Protein AF-0000000066703418 (afdb_homodimer)

Organism: Brugia malayi (NCBI:txid6279)

Structure (mmCIF, N/CA/C/O backbone):
data_AF-0000000066703418-model_v1
#
loop_
_entity.id
_entity.type
_entity.pdbx_description
1 polymer 'Calmodulin-lysine N-methyltransferase'
#
loop_
_atom_site.group_PDB
_atom_site.id
_atom_site.type_symbol
_atom_site.label_atom_id
_atom_site.label_alt_id
_atom_site.label_comp_id
_atom_site.label_asym_id
_atom_site.label_entity_id
_atom_site.label_seq_id
_atom_site.pdbx_PDB_ins_code
_atom_site.Cartn_x
_atom_site.Cartn_y
_atom_site.Cartn_z
_atom_site.occupancy
_atom_site.B_iso_or_equiv
_atom_site.auth_seq_id
_atom_site.auth_comp_id
_atom_site.auth_asym_id
_atom_site.auth_atom_id
_atom_site.pdbx_PDB_model_num
ATOM 1 N N . MET A 1 1 ? -6.262 -90.625 6.129 1 18.16 1 MET A N 1
ATOM 2 C CA . MET A 1 1 ? -5.816 -91.688 5.301 1 18.16 1 MET A CA 1
ATOM 3 C C . MET A 1 1 ? -5.848 -91.312 3.822 1 18.16 1 MET A C 1
ATOM 5 O O . MET A 1 1 ? -5.117 -91.938 3.014 1 18.16 1 MET A O 1
ATOM 9 N N . ASP A 1 2 ? -6.922 -90.625 3.426 1 17.55 2 ASP A N 1
ATOM 10 C CA . ASP A 1 2 ? -7.414 -91 2.1 1 17.55 2 ASP A CA 1
ATOM 11 C C . ASP A 1 2 ? -6.449 -90.5 1.01 1 17.55 2 ASP A C 1
ATOM 13 O O . ASP A 1 2 ? -5.785 -89.5 1.151 1 17.55 2 ASP A O 1
ATOM 17 N N . ASP A 1 3 ? -6.348 -91.188 -0.092 1 16.84 3 ASP A N 1
ATOM 18 C CA . ASP A 1 3 ? -5.574 -91.875 -1.127 1 16.84 3 ASP A CA 1
ATOM 19 C C . ASP A 1 3 ? -5.457 -91 -2.381 1 16.84 3 ASP A C 1
ATOM 21 O O . ASP A 1 3 ? -5.082 -91.5 -3.447 1 16.84 3 ASP A O 1
ATOM 25 N N . VAL A 1 4 ? -6.004 -89.688 -2.268 1 18.88 4 VAL A N 1
ATOM 26 C CA . VAL A 1 4 ? -6.477 -89.312 -3.594 1 18.88 4 VAL A CA 1
ATOM 27 C C . VAL A 1 4 ? -5.324 -89.375 -4.594 1 18.88 4 VAL A C 1
ATOM 29 O O . VAL A 1 4 ? -4.219 -88.875 -4.309 1 18.88 4 VAL A O 1
ATOM 32 N N . ASP A 1 5 ? -5.477 -90.062 -5.664 1 16.83 5 ASP A N 1
ATOM 33 C CA . ASP A 1 5 ? -4.887 -90.75 -6.785 1 16.83 5 ASP A CA 1
ATOM 34 C C . ASP A 1 5 ? -4.199 -89.812 -7.758 1 16.83 5 ASP A C 1
ATOM 36 O O . ASP A 1 5 ? -4.848 -88.938 -8.336 1 16.83 5 ASP A O 1
ATOM 40 N N . ARG A 1 6 ? -2.85 -89.5 -7.562 1 19.16 6 ARG A N 1
ATOM 41 C CA . ARG A 1 6 ? -1.775 -88.688 -8.125 1 19.16 6 ARG A CA 1
ATOM 42 C C . ARG A 1 6 ? -1.509 -89.062 -9.578 1 19.16 6 ARG A C 1
ATOM 44 O O . ARG A 1 6 ? -0.466 -89.625 -9.898 1 19.16 6 ARG A O 1
ATOM 51 N N . ASP A 1 7 ? -2.686 -89.375 -10.242 1 15.78 7 ASP A N 1
ATOM 52 C CA . ASP A 1 7 ? -2.463 -90.188 -11.43 1 15.78 7 ASP A CA 1
ATOM 53 C C . ASP A 1 7 ? -1.436 -89.562 -12.359 1 15.78 7 ASP A C 1
ATOM 55 O O . ASP A 1 7 ? -1.113 -88.375 -12.219 1 15.78 7 ASP A O 1
ATOM 59 N N . LYS A 1 8 ? -1.611 -89.625 -13.719 1 17.3 8 LYS A N 1
ATOM 60 C CA . LYS A 1 8 ? -1.036 -90.5 -14.75 1 17.3 8 LYS A CA 1
ATOM 61 C C . LYS A 1 8 ? -0.149 -89.688 -15.703 1 17.3 8 LYS A C 1
ATOM 63 O O . LYS A 1 8 ? 0.992 -90.062 -15.969 1 17.3 8 LYS A O 1
ATOM 68 N N . ASP A 1 9 ? -0.735 -88.75 -16.562 1 16.39 9 ASP A N 1
ATOM 69 C CA . ASP A 1 9 ? -0.615 -89.125 -17.969 1 16.39 9 ASP A CA 1
ATOM 70 C C . ASP A 1 9 ? 0.684 -88.625 -18.578 1 16.39 9 ASP A C 1
ATOM 72 O O . ASP A 1 9 ? 1.198 -87.562 -18.141 1 16.39 9 ASP A O 1
ATOM 76 N N . ASP A 1 10 ? 1.334 -89.312 -19.578 1 16.55 10 ASP A N 1
ATOM 77 C CA . ASP A 1 10 ? 2.523 -89.812 -20.281 1 16.55 10 ASP A CA 1
ATOM 78 C C . ASP A 1 10 ? 2.941 -88.812 -21.375 1 16.55 10 ASP A C 1
ATOM 80 O O . ASP A 1 10 ? 3.867 -89.062 -22.141 1 16.55 10 ASP A O 1
ATOM 84 N N . VAL A 1 11 ? 2.08 -87.625 -21.672 1 16.31 11 VAL A N 1
ATOM 85 C CA . VAL A 1 11 ? 1.981 -87.5 -23.109 1 16.31 11 VAL A CA 1
ATOM 86 C C . VAL A 1 11 ? 3.361 -87.188 -23.688 1 16.31 11 VAL A C 1
ATOM 88 O O . VAL A 1 11 ? 4.082 -86.312 -23.172 1 16.31 11 VAL A O 1
ATOM 91 N N . ASN A 1 12 ? 3.869 -87.875 -24.766 1 16.41 12 ASN A N 1
ATOM 92 C CA . ASN A 1 12 ? 4.996 -88.438 -25.531 1 16.41 12 ASN A CA 1
ATOM 93 C C . ASN A 1 12 ? 5.57 -87.375 -26.469 1 16.41 12 ASN A C 1
ATOM 95 O O . ASN A 1 12 ? 6.605 -87.562 -27.094 1 16.41 12 ASN A O 1
ATOM 99 N N . GLY A 1 13 ? 4.684 -86.25 -26.781 1 16.92 13 GLY A N 1
ATOM 100 C CA . GLY A 1 13 ? 4.797 -86.062 -28.219 1 16.92 13 GLY A CA 1
ATOM 101 C C . GLY A 1 13 ? 6.211 -85.688 -28.656 1 16.92 13 GLY A C 1
ATOM 102 O O . GLY A 1 13 ? 7.059 -85.375 -27.844 1 16.92 13 GLY A O 1
ATOM 103 N N . LYS A 1 14 ? 6.383 -85.688 -29.969 1 16.47 14 LYS A N 1
ATOM 104 C CA . LYS A 1 14 ? 7.258 -85.938 -31.109 1 16.47 14 LYS A CA 1
ATOM 105 C C . LYS A 1 14 ? 8.25 -84.812 -31.297 1 16.47 14 LYS A C 1
ATOM 107 O O . LYS A 1 14 ? 7.855 -83.625 -31.406 1 16.47 14 LYS A O 1
ATOM 112 N N . ARG A 1 15 ? 9.477 -85.062 -31 1 18.67 15 ARG A N 1
ATOM 113 C CA . ARG A 1 15 ? 10.773 -84.375 -30.922 1 18.67 15 ARG A CA 1
ATOM 114 C C . ARG A 1 15 ? 11.234 -83.938 -32.312 1 18.67 15 ARG A C 1
ATOM 116 O O . ARG A 1 15 ? 12.414 -83.625 -32.5 1 18.67 15 ARG A O 1
ATOM 123 N N . SER A 1 16 ? 10.055 -83.688 -33.219 1 15.7 16 SER A N 1
ATOM 124 C CA . SER A 1 16 ? 10.602 -83.875 -34.531 1 15.7 16 SER A CA 1
ATOM 125 C C . SER A 1 16 ? 11.93 -83.125 -34.719 1 15.7 16 SER A C 1
ATOM 127 O O . SER A 1 16 ? 12.297 -82.312 -33.875 1 15.7 16 SER A O 1
ATOM 129 N N . ILE A 1 17 ? 12.18 -82.688 -35.969 1 17.16 17 ILE A N 1
ATOM 130 C CA . ILE A 1 17 ? 13.039 -83.062 -37.125 1 17.16 17 ILE A CA 1
ATOM 131 C C . ILE A 1 17 ? 14.141 -82 -37.25 1 17.16 17 ILE A C 1
ATOM 133 O O . ILE A 1 17 ? 15.305 -82.312 -37.5 1 17.16 17 ILE A O 1
ATOM 137 N N . ILE A 1 18 ? 13.758 -80.625 -37.188 1 17.94 18 ILE A N 1
ATOM 138 C CA . ILE A 1 18 ? 14.156 -79.938 -38.438 1 17.94 18 ILE A CA 1
ATOM 139 C C . ILE A 1 18 ? 15.656 -79.688 -38.406 1 17.94 18 ILE A C 1
ATOM 141 O O . ILE A 1 18 ? 16.203 -79.25 -37.406 1 17.94 18 ILE A O 1
ATOM 145 N N . ASN A 1 19 ? 16.297 -80.125 -39.469 1 17.72 19 ASN A N 1
ATOM 146 C CA . ASN A 1 19 ? 17.625 -80.312 -40.062 1 17.72 19 ASN A CA 1
ATOM 147 C C . ASN A 1 19 ? 18.453 -79.062 -40.031 1 17.72 19 ASN A C 1
ATOM 149 O O . ASN A 1 19 ? 17.953 -77.938 -40.312 1 17.72 19 ASN A O 1
ATOM 153 N N . GLU A 1 20 ? 19.516 -79 -39.219 1 18.97 20 GLU A N 1
ATOM 154 C CA . GLU A 1 20 ? 20.547 -78.125 -38.75 1 18.97 20 GLU A CA 1
ATOM 155 C C . GLU A 1 20 ? 21.297 -77.438 -39.906 1 18.97 20 GLU A C 1
ATOM 157 O O . GLU A 1 20 ? 22.375 -76.875 -39.719 1 18.97 20 GLU A O 1
ATOM 162 N N . GLU A 1 21 ? 20.5 -77.562 -41.188 1 18.69 21 GLU A N 1
ATOM 163 C CA . GLU A 1 21 ? 21.484 -77.438 -42.25 1 18.69 21 GLU A CA 1
ATOM 164 C C . GLU A 1 21 ? 22.406 -76.25 -42.062 1 18.69 21 GLU A C 1
ATOM 166 O O . GLU A 1 21 ? 21.953 -75.188 -41.625 1 18.69 21 GLU A O 1
ATOM 171 N N . GLU A 1 22 ? 23.719 -76.562 -42.031 1 20.42 22 GLU A N 1
ATOM 172 C CA . GLU A 1 22 ? 25.031 -75.938 -41.781 1 20.42 22 GLU A CA 1
ATOM 173 C C . GLU A 1 22 ? 25.266 -74.75 -42.688 1 20.42 22 GLU A C 1
ATOM 175 O O . GLU A 1 22 ? 25.562 -74.938 -43.875 1 20.42 22 GLU A O 1
ATOM 180 N N . LEU A 1 23 ? 24.172 -73.875 -42.812 1 18.94 23 LEU A N 1
ATOM 181 C CA . LEU A 1 23 ? 24.25 -73 -43.938 1 18.94 23 LEU A CA 1
ATOM 182 C C . LEU A 1 23 ? 25.609 -72.25 -43.969 1 18.94 23 LEU A C 1
ATOM 184 O O . LEU A 1 23 ? 26.031 -71.75 -42.938 1 18.94 23 LEU A O 1
ATOM 188 N N . ILE A 1 24 ? 26.453 -72.688 -44.938 1 20.69 24 ILE A N 1
ATOM 189 C CA . ILE A 1 24 ? 27.844 -72.438 -45.344 1 20.69 24 ILE A CA 1
ATOM 190 C C . ILE A 1 24 ? 28.062 -70.938 -45.562 1 20.69 24 ILE A C 1
ATOM 192 O O . ILE A 1 24 ? 27.5 -70.375 -46.5 1 20.69 24 ILE A O 1
ATOM 196 N N . VAL A 1 25 ? 27.859 -70.188 -44.5 1 20.94 25 VAL A N 1
ATOM 197 C CA . VAL A 1 25 ? 27.781 -68.688 -44.688 1 20.94 25 VAL A CA 1
ATOM 198 C C . VAL A 1 25 ? 29.078 -68.188 -45.344 1 20.94 25 VAL A C 1
ATOM 200 O O . VAL A 1 25 ? 30.172 -68.375 -44.812 1 20.94 25 VAL A O 1
AT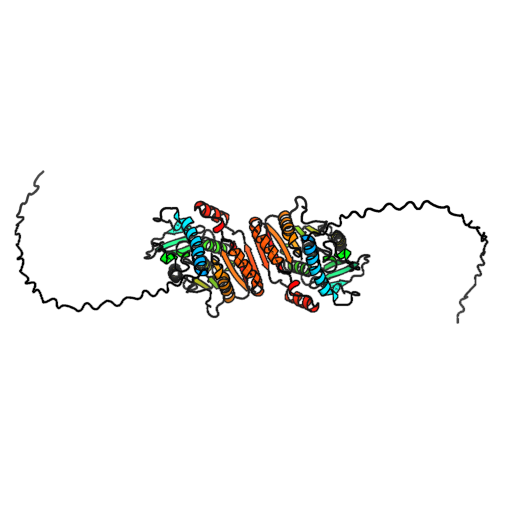OM 203 N N . VAL A 1 26 ? 29.078 -68.312 -46.719 1 21.45 26 VAL A N 1
ATOM 204 C CA . VAL A 1 26 ? 30.172 -68 -47.594 1 21.45 26 VAL A CA 1
ATOM 205 C C . VAL A 1 26 ? 30.719 -66.625 -47.25 1 21.45 26 VAL A C 1
ATOM 207 O O . VAL A 1 26 ? 29.953 -65.688 -47.062 1 21.45 26 VAL A O 1
ATOM 210 N N . PRO A 1 27 ? 32.031 -66.562 -46.906 1 22.48 27 PRO A N 1
ATOM 211 C CA . PRO A 1 27 ? 32.781 -65.438 -46.312 1 22.48 27 PRO A CA 1
ATOM 212 C C . PRO A 1 27 ? 32.906 -64.25 -47.281 1 22.48 27 PRO A C 1
ATOM 214 O O . PRO A 1 27 ? 33.594 -63.281 -46.969 1 22.48 27 PRO A O 1
ATOM 217 N N . SER A 1 28 ? 31.75 -63.938 -47.969 1 18.66 28 SER A N 1
ATOM 218 C 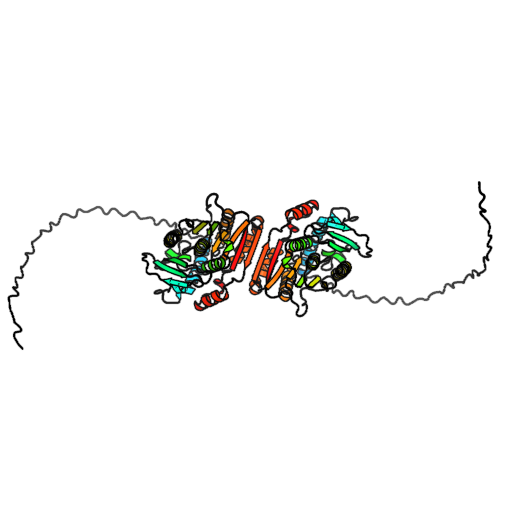CA . SER A 1 28 ? 32.062 -63.125 -49.125 1 18.66 28 SER A CA 1
ATOM 219 C C . SER A 1 28 ? 33 -61.969 -48.781 1 18.66 28 SER A C 1
ATOM 221 O O . SER A 1 28 ? 32.906 -61.406 -47.688 1 18.66 28 SER A O 1
ATOM 223 N N . LYS A 1 29 ? 34.156 -61.906 -49.594 1 22.58 29 LYS A N 1
ATOM 224 C CA . LYS A 1 29 ? 35.312 -61 -49.656 1 22.58 29 LYS A CA 1
ATOM 225 C C . LYS A 1 29 ? 34.844 -59.562 -49.781 1 22.58 29 LYS A C 1
ATOM 227 O O . LYS A 1 29 ? 34.406 -59.125 -50.844 1 22.58 29 LYS A O 1
ATOM 232 N N . ARG A 1 30 ? 34 -59.031 -48.875 1 20.11 30 ARG A N 1
ATOM 233 C CA . ARG A 1 30 ? 33.375 -57.75 -49.156 1 20.11 30 ARG A CA 1
ATOM 234 C C . ARG A 1 30 ? 34.406 -56.719 -49.531 1 20.11 30 ARG A C 1
ATOM 236 O O . ARG A 1 30 ? 35.438 -56.594 -48.875 1 20.11 30 ARG A O 1
ATOM 243 N N . SER A 1 31 ? 34.406 -56.375 -50.844 1 21.17 31 SER A N 1
ATOM 244 C CA . SER A 1 31 ? 35.219 -55.438 -51.625 1 21.17 31 SER A CA 1
ATOM 245 C C . SER A 1 31 ? 35.438 -54.156 -50.875 1 21.17 31 SER A C 1
ATOM 247 O O . SER A 1 31 ? 34.688 -53.812 -49.938 1 21.17 31 SER A O 1
ATOM 249 N N . LYS A 1 32 ? 36.375 -53.375 -51.438 1 23.3 32 LYS A N 1
ATOM 250 C CA . LYS A 1 32 ? 37.281 -52.25 -51.125 1 23.3 32 LYS A CA 1
ATOM 251 C C . LYS A 1 32 ? 36.469 -50.969 -50.844 1 23.3 32 LYS A C 1
ATOM 253 O O . LYS A 1 32 ? 37 -49.875 -50.969 1 23.3 32 LYS A O 1
ATOM 258 N N . GLU A 1 33 ? 35.188 -51.094 -50.281 1 22.69 33 GLU A N 1
ATOM 259 C CA . GLU A 1 33 ? 34.406 -49.906 -50.531 1 22.69 33 GLU A CA 1
ATOM 260 C C . GLU A 1 33 ? 35.156 -48.656 -50.125 1 22.69 33 GLU A C 1
ATOM 262 O O . GLU A 1 33 ? 35.906 -48.656 -49.156 1 22.69 33 GLU A O 1
ATOM 267 N N . GLU A 1 34 ? 35.219 -47.656 -51.094 1 26.38 34 GLU A N 1
ATOM 268 C CA . GLU A 1 34 ? 35.719 -46.312 -51.219 1 26.38 34 GLU A CA 1
ATOM 269 C C . GLU A 1 34 ? 35.344 -45.469 -50 1 26.38 34 GLU A C 1
ATOM 271 O O . GLU A 1 34 ? 34.188 -45.406 -49.594 1 26.38 34 GLU A O 1
ATOM 276 N N . VAL A 1 35 ? 36.281 -45.344 -49.062 1 26.38 35 VAL A N 1
ATOM 277 C CA . VAL A 1 35 ? 36.188 -44.656 -47.781 1 26.38 35 VAL A CA 1
ATOM 278 C C . VAL A 1 35 ? 35.688 -43.219 -48.031 1 26.38 35 VAL A C 1
ATOM 280 O O . VAL A 1 35 ? 36.375 -42.406 -48.625 1 26.38 35 VAL A O 1
ATOM 283 N N . GLU A 1 36 ? 34.406 -43.125 -48.688 1 25.58 36 GLU A N 1
ATOM 284 C CA . GLU A 1 36 ? 34.031 -41.719 -48.906 1 25.58 36 GLU A CA 1
ATOM 285 C C . GLU A 1 36 ? 34.219 -40.906 -47.625 1 25.58 36 GLU A C 1
ATOM 287 O O . GLU A 1 36 ? 33.812 -41.312 -46.562 1 25.58 36 GLU A O 1
ATOM 292 N N . ASN A 1 37 ? 35.25 -40.031 -47.656 1 28.12 37 ASN A N 1
ATOM 293 C CA . ASN A 1 37 ? 35.656 -39.094 -46.625 1 28.12 37 ASN A CA 1
ATOM 294 C C . ASN A 1 37 ? 34.469 -38.406 -45.969 1 28.12 37 ASN A C 1
ATOM 296 O O . ASN A 1 37 ? 33.625 -37.844 -46.656 1 28.12 37 ASN A O 1
ATOM 300 N N . PRO A 1 38 ? 33.938 -38.875 -44.875 1 28.22 38 PRO A N 1
ATOM 301 C CA . PRO A 1 38 ? 32.719 -38.156 -44.5 1 28.22 38 PRO A CA 1
ATOM 302 C C . PRO A 1 38 ? 32.875 -36.656 -44.531 1 28.22 38 PRO A C 1
ATOM 304 O O . PRO A 1 38 ? 33.969 -36.125 -44.375 1 28.22 38 PRO A O 1
ATOM 307 N N . PRO A 1 39 ? 32.094 -35.906 -45.344 1 27.75 39 PRO A N 1
ATOM 308 C CA . PRO A 1 39 ? 32.281 -34.469 -45.406 1 27.75 39 PRO A CA 1
ATOM 309 C C . PRO A 1 39 ? 32.469 -33.812 -44.031 1 27.75 39 PRO A C 1
ATOM 311 O O . PRO A 1 39 ? 31.984 -34.344 -43.031 1 27.75 39 PRO A O 1
ATOM 314 N N . LYS A 1 40 ? 33.562 -32.969 -43.844 1 31 40 LYS A N 1
ATOM 315 C CA . LYS A 1 40 ? 33.875 -32.125 -42.719 1 31 40 LYS A CA 1
ATOM 316 C C . LYS A 1 40 ? 32.625 -31.375 -42.25 1 31 40 LYS A C 1
ATOM 318 O O . LYS A 1 40 ? 32.031 -30.594 -43 1 31 40 LYS A O 1
ATOM 323 N N . MET A 1 41 ? 31.75 -32.031 -41.469 1 24.5 41 MET A N 1
ATOM 324 C CA . MET A 1 41 ? 30.656 -31.234 -40.906 1 24.5 41 MET A CA 1
ATOM 325 C C . MET A 1 41 ? 31.156 -29.891 -40.406 1 24.5 41 MET A C 1
ATOM 327 O O . MET A 1 41 ? 32 -29.844 -39.5 1 24.5 41 MET A O 1
ATOM 331 N N . GLU A 1 42 ? 31.25 -28.844 -41.219 1 28.16 42 GLU A N 1
ATOM 332 C CA . GLU A 1 42 ? 31.484 -27.484 -40.781 1 28.16 42 GLU A CA 1
ATOM 333 C C . GLU A 1 42 ? 30.719 -27.172 -39.5 1 28.16 42 GLU A C 1
ATOM 335 O O . GLU A 1 42 ? 29.484 -27.203 -39.469 1 28.16 42 GLU A O 1
ATOM 340 N N . VAL A 1 43 ? 31.25 -27.547 -38.344 1 30.91 43 VAL A N 1
ATOM 341 C CA . VAL A 1 43 ? 30.734 -27.062 -37.062 1 30.91 43 VAL A CA 1
ATOM 342 C C . VAL A 1 43 ? 30.453 -25.562 -37.156 1 30.91 43 VAL A C 1
ATOM 344 O O . VAL A 1 43 ? 31.359 -24.766 -37.438 1 30.91 43 VAL A O 1
ATOM 347 N N . SER A 1 44 ? 29.344 -25.156 -37.75 1 27.66 44 SER A N 1
ATOM 348 C CA . SER A 1 44 ? 28.984 -23.734 -37.719 1 27.66 44 SER A CA 1
ATOM 349 C C . SER A 1 44 ? 29.297 -23.094 -36.375 1 27.66 44 SER A C 1
ATOM 351 O O . SER A 1 44 ? 28.938 -23.641 -35.344 1 27.66 44 SER A O 1
ATOM 353 N N . LYS A 1 45 ? 30.359 -22.266 -36.188 1 31.45 45 LYS A N 1
ATOM 354 C CA . LYS A 1 45 ? 30.969 -21.344 -35.219 1 31.45 45 LYS A CA 1
ATOM 355 C C . LYS A 1 45 ? 29.906 -20.484 -34.531 1 31.45 45 LYS A C 1
ATOM 357 O O . LYS A 1 45 ? 30.234 -19.469 -33.938 1 31.45 45 LYS A O 1
ATOM 362 N N . HIS A 1 46 ? 28.641 -20.703 -34.906 1 30.77 46 HIS A N 1
ATOM 363 C CA . HIS A 1 46 ? 27.75 -19.75 -34.25 1 30.77 46 HIS A CA 1
ATOM 364 C C . HIS A 1 46 ? 27.734 -19.953 -32.75 1 30.77 46 HIS A C 1
ATOM 366 O O . HIS A 1 46 ? 26.719 -20.312 -32.156 1 30.77 46 HIS A O 1
ATOM 372 N N . GLU A 1 47 ? 28.688 -20.625 -32.156 1 29.94 47 GLU A N 1
ATOM 373 C CA . GLU A 1 47 ? 28.672 -20.406 -30.719 1 29.94 47 GLU A CA 1
ATOM 374 C C . GLU A 1 47 ? 28.734 -18.922 -30.375 1 29.94 47 GLU A C 1
ATOM 376 O O . GLU A 1 47 ? 29.812 -18.328 -30.375 1 29.94 47 GLU A O 1
ATOM 381 N N . LYS A 1 48 ? 27.766 -18.188 -30.75 1 33.72 48 LYS A N 1
ATOM 382 C CA . LYS A 1 48 ? 27.797 -16.812 -30.281 1 33.72 48 LYS A CA 1
ATOM 383 C C . LYS A 1 48 ? 28.156 -16.734 -28.812 1 33.72 48 LYS A C 1
ATOM 385 O O . LYS A 1 48 ? 27.547 -17.422 -27.984 1 33.72 48 LYS A O 1
ATOM 390 N N . SER A 1 49 ? 29.297 -16.328 -28.531 1 33.34 49 SER A N 1
ATOM 391 C CA . SER A 1 49 ? 29.688 -15.859 -27.203 1 33.34 49 SER A CA 1
ATOM 392 C C . SER A 1 49 ? 28.5 -15.211 -26.469 1 33.34 49 SER A C 1
ATOM 394 O O . SER A 1 49 ? 27.906 -14.273 -26.984 1 33.34 49 SER A O 1
ATOM 396 N N . LEU A 1 50 ? 27.859 -16.016 -25.625 1 39.59 50 LEU A N 1
ATOM 397 C CA . LEU A 1 50 ? 26.828 -15.336 -24.844 1 39.59 50 LEU A CA 1
ATOM 398 C C . LEU A 1 50 ? 27.297 -13.945 -24.422 1 39.59 50 LEU A C 1
ATOM 400 O O . LEU A 1 50 ? 28.406 -13.773 -23.938 1 39.59 50 LEU A O 1
ATOM 404 N N . SER A 1 51 ? 26.719 -12.945 -24.953 1 41.53 51 SER A N 1
ATOM 405 C CA . SER A 1 51 ? 27.062 -11.594 -24.531 1 41.53 51 SER A CA 1
ATOM 406 C C . SER A 1 51 ? 27.078 -11.461 -23.016 1 41.53 51 SER A C 1
ATOM 408 O O . SER A 1 51 ? 26.453 -12.266 -22.312 1 41.53 51 SER A O 1
ATOM 410 N N . GLY A 1 52 ? 27.953 -10.664 -22.422 1 43.81 52 GLY A N 1
ATOM 411 C CA . GLY A 1 52 ? 28.141 -10.352 -21.016 1 43.81 52 GLY A CA 1
ATOM 412 C C . GLY A 1 52 ? 26.828 -10.242 -20.25 1 43.81 52 GLY A C 1
ATOM 413 O O . GLY A 1 52 ? 26.75 -10.648 -19.094 1 43.81 52 GLY A O 1
ATOM 414 N N . THR A 1 53 ? 25.828 -9.805 -20.844 1 50.69 53 THR A N 1
ATOM 415 C CA . THR A 1 53 ? 24.484 -9.672 -20.266 1 50.69 53 THR A CA 1
ATOM 416 C C . THR A 1 53 ? 23.828 -11.039 -20.125 1 50.69 53 THR A C 1
ATOM 418 O O . THR A 1 53 ? 23.156 -11.32 -19.141 1 50.69 53 THR A O 1
ATOM 421 N N . GLU A 1 54 ? 24.094 -11.938 -20.984 1 48.56 54 GLU A N 1
ATOM 422 C CA . GLU A 1 54 ? 23.562 -13.297 -20.938 1 48.56 54 GLU A CA 1
ATOM 423 C C . GLU A 1 54 ? 24.25 -14.125 -19.859 1 48.56 54 GLU A C 1
ATOM 425 O O . GLU A 1 54 ? 23.594 -14.93 -19.188 1 48.56 54 GLU A O 1
ATOM 430 N N . VAL A 1 55 ? 25.516 -13.953 -19.688 1 48.69 55 VAL A N 1
ATOM 431 C CA . VAL A 1 55 ? 26.281 -14.641 -18.656 1 48.69 55 VAL A CA 1
ATOM 432 C C . VAL A 1 55 ? 25.828 -14.164 -17.281 1 48.69 55 VAL A C 1
ATOM 434 O O . VAL A 1 55 ? 25.672 -14.969 -16.359 1 48.69 55 VAL A O 1
ATOM 437 N N . SER A 1 56 ? 25.594 -12.812 -17.141 1 52.25 56 SER A N 1
ATOM 438 C CA . SER A 1 56 ? 25.141 -12.266 -15.875 1 52.25 56 SER A CA 1
ATOM 439 C C . SER A 1 56 ? 23.75 -12.781 -15.508 1 52.25 56 SER A C 1
ATOM 441 O O . SER A 1 56 ? 23.5 -13.156 -14.367 1 52.25 56 SER A O 1
ATOM 443 N N . LYS A 1 57 ? 23.016 -13.094 -16.516 1 47.94 57 LYS A N 1
ATOM 444 C CA . LYS A 1 57 ? 21.688 -13.688 -16.328 1 47.94 57 LYS A CA 1
ATOM 445 C C . LYS A 1 57 ? 21.797 -15.148 -15.898 1 47.94 57 LYS A C 1
ATOM 447 O O . LYS A 1 57 ? 21.078 -15.602 -15.008 1 47.94 57 LYS A O 1
ATOM 452 N N . ALA A 1 58 ? 22.656 -15.789 -16.594 1 45.22 58 ALA A N 1
ATOM 453 C CA . ALA A 1 58 ? 22.906 -17.203 -16.281 1 45.22 58 ALA A CA 1
ATOM 454 C C . ALA A 1 58 ? 23.438 -17.359 -14.867 1 45.22 58 ALA A C 1
ATOM 456 O O . ALA A 1 58 ? 23.047 -18.281 -14.141 1 45.22 58 ALA A O 1
ATOM 457 N N . ARG A 1 59 ? 24.234 -16.453 -14.477 1 48.12 59 ARG A N 1
ATOM 458 C CA . ARG A 1 59 ? 24.797 -16.516 -13.141 1 48.12 59 ARG A CA 1
ATOM 459 C C . ARG A 1 59 ? 23.75 -16.203 -12.078 1 48.12 59 ARG A C 1
ATOM 461 O O . ARG A 1 59 ? 23.688 -16.859 -11.039 1 48.12 59 ARG A O 1
ATOM 468 N N . GLN A 1 60 ? 23 -15.219 -12.273 1 48.69 60 GLN A N 1
ATOM 469 C CA . GLN A 1 60 ? 21.938 -14.914 -11.328 1 48.69 60 GLN A CA 1
ATOM 470 C C . GLN A 1 60 ? 20.938 -16.062 -11.234 1 48.69 60 GLN A C 1
ATOM 472 O O . GLN A 1 60 ? 20.484 -16.422 -10.141 1 48.69 60 GLN A O 1
ATOM 477 N N . ARG A 1 61 ? 20.672 -16.594 -12.406 1 46.38 61 ARG A N 1
ATOM 478 C CA . ARG A 1 61 ? 19.859 -17.797 -12.422 1 46.38 61 ARG A CA 1
ATOM 479 C C . ARG A 1 61 ? 20.516 -18.922 -11.625 1 46.38 61 ARG A C 1
ATOM 481 O O . ARG A 1 61 ? 19.844 -19.625 -10.867 1 46.38 61 ARG A O 1
ATOM 488 N N . TRP A 1 62 ? 21.828 -19.016 -11.906 1 45.84 62 TRP A N 1
ATOM 489 C CA . TRP A 1 62 ? 22.562 -20.047 -11.203 1 45.84 62 TRP A CA 1
ATOM 490 C C . TRP A 1 62 ? 22.562 -19.797 -9.703 1 45.84 62 TRP A C 1
ATOM 492 O O . TRP A 1 62 ? 22.391 -20.734 -8.914 1 45.84 62 TRP A O 1
ATOM 502 N N . ASN A 1 63 ? 22.797 -18.672 -9.312 1 49.47 63 ASN A N 1
ATOM 503 C CA . ASN A 1 63 ? 22.844 -18.391 -7.879 1 49.47 63 ASN A CA 1
ATOM 504 C C . ASN A 1 63 ? 21.484 -18.672 -7.211 1 49.47 63 ASN A C 1
ATOM 506 O O . ASN A 1 63 ? 21.438 -19.219 -6.109 1 49.47 63 ASN A O 1
ATOM 510 N N . LEU A 1 64 ? 20.516 -18.234 -7.793 1 49.38 64 LEU A N 1
ATOM 511 C CA . LEU A 1 64 ? 19.172 -18.469 -7.254 1 49.38 64 LEU A CA 1
ATOM 512 C C . LEU A 1 64 ? 18.844 -19.969 -7.273 1 49.38 64 LEU A C 1
ATOM 514 O O . LEU A 1 64 ? 18.297 -20.5 -6.309 1 49.38 64 LEU A O 1
ATOM 518 N N . LEU A 1 65 ? 19.281 -20.625 -8.43 1 46.84 65 LEU A N 1
ATOM 519 C CA . LEU A 1 65 ? 19.156 -22.062 -8.523 1 46.84 65 LEU A CA 1
ATOM 520 C C . LEU A 1 65 ? 20.016 -22.766 -7.473 1 46.84 65 LEU A C 1
ATOM 522 O O . LEU A 1 65 ? 19.562 -23.703 -6.816 1 46.84 65 LEU A O 1
ATOM 526 N N . SER A 1 66 ? 21.203 -22.328 -7.496 1 48.38 66 SER A N 1
ATOM 527 C CA . SER A 1 66 ? 22.109 -22.906 -6.516 1 48.38 66 SER A CA 1
ATOM 528 C C . SER A 1 66 ? 21.562 -22.781 -5.102 1 48.38 66 SER A C 1
ATOM 530 O O . SER A 1 66 ? 21.672 -23.703 -4.293 1 48.38 66 SER A O 1
ATOM 532 N N . TYR A 1 67 ? 21.047 -21.703 -4.914 1 48.62 67 TYR A N 1
ATOM 533 C CA . TYR A 1 67 ? 20.484 -21.484 -3.582 1 48.62 67 TYR A CA 1
ATOM 534 C C . TYR A 1 67 ? 19.359 -22.469 -3.312 1 48.62 67 TYR A C 1
ATOM 536 O O . TYR A 1 67 ? 19.297 -23.078 -2.242 1 48.62 67 TYR A O 1
ATOM 544 N N . HIS A 1 68 ? 18.5 -22.5 -4.188 1 49.91 68 HIS A N 1
ATOM 545 C CA . HIS A 1 68 ? 17.391 -23.438 -4.02 1 49.91 68 HIS A CA 1
ATOM 546 C C . HIS A 1 68 ? 17.875 -24.875 -3.916 1 49.91 68 HIS A C 1
ATOM 548 O O . HIS A 1 68 ? 17.359 -25.656 -3.111 1 49.91 68 HIS A O 1
ATOM 554 N N . ILE A 1 69 ? 18.844 -25.156 -4.73 1 46.25 69 ILE A N 1
ATOM 555 C CA . ILE A 1 69 ? 19.5 -26.469 -4.645 1 46.25 69 ILE A CA 1
ATOM 556 C C . ILE A 1 69 ? 20.203 -26.609 -3.297 1 46.25 69 ILE A C 1
ATOM 558 O O . ILE A 1 69 ? 20.125 -27.656 -2.65 1 46.25 69 ILE A O 1
ATOM 562 N N . ARG A 1 70 ? 20.797 -25.625 -2.914 1 45.94 70 ARG A N 1
ATOM 563 C CA . ARG A 1 70 ? 21.578 -25.734 -1.688 1 45.94 70 ARG A CA 1
ATOM 564 C C . ARG A 1 70 ? 20.672 -25.875 -0.469 1 45.94 70 ARG A C 1
ATOM 566 O O . ARG A 1 70 ? 21.031 -26.562 0.489 1 45.94 70 ARG A O 1
ATOM 573 N N . CYS A 1 71 ? 19.672 -25.047 -0.428 1 47.75 71 CYS A N 1
ATOM 574 C CA . CYS A 1 71 ? 18.812 -25.188 0.744 1 47.75 71 CYS A CA 1
ATOM 575 C C . CYS A 1 71 ? 18.25 -26.609 0.842 1 47.75 71 CYS A C 1
ATOM 577 O O . CYS A 1 71 ? 18.016 -27.109 1.94 1 47.75 71 CYS A O 1
ATOM 579 N N . ASN A 1 72 ? 17.891 -27.172 -0.26 1 45 72 ASN A N 1
ATOM 580 C CA . ASN A 1 72 ? 17.344 -28.531 -0.212 1 45 72 ASN A CA 1
ATOM 581 C C . ASN A 1 72 ? 18.453 -29.562 -0.038 1 45 72 ASN A C 1
ATOM 583 O O . ASN A 1 72 ? 18.219 -30.656 0.481 1 45 72 ASN A O 1
ATOM 587 N N . TYR A 1 73 ? 19.672 -29.359 -0.755 1 41.16 73 TYR A N 1
ATOM 588 C CA . TYR A 1 73 ? 20.5 -30.516 -1.081 1 41.16 73 TYR A CA 1
ATOM 589 C C . TYR A 1 73 ? 21.438 -30.875 0.077 1 41.16 73 TYR A C 1
ATOM 591 O O . TYR A 1 73 ? 22.375 -31.656 -0.086 1 41.16 73 TYR A O 1
ATOM 599 N N . LYS A 1 74 ? 21.484 -30.141 1.042 1 41.25 74 LYS A N 1
ATOM 600 C CA . LYS A 1 74 ? 22.516 -30.812 1.806 1 41.25 74 LYS A CA 1
ATOM 601 C C . LYS A 1 74 ? 22.172 -32.281 2.027 1 41.25 74 LYS A C 1
ATOM 603 O O . LYS A 1 74 ? 22.969 -33.031 2.604 1 41.25 74 LYS A O 1
ATOM 608 N N . LYS A 1 75 ? 20.781 -32.656 2.195 1 41.41 75 LYS A N 1
ATOM 609 C CA . LYS A 1 75 ? 20.75 -34.062 2.5 1 41.41 75 LYS A CA 1
ATOM 610 C C . LYS A 1 75 ? 20.953 -34.906 1.238 1 41.41 75 LYS A C 1
ATOM 612 O O . LYS A 1 75 ? 20.672 -34.438 0.13 1 41.41 75 LYS A O 1
ATOM 617 N N . GLN A 1 76 ? 21.422 -36.219 1.342 1 38.38 76 GLN A N 1
ATOM 618 C CA . GLN A 1 76 ? 21.688 -37.25 0.329 1 38.38 76 GLN A CA 1
ATOM 619 C C . GLN A 1 76 ? 20.562 -37.281 -0.709 1 38.38 76 GLN A C 1
ATOM 621 O O . GLN A 1 76 ? 19.375 -37.312 -0.356 1 38.38 76 GLN A O 1
ATOM 626 N N . ALA A 1 77 ? 20.703 -36.938 -2.1 1 40.44 77 ALA A N 1
ATOM 627 C CA . ALA A 1 77 ? 19.953 -36.938 -3.359 1 40.44 77 ALA A CA 1
ATOM 628 C C . ALA A 1 77 ? 18.844 -37.969 -3.332 1 40.44 77 ALA A C 1
ATOM 630 O O . ALA A 1 77 ? 17.891 -37.906 -4.121 1 40.44 77 ALA A O 1
ATOM 631 N N . SER A 1 78 ? 18.922 -39.094 -2.666 1 41.12 78 SER A N 1
ATOM 632 C CA . SER A 1 78 ? 18.078 -40.25 -2.979 1 41.12 78 SER A CA 1
ATOM 633 C C . SER A 1 78 ? 16.609 -39.969 -2.686 1 41.12 78 SER A C 1
ATOM 635 O O . SER A 1 78 ? 15.734 -40.375 -3.451 1 41.12 78 SER A O 1
ATOM 637 N N . ASP A 1 79 ? 16.062 -39.75 -1.327 1 42.81 79 ASP A N 1
ATOM 638 C CA . ASP A 1 79 ? 14.656 -39.719 -0.949 1 42.81 79 ASP A CA 1
ATOM 639 C C . ASP A 1 79 ? 14.18 -38.281 -0.698 1 42.81 79 ASP A C 1
ATOM 641 O O . ASP A 1 79 ? 14.125 -37.844 0.449 1 42.81 79 ASP A O 1
ATOM 645 N N . ILE A 1 80 ? 14.5 -37.375 -1.467 1 48.69 80 ILE A N 1
ATOM 646 C CA . ILE A 1 80 ? 13.906 -36.062 -1.191 1 48.69 80 ILE A CA 1
ATOM 647 C C . ILE A 1 80 ? 12.414 -36.219 -0.911 1 48.69 80 ILE A C 1
ATOM 649 O O . ILE A 1 80 ? 11.656 -36.656 -1.782 1 48.69 80 ILE A O 1
ATOM 653 N N . ASP A 1 81 ? 11.922 -36.344 0.359 1 57.53 81 ASP A N 1
ATOM 654 C CA . ASP A 1 81 ? 10.531 -36.375 0.817 1 57.53 81 ASP A CA 1
ATOM 655 C C . ASP A 1 81 ? 9.797 -35.094 0.415 1 57.53 81 ASP A C 1
ATOM 657 O O . ASP A 1 81 ? 9.914 -34.062 1.084 1 57.53 81 ASP A O 1
ATOM 661 N N . VAL A 1 82 ? 9.312 -35.031 -0.912 1 59.25 82 VAL A N 1
ATOM 662 C CA . VAL A 1 82 ? 8.516 -33.969 -1.472 1 59.25 82 VAL A CA 1
ATOM 663 C C . VAL A 1 82 ? 7.523 -33.438 -0.427 1 59.25 82 VAL A C 1
ATOM 665 O O . VAL A 1 82 ? 7.266 -32.25 -0.342 1 59.25 82 VAL A O 1
ATOM 668 N N . GLU A 1 83 ? 7.066 -34.375 0.416 1 59.03 83 GLU A N 1
ATOM 669 C CA . GLU A 1 83 ? 6.086 -34 1.432 1 59.03 83 GLU A CA 1
ATOM 670 C C . GLU A 1 83 ? 6.648 -32.938 2.379 1 59.03 83 GLU A C 1
ATOM 672 O O . GLU A 1 83 ? 5.938 -32 2.793 1 59.03 83 GLU A O 1
ATOM 677 N N . SER A 1 84 ? 7.855 -33.031 2.494 1 59.38 84 SER A N 1
ATOM 678 C CA . SER A 1 84 ? 8.492 -32.125 3.443 1 59.38 84 SER A CA 1
ATOM 679 C C . SER A 1 84 ? 8.773 -30.766 2.811 1 59.38 84 SER A C 1
ATOM 681 O O . SER A 1 84 ? 9.086 -29.797 3.51 1 59.38 84 SER A O 1
ATOM 683 N N . THR A 1 85 ? 8.5 -30.734 1.457 1 68 85 THR A N 1
ATOM 684 C CA . THR A 1 85 ? 8.82 -29.484 0.783 1 68 85 THR A CA 1
ATOM 685 C C . THR A 1 85 ? 7.668 -28.484 0.919 1 68 85 THR A C 1
ATOM 687 O O . THR A 1 85 ? 7.863 -27.281 0.767 1 68 85 THR A O 1
ATOM 690 N N . PHE A 1 86 ? 6.562 -28.984 1.311 1 79.06 86 PHE A N 1
ATOM 691 C CA . PHE A 1 86 ? 5.43 -28.094 1.538 1 79.06 86 PHE A CA 1
ATOM 692 C C . PHE A 1 86 ? 5.539 -27.422 2.896 1 79.06 86 PHE A C 1
ATOM 694 O O . PHE A 1 86 ? 5.852 -28.062 3.898 1 79.06 86 PHE A O 1
ATOM 701 N N . MET A 1 87 ? 5.371 -26.156 2.906 1 81.75 87 MET A N 1
ATOM 702 C CA . MET A 1 87 ? 5.586 -25.375 4.129 1 81.75 87 MET A CA 1
ATOM 703 C C . MET A 1 87 ? 4.258 -24.953 4.742 1 81.75 87 MET A C 1
ATOM 705 O O . MET A 1 87 ? 4.152 -24.797 5.961 1 81.75 87 MET A O 1
ATOM 709 N N . VAL A 1 88 ? 3.299 -24.797 3.904 1 88.69 88 VAL A N 1
ATOM 710 C CA . VAL A 1 88 ? 2.033 -24.25 4.383 1 88.69 88 VAL A CA 1
ATOM 711 C C . VAL A 1 88 ? 0.942 -25.312 4.301 1 88.69 88 VAL A C 1
ATOM 713 O O . VAL A 1 88 ? 0.272 -25.609 5.293 1 88.69 88 VAL A O 1
ATOM 716 N N . PHE A 1 89 ? 0.912 -26.016 3.186 1 90.19 89 PHE A N 1
ATOM 717 C CA . PHE A 1 89 ? -0.069 -27.078 2.986 1 90.19 89 PHE A CA 1
ATOM 718 C C . PHE A 1 89 ? 0.464 -28.406 3.5 1 90.19 89 PHE A C 1
ATOM 720 O O . PHE A 1 89 ? 1.666 -28.672 3.428 1 90.19 89 PHE A O 1
ATOM 727 N N . GLU A 1 90 ? -0.446 -29.172 3.984 1 89.31 90 GLU A N 1
ATOM 728 C CA . GLU A 1 90 ? -0.086 -30.562 4.246 1 89.31 90 GLU A CA 1
ATOM 729 C C . GLU A 1 90 ? -0.146 -31.391 2.967 1 89.31 90 GLU A C 1
ATOM 731 O O . GLU A 1 90 ? -1.059 -31.234 2.154 1 89.31 90 GLU A O 1
ATOM 736 N N . ALA A 1 91 ? 0.839 -32.25 2.807 1 88.75 91 ALA A N 1
ATOM 737 C CA . ALA A 1 91 ? 0.909 -33.062 1.596 1 88.75 91 ALA A CA 1
ATOM 738 C C . ALA A 1 91 ? 1.049 -34.562 1.938 1 88.75 91 ALA A C 1
ATOM 740 O O . ALA A 1 91 ? 1.807 -34.906 2.84 1 88.75 91 ALA A O 1
ATOM 741 N N . PHE A 1 92 ? 0.222 -35.312 1.218 1 88 92 PHE A N 1
ATOM 742 C CA . PHE A 1 92 ? 0.256 -36.781 1.365 1 88 92 PHE A CA 1
ATOM 743 C C . PHE A 1 92 ? 0.434 -37.438 0.012 1 88 92 PHE A C 1
ATOM 745 O O . PHE A 1 92 ? -0.283 -37.125 -0.942 1 88 92 PHE A O 1
ATOM 752 N N . SER A 1 93 ? 1.363 -38.312 -0.021 1 87 93 SER A N 1
ATOM 753 C CA . SER A 1 93 ? 1.521 -39.062 -1.26 1 87 93 SER A CA 1
ATOM 754 C C . SER A 1 93 ? 0.314 -39.969 -1.521 1 87 93 SER A C 1
ATOM 756 O O . SER A 1 93 ? -0.212 -40.594 -0.599 1 87 93 SER A O 1
ATOM 758 N N . ILE A 1 94 ? -0.128 -39.969 -2.793 1 89.81 94 ILE A N 1
ATOM 759 C CA . ILE A 1 94 ? -1.25 -40.844 -3.143 1 89.81 94 ILE A CA 1
ATOM 760 C C . ILE A 1 94 ? -0.81 -41.844 -4.195 1 89.81 94 ILE A C 1
ATOM 762 O O . ILE A 1 94 ? 0.009 -41.531 -5.062 1 89.81 94 ILE A O 1
ATOM 766 N N . PRO A 1 95 ? -1.337 -43.156 -4.102 1 89.5 95 PRO A N 1
ATOM 767 C CA . PRO A 1 95 ? -0.932 -44.219 -5.027 1 89.5 95 PRO A CA 1
ATOM 768 C C . PRO A 1 95 ? -1.593 -44.062 -6.398 1 89.5 95 PRO A C 1
ATOM 770 O O . PRO A 1 95 ? -2.484 -44.844 -6.734 1 89.5 95 PRO A O 1
ATOM 773 N N . LYS A 1 96 ? -1.376 -43.125 -7.047 1 89.94 96 LYS A N 1
ATOM 774 C CA . LYS A 1 96 ? -1.815 -42.906 -8.422 1 89.94 96 LYS A CA 1
ATOM 775 C C . LYS A 1 96 ? -0.645 -43 -9.398 1 89.94 96 LYS A C 1
ATOM 777 O O . LYS A 1 96 ? 0.432 -42.469 -9.141 1 89.94 96 LYS A O 1
ATOM 782 N N . HIS A 1 97 ? -0.835 -43.75 -10.398 1 87.56 97 HIS A N 1
ATOM 783 C CA . HIS A 1 97 ? 0.245 -44.062 -11.336 1 87.56 97 HIS A CA 1
ATOM 784 C C . HIS A 1 97 ? 0.676 -42.812 -12.094 1 87.56 97 HIS A C 1
ATOM 786 O O . HIS A 1 97 ? -0.164 -42 -12.492 1 87.56 97 HIS A O 1
ATOM 792 N N . SER A 1 98 ? 1.938 -42.562 -12.133 1 87.12 98 SER A N 1
ATOM 793 C CA . SER A 1 98 ? 2.545 -41.531 -12.961 1 87.12 98 SER A CA 1
ATOM 794 C C . SER A 1 98 ? 3.912 -41.969 -13.477 1 87.12 98 SER A C 1
ATOM 796 O O . SER A 1 98 ? 4.723 -42.5 -12.727 1 87.12 98 SER A O 1
ATOM 798 N N . SER A 1 99 ? 4.172 -41.812 -14.789 1 83.06 99 SER A N 1
ATOM 799 C CA . SER A 1 99 ? 5.449 -42.188 -15.391 1 83.06 99 SER A CA 1
ATOM 800 C C . SER A 1 99 ? 6.488 -41.062 -15.203 1 83.06 99 SER A C 1
ATOM 802 O O . SER A 1 99 ? 7.688 -41.312 -15.367 1 83.06 99 SER A O 1
ATOM 804 N N . SER A 1 100 ? 6.047 -40 -14.844 1 83.38 100 SER A N 1
ATOM 805 C CA . SER A 1 100 ? 6.961 -38.844 -14.883 1 83.38 100 SER A CA 1
ATOM 806 C C . SER A 1 100 ? 7.105 -38.219 -13.5 1 83.38 100 SER A C 1
ATOM 808 O O . SER A 1 100 ? 7.938 -37.344 -13.305 1 83.38 100 SER A O 1
ATOM 810 N N . GLY A 1 101 ? 6.285 -38.688 -12.539 1 87.38 101 GLY A N 1
ATOM 811 C CA . GLY A 1 101 ? 6.332 -38.062 -11.227 1 87.38 101 GLY A CA 1
ATOM 812 C C . GLY A 1 101 ? 5.465 -38.781 -10.195 1 87.38 101 GLY A C 1
ATOM 813 O O . GLY A 1 101 ? 5.359 -40 -10.211 1 87.38 101 GLY A O 1
ATOM 814 N N . ARG A 1 102 ? 5.059 -37.938 -9.188 1 86.69 102 ARG A N 1
ATOM 815 C CA . ARG A 1 102 ? 4.234 -38.469 -8.109 1 86.69 102 ARG A CA 1
ATOM 816 C C . ARG A 1 102 ? 3.045 -37.562 -7.824 1 86.69 102 ARG A C 1
ATOM 818 O O . ARG A 1 102 ? 3.133 -36.344 -7.996 1 86.69 102 ARG A O 1
ATOM 825 N N . TRP A 1 103 ? 1.999 -38.25 -7.426 1 91.75 103 TRP A N 1
ATOM 826 C CA . TRP A 1 103 ? 0.792 -37.5 -7.062 1 91.75 103 TRP A CA 1
ATOM 827 C C . TRP A 1 103 ? 0.704 -37.312 -5.555 1 91.75 103 TRP A C 1
ATOM 829 O O . TRP A 1 103 ? 1.054 -38.219 -4.785 1 91.75 103 TRP A O 1
ATOM 839 N N . TYR A 1 104 ? 0.221 -36.125 -5.211 1 90.5 104 TYR A N 1
ATOM 840 C CA . TYR A 1 104 ? 0.062 -35.781 -3.801 1 90.5 104 TYR A CA 1
ATOM 841 C C . TYR A 1 104 ? -1.322 -35.188 -3.535 1 90.5 104 TYR A C 1
ATOM 843 O O . TYR A 1 104 ? -1.87 -34.469 -4.371 1 90.5 104 TYR A O 1
ATOM 851 N N . H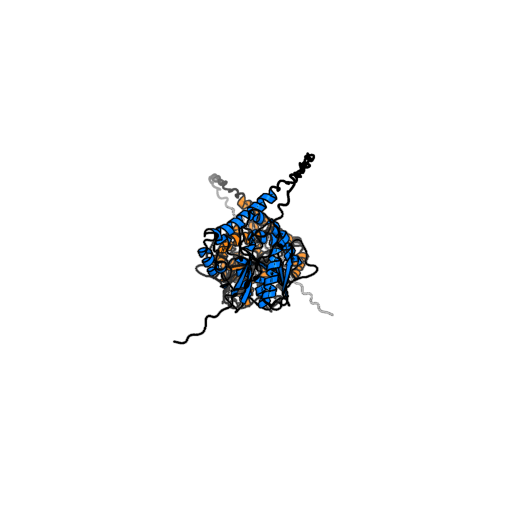IS A 1 105 ? -1.827 -35.562 -2.369 1 93.88 105 HIS A N 1
ATOM 852 C CA . HIS A 1 105 ? -3.031 -34.938 -1.847 1 93.88 105 HIS A CA 1
ATOM 853 C C . HIS A 1 105 ? -2.686 -33.812 -0.879 1 93.88 105 HIS A C 1
ATOM 855 O O . HIS A 1 105 ? -1.985 -34.031 0.112 1 93.88 105 HIS A O 1
ATOM 861 N N . LEU A 1 106 ? -3.135 -32.625 -1.259 1 93.81 106 LEU A N 1
ATOM 862 C CA . LEU A 1 106 ? -2.854 -31.438 -0.432 1 93.81 106 LEU A CA 1
ATOM 863 C C . LEU A 1 106 ? -4.07 -31.062 0.404 1 93.81 106 LEU A C 1
ATOM 865 O O . LEU A 1 106 ? -5.203 -31.109 -0.081 1 93.81 106 LEU A O 1
ATOM 869 N N . LYS A 1 107 ? -3.781 -30.672 1.648 1 94.81 107 LYS A N 1
ATOM 870 C CA . LYS A 1 107 ? -4.797 -30.125 2.543 1 94.81 107 LYS A CA 1
ATOM 871 C C . LYS A 1 107 ? -4.406 -28.734 3.043 1 94.81 107 LYS A C 1
ATOM 873 O O . LYS A 1 107 ? -3.291 -28.547 3.535 1 94.81 107 LYS A O 1
ATOM 878 N N . SER A 1 108 ? -5.312 -27.797 2.816 1 94.94 108 SER A N 1
ATOM 879 C CA . SER A 1 108 ? -5.051 -26.438 3.264 1 94.94 108 SER A CA 1
ATOM 880 C C . SER A 1 108 ? -5.102 -26.344 4.785 1 94.94 108 SER A C 1
ATOM 882 O O . SER A 1 108 ? -5.785 -27.125 5.441 1 94.94 108 SER A O 1
ATOM 884 N N . PRO A 1 109 ? -4.309 -25.359 5.352 1 91.44 109 PRO A N 1
ATOM 885 C CA . PRO A 1 109 ? -4.312 -25.203 6.809 1 91.44 109 PRO A CA 1
ATOM 886 C C . PRO A 1 109 ? -5.574 -24.5 7.324 1 91.44 109 PRO A C 1
ATOM 888 O O . PRO A 1 109 ? -5.902 -24.609 8.508 1 91.44 109 PRO A O 1
ATOM 891 N N . VAL A 1 110 ? -6.246 -23.734 6.379 1 93.25 110 VAL A N 1
ATOM 892 C CA . VAL A 1 110 ? -7.48 -23.047 6.73 1 93.25 110 VAL A CA 1
ATOM 893 C C . VAL A 1 110 ? -8.508 -23.219 5.613 1 93.25 110 VAL A C 1
ATOM 895 O O . VAL A 1 110 ? -8.141 -23.422 4.453 1 93.25 110 VAL A O 1
ATOM 898 N N . GLY A 1 111 ? -9.852 -23.188 5.848 1 91.25 111 GLY A N 1
ATOM 899 C CA . GLY A 1 111 ? -10.922 -23.172 4.863 1 91.25 111 GLY A CA 1
ATOM 900 C C . GLY A 1 111 ? -11.242 -24.531 4.297 1 91.25 111 GLY A C 1
ATOM 901 O O . GLY A 1 111 ? -12.047 -24.656 3.369 1 91.25 111 GLY A O 1
ATOM 902 N N . ASP A 1 112 ? -10.695 -25.641 4.566 1 91.19 112 ASP A N 1
ATOM 903 C CA . ASP A 1 112 ? -10.977 -27.016 4.172 1 91.19 112 ASP A CA 1
ATOM 904 C C . ASP A 1 112 ? -10.797 -27.203 2.668 1 91.19 112 ASP A C 1
ATOM 906 O O . ASP A 1 112 ? -11.695 -27.719 1.992 1 91.19 112 ASP A O 1
ATOM 910 N N . VAL A 1 113 ? -9.836 -26.766 2.043 1 96.12 113 VAL A N 1
ATOM 911 C CA . VAL A 1 113 ? -9.5 -26.938 0.633 1 96.12 113 VAL A CA 1
ATOM 912 C C . VAL A 1 113 ? -8.547 -28.109 0.462 1 96.12 113 VAL A C 1
ATOM 914 O O . VAL A 1 113 ? -7.543 -28.219 1.173 1 96.12 113 VAL A O 1
ATOM 917 N N . GLU A 1 114 ? -8.969 -28.969 -0.459 1 96.56 114 GLU A N 1
ATOM 918 C CA . GLU A 1 114 ? -8.148 -30.125 -0.804 1 96.56 114 GLU A CA 1
ATOM 919 C C . GLU A 1 114 ? -7.91 -30.203 -2.309 1 96.56 114 GLU A C 1
ATOM 921 O O . GLU A 1 114 ? -8.82 -29.953 -3.102 1 96.56 114 GLU A O 1
ATOM 926 N N . LEU A 1 115 ? -6.703 -30.562 -2.66 1 97.06 115 LEU A N 1
ATOM 927 C CA . LEU A 1 115 ? -6.32 -30.656 -4.066 1 97.06 115 LEU A CA 1
ATOM 928 C C . LEU A 1 115 ? -5.352 -31.812 -4.285 1 97.06 115 LEU A C 1
ATOM 930 O O . LEU A 1 115 ? -4.461 -32.031 -3.465 1 97.06 115 LEU A O 1
ATOM 934 N N . ASP A 1 116 ? -5.547 -32.469 -5.383 1 96.31 116 ASP A N 1
ATOM 935 C CA . ASP A 1 116 ? -4.539 -33.438 -5.836 1 96.31 116 ASP A CA 1
ATOM 936 C C . ASP A 1 116 ? -3.588 -32.781 -6.844 1 96.31 116 ASP A C 1
ATOM 938 O O . ASP A 1 116 ? -4.027 -32.219 -7.852 1 96.31 116 ASP A O 1
ATOM 942 N N . VAL A 1 117 ? -2.336 -32.875 -6.516 1 94.62 117 VAL A N 1
ATOM 943 C CA . VAL A 1 117 ? -1.362 -32.25 -7.398 1 94.62 117 VAL A CA 1
ATOM 944 C C . VAL A 1 117 ? -0.297 -33.25 -7.805 1 94.62 117 VAL A C 1
ATOM 946 O O . VAL A 1 117 ? -0.107 -34.281 -7.133 1 94.62 117 VAL A O 1
ATOM 949 N N . HIS A 1 118 ? 0.262 -33 -8.969 1 92.56 118 HIS A N 1
ATOM 950 C CA . HIS A 1 118 ? 1.319 -33.844 -9.523 1 92.56 118 HIS A CA 1
ATOM 951 C C . HIS A 1 118 ? 2.662 -33.125 -9.508 1 92.56 118 HIS A C 1
ATOM 953 O O . HIS A 1 118 ? 2.738 -31.922 -9.844 1 92.56 118 HIS A O 1
ATOM 959 N N . ILE A 1 119 ? 3.664 -33.812 -9.008 1 86.62 119 ILE A N 1
ATOM 960 C CA . ILE A 1 119 ? 5.012 -33.25 -8.977 1 86.62 119 ILE A CA 1
ATOM 961 C C . ILE A 1 119 ? 5.965 -34.156 -9.75 1 86.62 119 ILE A C 1
ATOM 963 O O . ILE A 1 119 ? 6.035 -35.344 -9.484 1 86.62 119 ILE A O 1
ATOM 967 N N . TYR A 1 120 ? 6.672 -33.531 -10.648 1 79.12 120 TYR A N 1
ATOM 968 C CA . TYR A 1 120 ? 7.629 -34.312 -11.438 1 79.12 120 TYR A CA 1
ATOM 969 C C . TYR A 1 120 ? 8.758 -34.844 -10.555 1 79.12 120 TYR A C 1
ATOM 971 O O . TYR A 1 120 ? 9.195 -34.156 -9.633 1 79.12 120 TYR A O 1
ATOM 979 N N . SER A 1 121 ? 9.094 -36.094 -10.688 1 66.44 121 SER A N 1
ATOM 980 C CA . SER A 1 121 ? 10.234 -36.656 -9.977 1 66.44 121 SER A CA 1
ATOM 981 C C . SER A 1 121 ? 11.531 -35.969 -10.359 1 66.44 121 SER A C 1
ATOM 983 O O . SER A 1 121 ? 11.703 -35.531 -11.5 1 66.44 121 SER A O 1
ATOM 985 N N . VAL A 1 122 ? 12.172 -35.281 -9.469 1 51.91 122 VAL A N 1
ATOM 986 C CA . VAL A 1 122 ? 13.469 -34.656 -9.727 1 51.91 122 VAL A CA 1
ATOM 987 C C . VAL A 1 122 ? 14.32 -35.594 -10.602 1 51.91 122 VAL A C 1
ATOM 989 O O . VAL A 1 122 ? 14.703 -36.656 -10.188 1 51.91 122 VAL A O 1
ATOM 992 N N . VAL A 1 123 ? 14.008 -35.906 -11.773 1 43.31 123 VAL A N 1
ATOM 993 C CA . VAL A 1 123 ? 15.07 -36.562 -12.508 1 43.31 123 VAL A CA 1
ATOM 994 C C . VAL A 1 123 ? 16.391 -35.812 -12.305 1 43.31 123 VAL A C 1
ATOM 996 O O . VAL A 1 123 ? 16.391 -34.625 -11.969 1 43.31 123 VAL A O 1
ATOM 999 N N . THR A 1 124 ? 17.609 -36.5 -12.852 1 39 124 THR A N 1
ATOM 1000 C CA . THR A 1 124 ? 19 -36.094 -13 1 39 124 THR A CA 1
ATOM 1001 C C . THR A 1 124 ? 19.094 -34.688 -13.57 1 39 124 THR A C 1
ATOM 1003 O O . THR A 1 124 ? 18.766 -34.469 -14.742 1 39 124 THR A O 1
ATOM 1006 N N . VAL A 1 125 ? 18.719 -33.75 -12.945 1 40.03 125 VAL A N 1
ATOM 1007 C CA . VAL A 1 125 ? 18.984 -32.375 -13.406 1 40.03 125 VAL A CA 1
ATOM 1008 C C . VAL A 1 125 ? 20.359 -32.312 -14.055 1 40.03 125 VAL A C 1
ATOM 1010 O O . VAL A 1 125 ? 21.375 -32.531 -13.391 1 40.03 125 VAL A O 1
ATOM 1013 N N . THR A 1 126 ? 20.5 -32.812 -15.297 1 38.69 126 THR A N 1
ATOM 1014 C CA . THR A 1 126 ? 21.734 -32.5 -16.016 1 38.69 126 THR A CA 1
ATOM 1015 C C . THR A 1 126 ? 21.953 -31 -16.109 1 38.69 126 THR A C 1
ATOM 1017 O O . THR A 1 126 ? 20.984 -30.234 -16.125 1 38.69 126 THR A O 1
ATOM 1020 N N . PRO A 1 127 ? 23.156 -30.656 -15.898 1 40.59 127 PRO A N 1
ATOM 1021 C CA . PRO A 1 127 ? 23.562 -29.25 -16.094 1 40.59 127 PRO A CA 1
ATOM 1022 C C . PRO A 1 127 ? 22.828 -28.578 -17.25 1 40.59 127 PRO A C 1
ATOM 1024 O O . PRO A 1 127 ? 22.547 -27.391 -17.188 1 40.59 127 PRO A O 1
ATOM 1027 N N . ASN A 1 128 ? 22.672 -29.375 -18.25 1 39.5 128 ASN A N 1
ATOM 1028 C CA . ASN A 1 128 ? 22.062 -28.797 -19.453 1 39.5 128 ASN A CA 1
ATOM 1029 C C . ASN A 1 128 ? 20.594 -28.438 -19.219 1 39.5 128 ASN A C 1
ATOM 1031 O O . ASN A 1 128 ? 20.094 -27.469 -19.797 1 39.5 128 ASN A O 1
ATOM 1035 N N . THR A 1 129 ? 19.953 -29.281 -18.609 1 40.41 129 THR A N 1
ATOM 1036 C CA . THR A 1 129 ? 18.547 -28.984 -18.328 1 40.41 129 THR A CA 1
ATOM 1037 C C . THR A 1 129 ? 18.438 -27.766 -17.406 1 40.41 129 THR A C 1
ATOM 1039 O O . THR A 1 129 ? 17.422 -27.062 -17.438 1 40.41 129 THR A O 1
ATOM 1042 N N . LEU A 1 130 ? 19.359 -27.672 -16.594 1 39.22 130 LEU A N 1
ATOM 1043 C CA . LEU A 1 130 ? 19.484 -26.484 -15.766 1 39.22 130 LEU A CA 1
ATOM 1044 C C . LEU A 1 130 ? 19.797 -25.266 -16.609 1 39.22 130 LEU A C 1
ATOM 1046 O O . LEU A 1 130 ? 19.453 -24.141 -16.25 1 39.22 130 LEU A O 1
ATOM 1050 N N . ALA A 1 131 ? 20.703 -25.547 -17.547 1 37.62 131 ALA A N 1
ATOM 1051 C CA . ALA A 1 131 ? 21.156 -24.453 -18.391 1 37.62 131 ALA A CA 1
ATOM 1052 C C . ALA A 1 131 ? 19.984 -23.844 -19.172 1 37.62 131 ALA A C 1
ATOM 1054 O O . ALA A 1 131 ? 20.109 -22.75 -19.734 1 37.62 131 ALA A O 1
ATOM 1055 N N . GLY A 1 132 ? 19.016 -24.656 -19.531 1 33.94 132 GLY A N 1
ATOM 1056 C CA . GLY A 1 132 ? 17.922 -24.016 -20.25 1 33.94 132 GLY A CA 1
ATOM 1057 C C . GLY A 1 132 ? 17.078 -23.109 -19.375 1 33.94 132 GLY A C 1
ATOM 1058 O O . GLY A 1 132 ? 17.203 -23.156 -18.141 1 33.94 132 GLY A O 1
ATOM 1059 N N . PHE A 1 133 ? 16.219 -22.219 -19.922 1 35.47 133 PHE A N 1
ATOM 1060 C CA . PHE A 1 133 ? 15.492 -21.172 -19.203 1 35.47 133 PHE A CA 1
ATOM 1061 C C . PHE A 1 133 ? 15.117 -21.641 -17.812 1 35.47 133 PHE A C 1
ATOM 1063 O O . PHE A 1 133 ? 15.438 -20.969 -16.828 1 35.47 133 PHE A O 1
ATOM 1070 N N . ASN A 1 134 ? 13.656 -21.75 -17.438 1 39.28 134 ASN A N 1
ATOM 1071 C CA . ASN A 1 134 ? 12.688 -21.578 -16.359 1 39.28 134 ASN A CA 1
ATOM 1072 C C . ASN A 1 134 ? 12.484 -22.875 -15.586 1 39.28 134 ASN A C 1
ATOM 1074 O O . ASN A 1 134 ? 11.344 -23.25 -15.297 1 39.28 134 ASN A O 1
ATOM 1078 N N . ASN A 1 135 ? 13.375 -23.734 -15.641 1 37.53 135 ASN A N 1
ATOM 1079 C CA . ASN A 1 135 ? 12.961 -25 -15.055 1 37.53 135 ASN A CA 1
ATOM 1080 C C . ASN A 1 135 ? 13.188 -25.031 -13.539 1 37.53 135 ASN A C 1
ATOM 1082 O O . ASN A 1 135 ? 13.117 -26.078 -12.914 1 37.53 135 ASN A O 1
ATOM 1086 N N . SER A 1 136 ? 13.828 -24.047 -13.047 1 39.56 136 SER A N 1
ATOM 1087 C CA . SER A 1 136 ? 14.141 -24.031 -11.617 1 39.56 136 SER A CA 1
ATOM 1088 C C . SER A 1 136 ? 12.891 -24.281 -10.773 1 39.56 136 SER A C 1
ATOM 1090 O O . SER A 1 136 ? 12.984 -24.812 -9.664 1 39.56 136 SER A O 1
ATOM 1092 N N . GLY A 1 137 ? 11.719 -23.875 -11.227 1 41.09 137 GLY A N 1
ATOM 1093 C CA . GLY A 1 137 ? 10.477 -24.016 -10.492 1 41.09 137 GLY A CA 1
ATOM 1094 C C . GLY A 1 137 ? 9.961 -25.438 -10.461 1 41.09 137 GLY A C 1
ATOM 1095 O O . GLY A 1 137 ? 8.898 -25.719 -9.891 1 41.09 137 GLY A O 1
ATOM 1096 N N . ASN A 1 138 ? 10.766 -26.359 -11.164 1 42.53 138 ASN A N 1
ATOM 1097 C CA . ASN A 1 138 ? 10.094 -27.609 -11.453 1 42.53 138 ASN A CA 1
ATOM 1098 C C . ASN A 1 138 ? 10.266 -28.609 -10.32 1 42.53 138 ASN A C 1
ATOM 1100 O O . ASN A 1 138 ? 9.773 -29.75 -10.398 1 42.53 138 ASN A O 1
ATOM 1104 N N . ILE A 1 139 ? 11.125 -28.25 -9.273 1 46.88 139 ILE A N 1
ATOM 1105 C CA . ILE A 1 139 ? 11.352 -29.344 -8.336 1 46.88 139 ILE A CA 1
ATOM 1106 C C . ILE A 1 139 ? 10.547 -29.109 -7.062 1 46.88 139 ILE A C 1
ATOM 1108 O O . ILE A 1 139 ? 10.148 -30.062 -6.387 1 46.88 139 ILE A O 1
ATOM 1112 N N . ARG A 1 140 ? 10.328 -27.844 -6.82 1 55.59 140 ARG A N 1
ATOM 1113 C CA . ARG A 1 140 ? 9.703 -27.578 -5.527 1 55.59 140 ARG A CA 1
ATOM 1114 C C . ARG A 1 140 ? 8.672 -26.469 -5.625 1 55.59 140 ARG A C 1
ATOM 1116 O O . ARG A 1 140 ? 8.711 -25.656 -6.562 1 55.59 140 ARG A O 1
ATOM 1123 N N . ILE A 1 141 ? 7.676 -26.859 -4.777 1 64.19 141 ILE A N 1
ATOM 1124 C CA . ILE A 1 141 ? 6.75 -25.75 -4.66 1 64.19 141 ILE A CA 1
ATOM 1125 C C . ILE A 1 141 ? 7.449 -24.562 -3.998 1 64.19 141 ILE A C 1
ATOM 1127 O O . ILE A 1 141 ? 8.078 -24.719 -2.947 1 64.19 141 ILE A O 1
ATOM 1131 N N . TRP A 1 142 ? 7.445 -23.516 -4.633 1 76.19 142 TRP A N 1
ATOM 1132 C CA . TRP A 1 142 ? 8.039 -22.297 -4.109 1 76.19 142 TRP A CA 1
ATOM 1133 C C . TRP A 1 142 ? 7.223 -21.75 -2.936 1 76.19 142 TRP A C 1
ATOM 1135 O O . TRP A 1 142 ? 5.992 -21.75 -2.973 1 76.19 142 TRP A O 1
ATOM 1145 N N . PRO A 1 143 ? 7.891 -21.391 -1.838 1 84.75 143 PRO A N 1
ATOM 1146 C CA . PRO A 1 143 ? 7.191 -20.828 -0.671 1 84.75 143 PRO A CA 1
ATOM 1147 C C . PRO A 1 143 ? 6.219 -19.719 -1.038 1 84.75 143 PRO A C 1
ATOM 1149 O O . PRO A 1 143 ? 5.117 -19.641 -0.483 1 84.75 143 PRO A O 1
ATOM 1152 N N . SER A 1 144 ? 6.594 -18.938 -2.018 1 92.31 144 SER A N 1
ATOM 1153 C CA . SER A 1 144 ? 5.742 -17.828 -2.41 1 92.31 144 SER A CA 1
ATOM 1154 C C . SER A 1 144 ? 4.398 -18.312 -2.945 1 92.31 144 SER A C 1
ATOM 1156 O O . SER A 1 144 ? 3.369 -17.672 -2.729 1 92.31 144 SER A O 1
ATOM 1158 N N . GLU A 1 145 ? 4.441 -19.422 -3.67 1 93.19 145 GLU A N 1
ATOM 1159 C CA . GLU A 1 145 ? 3.213 -20 -4.203 1 93.19 145 GLU A CA 1
ATOM 1160 C C . GLU A 1 145 ? 2.279 -20.438 -3.08 1 93.19 145 GLU A C 1
ATOM 1162 O O . GLU A 1 145 ? 1.084 -20.141 -3.104 1 93.19 145 GLU A O 1
ATOM 1167 N N . GLU A 1 146 ? 2.834 -21.125 -2.1 1 93 146 GLU A N 1
ATOM 1168 C CA . GLU A 1 146 ? 2.031 -21.578 -0.969 1 93 146 GLU A CA 1
ATOM 1169 C C . GLU A 1 146 ? 1.533 -20.391 -0.137 1 93 146 GLU A C 1
ATOM 1171 O O . GLU A 1 146 ? 0.384 -20.391 0.311 1 93 146 GLU A O 1
ATOM 1176 N N . CYS A 1 147 ? 2.408 -19.453 0.049 1 95.19 147 CYS A N 1
ATOM 1177 C CA . CYS A 1 147 ? 2.049 -18.297 0.857 1 95.19 147 CYS A CA 1
ATOM 1178 C C . CYS A 1 147 ? 0.955 -17.469 0.182 1 95.19 147 CYS A C 1
ATOM 1180 O O . CYS A 1 147 ? 0.052 -16.969 0.85 1 95.19 147 CYS A O 1
ATOM 1182 N N . LEU A 1 148 ? 1.045 -17.344 -1.146 1 97.44 148 LEU A N 1
ATOM 1183 C CA . LEU A 1 148 ? -0.005 -16.609 -1.858 1 97.44 148 LEU A CA 1
ATOM 1184 C C . LEU A 1 148 ? -1.329 -17.375 -1.782 1 97.44 148 LEU A C 1
ATOM 1186 O O . LEU A 1 148 ? -2.381 -16.766 -1.559 1 97.44 148 LEU A O 1
ATOM 1190 N N . ALA A 1 149 ? -1.268 -18.656 -1.929 1 97.06 149 ALA A N 1
ATOM 1191 C CA . ALA A 1 149 ? -2.473 -19.469 -1.782 1 97.06 149 ALA A CA 1
ATOM 1192 C C . ALA A 1 149 ? -3.078 -19.312 -0.391 1 97.06 149 ALA A C 1
ATOM 1194 O O . ALA A 1 149 ? -4.293 -19.156 -0.25 1 97.06 149 ALA A O 1
ATOM 1195 N N . TYR A 1 150 ? -2.193 -19.359 0.62 1 96.56 150 TYR A N 1
ATOM 1196 C CA . TYR A 1 150 ? -2.646 -19.172 1.994 1 96.56 150 TYR A CA 1
ATOM 1197 C C . TYR A 1 150 ? -3.34 -17.828 2.166 1 96.56 150 TYR A C 1
ATOM 1199 O O . TYR A 1 150 ? -4.387 -17.734 2.811 1 96.56 150 TYR A O 1
ATOM 1207 N N . TYR A 1 151 ? -2.758 -16.828 1.608 1 97.88 151 TYR A N 1
ATOM 1208 C CA . TYR A 1 151 ? -3.346 -15.5 1.662 1 97.88 151 TYR A CA 1
ATOM 1209 C C . TYR A 1 151 ? -4.746 -15.5 1.058 1 97.88 151 TYR A C 1
ATOM 1211 O O . TYR A 1 151 ? -5.668 -14.906 1.619 1 97.88 151 TYR A O 1
ATOM 1219 N N . LEU A 1 152 ? -4.938 -16.109 -0.065 1 98.31 152 LEU A N 1
ATOM 1220 C CA . LEU A 1 152 ? -6.234 -16.172 -0.733 1 98.31 152 LEU A CA 1
ATOM 1221 C C . LEU A 1 152 ? -7.238 -16.969 0.104 1 98.31 152 LEU A C 1
ATOM 1223 O O . LEU A 1 152 ? -8.422 -16.625 0.132 1 98.31 152 LEU A O 1
ATOM 1227 N N . LEU A 1 153 ? -6.734 -18 0.785 1 97.88 153 LEU A N 1
ATOM 1228 C CA . LEU A 1 153 ? -7.605 -18.766 1.669 1 97.88 153 LEU A CA 1
ATOM 1229 C C . LEU A 1 153 ? -8.18 -17.875 2.771 1 97.88 153 LEU A C 1
ATOM 1231 O O . LEU A 1 153 ? -9.344 -18.016 3.141 1 97.88 153 LEU A O 1
ATOM 1235 N N . LYS A 1 154 ? -7.348 -16.984 3.266 1 97.56 154 LYS A N 1
ATOM 1236 C CA . LYS A 1 154 ? -7.75 -16.094 4.352 1 97.56 154 LYS A CA 1
ATOM 1237 C C . LYS A 1 154 ? -8.594 -14.938 3.828 1 97.56 154 LYS A C 1
ATOM 1239 O O . LYS A 1 154 ? -9.344 -14.32 4.586 1 97.56 154 LYS A O 1
ATOM 1244 N N . HIS A 1 155 ? -8.5 -14.672 2.525 1 98 155 HIS A N 1
ATOM 1245 C CA . HIS A 1 155 ? -9.188 -13.539 1.904 1 98 155 HIS A CA 1
ATOM 1246 C C . HIS A 1 155 ? -9.898 -13.969 0.624 1 98 155 HIS A C 1
ATOM 1248 O O . HIS A 1 155 ? -9.664 -13.391 -0.441 1 98 155 HIS A O 1
ATOM 1254 N N . GLU A 1 156 ? -10.805 -14.836 0.763 1 97.62 156 GLU A N 1
ATOM 1255 C CA . GLU A 1 156 ? -11.422 -15.484 -0.392 1 97.62 156 GLU A CA 1
ATOM 1256 C C . GLU A 1 156 ? -12.195 -14.477 -1.241 1 97.62 156 GLU A C 1
ATOM 1258 O O . GLU A 1 156 ? -12.375 -14.68 -2.443 1 97.62 156 GLU A O 1
ATOM 1263 N N . GLN A 1 157 ? -12.648 -13.367 -0.639 1 98 157 GLN A N 1
ATOM 1264 C CA . GLN A 1 157 ? -13.422 -12.359 -1.362 1 98 157 GLN A CA 1
ATOM 1265 C C . GLN A 1 157 ? -12.602 -11.727 -2.477 1 98 157 GLN A C 1
ATOM 1267 O O . GLN A 1 157 ? -13.148 -11.102 -3.385 1 98 157 GLN A O 1
ATOM 1272 N N . LEU A 1 158 ? -11.352 -11.883 -2.383 1 98.38 158 LEU A N 1
ATOM 1273 C CA . LEU A 1 158 ? -10.461 -11.289 -3.377 1 98.38 158 LEU A CA 1
ATOM 1274 C C . LEU A 1 158 ? -10.586 -12.016 -4.715 1 98.38 158 LEU A C 1
ATOM 1276 O O . LEU A 1 158 ? -10.266 -11.445 -5.762 1 98.38 158 LEU A O 1
ATOM 1280 N N . VAL A 1 159 ? -11.055 -13.297 -4.688 1 98.5 159 VAL A N 1
ATOM 1281 C CA . VAL A 1 159 ? -11.055 -14.055 -5.934 1 98.5 159 VAL A CA 1
ATOM 1282 C C . VAL A 1 159 ? -12.453 -14.625 -6.195 1 98.5 159 VAL A C 1
ATOM 1284 O O . VAL A 1 159 ? -12.766 -15.008 -7.324 1 98.5 159 VAL A O 1
ATOM 1287 N N . ARG A 1 160 ? -13.328 -14.719 -5.199 1 98.62 160 ARG A N 1
ATOM 1288 C CA . ARG A 1 160 ? -14.664 -15.273 -5.375 1 98.62 160 ARG A CA 1
ATOM 1289 C C . ARG A 1 160 ? -15.461 -14.469 -6.402 1 98.62 160 ARG A C 1
ATOM 1291 O O . ARG A 1 160 ? -15.492 -13.242 -6.344 1 98.62 160 ARG A O 1
ATOM 1298 N N . ASN A 1 161 ? -16.016 -15.172 -7.309 1 98.75 161 ASN A N 1
ATOM 1299 C CA . ASN A 1 161 ? -16.828 -14.602 -8.375 1 98.75 161 ASN A CA 1
ATOM 1300 C C . ASN A 1 161 ? -16.016 -13.664 -9.266 1 98.75 161 ASN A C 1
ATOM 1302 O O . ASN A 1 161 ? -16.547 -12.68 -9.789 1 98.75 161 ASN A O 1
ATOM 1306 N N . LYS A 1 162 ? -14.797 -13.875 -9.367 1 98.75 162 LYS A N 1
ATOM 1307 C CA . LYS A 1 162 ? -13.906 -13.055 -10.195 1 98.75 162 LYS A CA 1
ATOM 1308 C C . LYS A 1 162 ? -13.203 -13.906 -11.25 1 98.75 162 LYS A C 1
ATOM 1310 O O . LYS A 1 162 ? -13.133 -15.133 -11.117 1 98.75 162 LYS A O 1
ATOM 1315 N N . THR A 1 163 ? -12.781 -13.242 -12.297 1 98.75 163 THR A N 1
ATOM 1316 C CA . THR A 1 163 ? -11.867 -13.859 -13.25 1 98.75 163 THR A CA 1
ATOM 1317 C C . THR A 1 163 ? -10.414 -13.672 -12.812 1 98.75 163 THR A C 1
ATOM 1319 O O . THR A 1 163 ? -10.031 -12.578 -12.383 1 98.75 163 THR A O 1
ATOM 1322 N N . VAL A 1 164 ? -9.625 -14.805 -12.875 1 98.88 164 VAL A N 1
ATOM 1323 C CA . VAL A 1 164 ? -8.273 -14.781 -12.312 1 98.88 164 VAL A CA 1
ATOM 1324 C C . VAL A 1 164 ? -7.277 -15.305 -13.344 1 98.88 164 VAL A C 1
ATOM 1326 O O . VAL A 1 164 ? -7.523 -16.312 -14 1 98.88 164 VAL A O 1
ATOM 1329 N N . LEU A 1 165 ? -6.215 -14.586 -13.539 1 98.75 165 LEU A N 1
ATOM 1330 C CA . LEU A 1 165 ? -5.078 -15.016 -14.344 1 98.75 165 LEU A CA 1
ATOM 1331 C C . LEU A 1 165 ? -3.838 -15.203 -13.477 1 98.75 165 LEU A C 1
ATOM 1333 O O . LEU A 1 165 ? -3.484 -14.32 -12.695 1 98.75 165 LEU A O 1
ATOM 1337 N N . GLU A 1 166 ? -3.236 -16.344 -13.547 1 98.75 166 GLU A N 1
ATOM 1338 C CA . GLU A 1 166 ? -1.938 -16.516 -12.898 1 98.75 166 GLU A CA 1
ATOM 1339 C C . GLU A 1 166 ? -0.807 -16.516 -13.922 1 98.75 166 GLU A C 1
ATOM 1341 O O . GLU A 1 166 ? -0.849 -17.266 -14.898 1 98.75 166 GLU A O 1
ATOM 1346 N N . LEU A 1 167 ? 0.151 -15.617 -13.703 1 98 167 LEU A N 1
ATOM 1347 C CA . LEU A 1 167 ? 1.351 -15.531 -14.531 1 98 167 LEU A CA 1
ATOM 1348 C C . LEU A 1 167 ? 2.518 -16.25 -13.867 1 98 167 LEU A C 1
ATOM 1350 O O . LEU A 1 167 ? 2.777 -16.062 -12.68 1 98 167 LEU A O 1
ATOM 1354 N N . GLY A 1 168 ? 3.229 -17.094 -14.664 1 94.75 168 GLY A N 1
ATOM 1355 C CA . GLY A 1 168 ? 4.332 -17.859 -14.094 1 94.75 168 GLY A CA 1
ATOM 1356 C C . GLY A 1 168 ? 3.896 -18.797 -12.984 1 94.75 168 GLY A C 1
ATOM 1357 O O . GLY A 1 168 ? 4.473 -18.781 -11.891 1 94.75 168 GLY A O 1
ATOM 1358 N N . CYS A 1 169 ? 3.002 -19.656 -13.32 1 93.5 169 CYS A N 1
ATOM 1359 C CA . CYS A 1 169 ? 2.357 -20.406 -12.25 1 93.5 169 CYS A CA 1
ATOM 1360 C C . CYS A 1 169 ? 3.232 -21.578 -11.812 1 93.5 169 CYS A C 1
ATOM 1362 O O . CYS A 1 169 ? 2.973 -22.188 -10.773 1 93.5 169 CYS A O 1
ATOM 1364 N N . GLY A 1 170 ? 4.273 -21.891 -12.57 1 88.69 170 GLY A N 1
ATOM 1365 C CA . GLY A 1 170 ? 5.148 -23 -12.203 1 88.69 170 GLY A CA 1
ATOM 1366 C C . GLY A 1 170 ? 4.523 -24.359 -12.422 1 88.69 170 GLY A C 1
ATOM 1367 O O . GLY A 1 170 ? 3.65 -24.516 -13.281 1 88.69 170 GLY A O 1
ATOM 1368 N N . MET A 1 171 ? 4.945 -25.312 -11.695 1 84.69 171 MET A N 1
ATOM 1369 C CA . MET A 1 171 ? 4.578 -26.703 -11.945 1 84.69 171 MET A CA 1
ATOM 1370 C C . MET A 1 171 ? 3.209 -27.016 -11.352 1 84.69 171 MET A C 1
ATOM 1372 O O . MET A 1 171 ? 2.541 -27.953 -11.781 1 84.69 171 MET A O 1
ATOM 1376 N N . ILE A 1 172 ? 2.789 -26.25 -10.414 1 90.62 172 ILE A N 1
ATOM 1377 C CA . ILE A 1 172 ? 1.589 -26.672 -9.703 1 90.62 172 ILE A CA 1
ATOM 1378 C C . ILE A 1 172 ? 0.488 -25.625 -9.883 1 90.62 172 ILE A C 1
ATOM 1380 O O . ILE A 1 172 ? -0.68 -25.984 -10.07 1 90.62 172 ILE A O 1
ATOM 1384 N N . GLY A 1 173 ? 0.865 -24.312 -9.891 1 95.38 173 GLY A N 1
ATOM 1385 C CA . GLY A 1 173 ? -0.164 -23.297 -9.969 1 95.38 173 GLY A CA 1
ATOM 1386 C C . GLY A 1 173 ? -1.115 -23.312 -8.781 1 95.38 173 GLY A C 1
ATOM 1387 O O . GLY A 1 173 ? -2.332 -23.203 -8.961 1 95.38 173 GLY A O 1
ATOM 1388 N N . LEU A 1 174 ? -0.551 -23.438 -7.664 1 96.25 174 LEU A N 1
ATOM 1389 C CA . LEU A 1 174 ? -1.337 -23.688 -6.461 1 96.25 174 LEU A CA 1
ATOM 1390 C C . LEU A 1 174 ? -2.252 -22.5 -6.16 1 96.25 174 LEU A C 1
ATOM 1392 O O . LEU A 1 174 ? -3.402 -22.688 -5.754 1 96.25 174 LEU A O 1
ATOM 1396 N N . SER A 1 175 ? -1.791 -21.281 -6.336 1 97.75 175 SER A N 1
ATOM 1397 C CA . SER A 1 175 ? -2.607 -20.109 -6.039 1 97.75 175 SER A CA 1
ATOM 1398 C C . SER A 1 175 ? -3.805 -20.016 -6.977 1 97.75 175 SER A C 1
ATOM 1400 O O . SER A 1 175 ? -4.922 -19.719 -6.543 1 97.75 175 SER A O 1
ATOM 1402 N N . GLY A 1 176 ? -3.572 -20.281 -8.211 1 98.5 176 GLY A N 1
ATOM 1403 C CA . GLY A 1 176 ? -4.68 -20.297 -9.156 1 98.5 176 GLY A CA 1
ATOM 1404 C C . GLY A 1 176 ? -5.676 -21.406 -8.883 1 98.5 176 GLY A C 1
ATOM 1405 O O . GLY A 1 176 ? -6.887 -21.188 -8.922 1 98.5 176 GLY A O 1
ATOM 1406 N N . LEU A 1 177 ? -5.172 -22.594 -8.594 1 98.38 177 LEU A N 1
ATOM 1407 C CA . LEU A 1 177 ? -6.051 -23.719 -8.273 1 98.38 177 LEU A CA 1
ATOM 1408 C C . LEU A 1 177 ? -6.871 -23.422 -7.023 1 98.38 177 LEU A C 1
ATOM 1410 O O . LEU A 1 177 ? -8.07 -23.719 -6.98 1 98.38 177 LEU A O 1
ATOM 1414 N N . THR A 1 178 ? -6.219 -22.859 -6.051 1 98.25 178 THR A N 1
ATOM 1415 C CA . THR A 1 178 ? -6.914 -22.453 -4.828 1 98.25 178 THR A CA 1
ATOM 1416 C C . THR A 1 178 ? -8.016 -21.453 -5.141 1 98.25 178 THR A C 1
ATOM 1418 O O . THR A 1 178 ? -9.133 -21.562 -4.621 1 98.25 178 THR A O 1
ATOM 1421 N N . SER A 1 179 ? -7.734 -20.531 -6.027 1 98.69 179 SER A N 1
ATOM 1422 C CA . SER A 1 179 ? -8.734 -19.547 -6.438 1 98.69 179 SER A CA 1
ATOM 1423 C C . SER A 1 179 ? -9.953 -20.219 -7.055 1 98.69 179 SER A C 1
ATOM 1425 O O . SER A 1 179 ? -11.094 -19.828 -6.789 1 98.69 179 SER A O 1
ATOM 1427 N N . ALA A 1 180 ? -9.688 -21.219 -7.848 1 98.62 180 ALA A N 1
ATOM 1428 C CA . ALA A 1 180 ? -10.766 -21.953 -8.508 1 98.62 180 ALA A CA 1
ATOM 1429 C C . ALA A 1 180 ? -11.703 -22.594 -7.488 1 98.62 180 ALA A C 1
ATOM 1431 O O . ALA A 1 180 ? -12.922 -22.484 -7.602 1 98.62 180 ALA A O 1
ATOM 1432 N N . VAL A 1 181 ? -11.148 -23.203 -6.492 1 98 181 VAL A N 1
ATOM 1433 C CA . VAL A 1 181 ? -11.93 -23.922 -5.488 1 98 181 VAL A CA 1
ATOM 1434 C C . VAL A 1 181 ? -12.648 -22.922 -4.582 1 98 181 VAL A C 1
ATOM 1436 O O . VAL A 1 181 ? -13.727 -23.203 -4.066 1 98 181 VAL A O 1
ATOM 1439 N N . LEU A 1 182 ? -12.109 -21.703 -4.449 1 98 182 LEU A N 1
ATOM 1440 C CA . LEU A 1 182 ? -12.688 -20.688 -3.58 1 98 182 LEU A CA 1
ATOM 1441 C C . LEU A 1 182 ? -13.836 -19.969 -4.277 1 98 182 LEU A C 1
ATOM 1443 O O . LEU A 1 182 ? -14.469 -19.078 -3.689 1 98 182 LEU A O 1
ATOM 1447 N N . GLY A 1 183 ? -14.023 -20.25 -5.551 1 98 183 GLY A N 1
ATOM 1448 C CA . GLY A 1 183 ? -15.227 -19.734 -6.18 1 98 183 GLY A CA 1
ATOM 1449 C C . GLY A 1 183 ? -14.945 -18.734 -7.277 1 98 183 GLY A C 1
ATOM 1450 O O . GLY A 1 183 ? -15.836 -17.984 -7.691 1 98 183 GLY A O 1
ATOM 1451 N N . ALA A 1 184 ? -13.719 -18.656 -7.742 1 98.75 184 ALA A N 1
ATOM 1452 C CA . ALA A 1 184 ? -13.469 -17.844 -8.93 1 98.75 184 ALA A CA 1
ATOM 1453 C C . ALA A 1 184 ? -14.344 -18.297 -10.102 1 98.75 184 ALA A C 1
ATOM 1455 O O . ALA A 1 184 ? -14.578 -19.5 -10.273 1 98.75 184 ALA A O 1
ATOM 1456 N N . THR A 1 185 ? -14.805 -17.328 -10.93 1 98.62 185 THR A N 1
ATOM 1457 C CA . THR A 1 185 ? -15.656 -17.656 -12.062 1 98.62 185 THR A CA 1
ATOM 1458 C C . THR A 1 185 ? -14.844 -18.297 -13.188 1 98.62 185 THR A C 1
ATOM 1460 O O . THR A 1 185 ? -15.328 -19.188 -13.891 1 98.62 185 THR A O 1
ATOM 1463 N N . GLU A 1 186 ? -13.695 -17.844 -13.32 1 98.62 186 GLU A N 1
ATOM 1464 C CA . GLU A 1 186 ? -12.75 -18.328 -14.32 1 98.62 186 GLU A CA 1
ATOM 1465 C C . GLU A 1 186 ? -11.312 -18.188 -13.836 1 98.62 186 GLU A C 1
ATOM 1467 O O . GLU A 1 186 ? -10.953 -17.172 -13.234 1 98.62 186 GLU A O 1
ATOM 1472 N N . VAL A 1 187 ? -10.555 -19.25 -14.055 1 98.81 187 VAL A N 1
ATOM 1473 C CA . VAL A 1 187 ? -9.133 -19.188 -13.719 1 98.81 187 VAL A CA 1
ATOM 1474 C C . VAL A 1 187 ? -8.305 -19.625 -14.93 1 98.81 187 VAL A C 1
ATOM 1476 O O . VAL A 1 187 ? -8.57 -20.656 -15.531 1 98.81 187 VAL A O 1
ATOM 1479 N N . VAL A 1 188 ? -7.379 -18.781 -15.281 1 98.56 188 VAL A N 1
ATOM 1480 C CA . VAL A 1 188 ? -6.426 -19.094 -16.344 1 98.56 188 VAL A CA 1
ATOM 1481 C C . VAL A 1 188 ? -5.02 -19.203 -15.758 1 98.56 188 VAL A C 1
ATOM 1483 O O . VAL A 1 188 ? -4.512 -18.266 -15.156 1 98.56 188 VAL A O 1
ATOM 1486 N N . LEU A 1 189 ? -4.469 -20.391 -15.914 1 98.44 189 LEU A N 1
ATOM 1487 C CA . LEU A 1 189 ? -3.117 -20.641 -15.43 1 98.44 189 LEU A CA 1
ATOM 1488 C C . LEU A 1 189 ? -2.117 -20.625 -16.578 1 98.44 189 LEU A C 1
ATOM 1490 O O . LEU A 1 189 ? -2.312 -21.312 -17.594 1 98.44 189 LEU A O 1
ATOM 1494 N N . THR A 1 190 ? -0.995 -19.812 -16.375 1 97.62 190 THR A N 1
ATOM 1495 C CA . THR A 1 190 ? -0.038 -19.703 -17.484 1 97.62 190 THR A CA 1
ATOM 1496 C C . THR A 1 190 ? 1.393 -19.828 -16.953 1 97.62 190 THR A C 1
ATOM 1498 O O . THR A 1 190 ? 1.681 -19.438 -15.828 1 97.62 190 THR A O 1
ATOM 1501 N N . ASP A 1 191 ? 2.18 -20.375 -17.766 1 94.38 191 ASP A N 1
ATOM 1502 C CA . ASP A 1 191 ? 3.625 -20.453 -17.578 1 94.38 191 ASP A CA 1
ATOM 1503 C C . ASP A 1 191 ? 4.359 -20.484 -18.906 1 94.38 191 ASP A C 1
ATOM 1505 O O . ASP A 1 191 ? 3.793 -20.906 -19.922 1 94.38 191 ASP A O 1
ATOM 1509 N N . GLY A 1 192 ? 5.566 -19.953 -18.891 1 92 192 GLY A N 1
ATOM 1510 C CA . GLY A 1 192 ? 6.348 -19.984 -20.109 1 92 192 GLY A CA 1
ATOM 1511 C C . GLY A 1 192 ? 6.895 -21.359 -20.438 1 92 192 GLY A C 1
ATOM 1512 O O . GLY A 1 192 ? 7.348 -21.609 -21.562 1 92 192 GLY A O 1
ATOM 1513 N N . ASN A 1 193 ? 6.883 -22.266 -19.5 1 87.56 193 ASN A N 1
ATOM 1514 C CA . ASN A 1 193 ? 7.426 -23.609 -19.641 1 87.56 193 ASN A CA 1
ATOM 1515 C C . ASN A 1 193 ? 6.348 -24.609 -20.047 1 87.56 193 ASN A C 1
ATOM 1517 O O . ASN A 1 193 ? 5.371 -24.812 -19.328 1 87.56 193 ASN A O 1
ATOM 1521 N N . GLU A 1 194 ? 6.586 -25.312 -21.125 1 92.38 194 GLU A N 1
ATOM 1522 C CA . GLU A 1 194 ? 5.609 -26.25 -21.688 1 92.38 194 GLU A CA 1
ATOM 1523 C C . GLU A 1 194 ? 5.387 -27.438 -20.734 1 92.38 194 GLU A C 1
ATOM 1525 O O . GLU A 1 194 ? 4.262 -27.922 -20.594 1 92.38 194 GLU A O 1
ATOM 1530 N N . LYS A 1 195 ? 6.402 -27.875 -20.141 1 87.44 195 LYS A N 1
ATOM 1531 C CA . LYS A 1 195 ? 6.289 -29.016 -19.234 1 87.44 195 LYS A CA 1
ATOM 1532 C C . LYS A 1 195 ? 5.438 -28.656 -18.016 1 87.44 195 LYS A C 1
ATOM 1534 O O . LYS A 1 195 ? 4.672 -29.484 -17.516 1 87.44 195 LYS A O 1
ATOM 1539 N N . SER A 1 196 ? 5.625 -27.484 -17.547 1 89.56 196 SER A N 1
ATOM 1540 C CA . SER A 1 196 ? 4.801 -27.016 -16.438 1 89.56 196 SER A CA 1
ATOM 1541 C C . SER A 1 196 ? 3.324 -27 -16.812 1 89.56 196 SER A C 1
ATOM 1543 O O . SER A 1 196 ? 2.484 -27.516 -16.062 1 89.56 196 SER A O 1
ATOM 1545 N N . VAL A 1 197 ? 3.023 -26.516 -17.953 1 95.75 197 VAL A N 1
ATOM 1546 C CA . VAL A 1 197 ? 1.641 -26.391 -18.406 1 95.75 197 VAL A CA 1
ATOM 1547 C C . VAL A 1 197 ? 1.028 -27.781 -18.594 1 95.75 197 VAL A C 1
ATOM 1549 O O . VAL A 1 197 ? -0.131 -28 -18.25 1 95.75 197 VAL A O 1
ATOM 1552 N N . GLU A 1 198 ? 1.816 -28.688 -19.141 1 95.31 198 GLU A N 1
ATOM 1553 C CA . GLU A 1 198 ? 1.346 -30.062 -19.312 1 95.31 198 GLU A CA 1
ATOM 1554 C C . GLU A 1 198 ? 0.998 -30.688 -17.953 1 95.31 198 GLU A C 1
ATOM 1556 O O . GLU A 1 198 ? -0.027 -31.359 -17.828 1 95.31 198 GLU A O 1
ATOM 1561 N N . ASN A 1 199 ? 1.863 -30.438 -17.047 1 93.12 199 ASN A N 1
ATOM 1562 C CA . ASN A 1 199 ? 1.625 -30.969 -15.703 1 93.12 199 ASN A CA 1
ATOM 1563 C C . ASN A 1 199 ? 0.356 -30.375 -15.086 1 93.12 199 ASN A C 1
ATOM 1565 O O . ASN A 1 199 ? -0.449 -31.109 -14.508 1 93.12 199 ASN A O 1
ATOM 1569 N N . ILE A 1 200 ? 0.138 -29.109 -15.25 1 96.38 200 ILE A N 1
ATOM 1570 C CA . ILE A 1 200 ? -1.012 -28.391 -14.711 1 96.38 200 ILE A CA 1
ATOM 1571 C C . ILE A 1 200 ? -2.297 -28.938 -15.336 1 96.38 200 ILE A C 1
ATOM 1573 O O . ILE A 1 200 ? -3.312 -29.078 -14.648 1 96.38 200 ILE A O 1
ATOM 1577 N N . GLN A 1 201 ? -2.182 -29.203 -16.594 1 97.88 201 GLN A N 1
ATOM 1578 C CA . GLN A 1 201 ? -3.348 -29.766 -17.281 1 97.88 201 GLN A CA 1
ATOM 1579 C C . GLN A 1 201 ? -3.799 -31.062 -16.625 1 97.88 201 GLN A C 1
ATOM 1581 O O . GLN A 1 201 ? -4.996 -31.266 -16.406 1 97.88 201 GLN A O 1
ATOM 1586 N N . GLN A 1 202 ? -2.85 -31.922 -16.297 1 96.56 202 GLN A N 1
ATOM 1587 C CA . GLN A 1 202 ? -3.176 -33.156 -15.609 1 96.56 202 GLN A CA 1
ATOM 1588 C C . GLN A 1 202 ? -3.809 -32.906 -14.242 1 96.56 202 GLN A C 1
ATOM 1590 O O . GLN A 1 202 ? -4.758 -33.562 -13.844 1 96.56 202 GLN A O 1
ATOM 1595 N N . ILE A 1 203 ? -3.33 -31.875 -13.602 1 97 203 ILE A N 1
ATOM 1596 C CA . ILE A 1 203 ? -3.822 -31.516 -12.273 1 97 203 ILE A CA 1
ATOM 1597 C C . ILE A 1 203 ? -5.262 -31.016 -12.375 1 97 203 ILE A C 1
ATOM 1599 O O . ILE A 1 203 ? -6.121 -31.422 -11.594 1 97 203 ILE A O 1
ATOM 1603 N N . ILE A 1 204 ? -5.527 -30.188 -13.344 1 98.5 204 ILE A N 1
ATOM 1604 C CA . ILE A 1 204 ? -6.859 -29.641 -13.562 1 98.5 204 ILE A CA 1
ATOM 1605 C C . ILE A 1 204 ? -7.852 -30.766 -13.805 1 98.5 204 ILE A C 1
ATOM 1607 O O . ILE A 1 204 ? -8.922 -30.812 -13.195 1 98.5 204 ILE A O 1
ATOM 1611 N N . GLU A 1 205 ? -7.441 -31.703 -14.625 1 97.81 205 GLU A N 1
ATOM 1612 C CA . GLU A 1 205 ? -8.297 -32.812 -14.984 1 97.81 205 GLU A CA 1
ATOM 1613 C C . GLU A 1 205 ? -8.547 -33.719 -13.773 1 97.81 205 GLU A C 1
ATOM 1615 O O . GLU A 1 205 ? -9.688 -34.125 -13.523 1 97.81 205 GLU A O 1
ATOM 1620 N N . THR A 1 206 ? -7.52 -34 -13.086 1 97.25 206 THR A N 1
ATOM 1621 C CA . THR A 1 206 ? -7.625 -34.875 -11.938 1 97.25 206 THR A CA 1
ATOM 1622 C C . THR A 1 206 ? -8.547 -34.281 -10.867 1 97.25 206 THR A C 1
ATOM 1624 O O . THR A 1 206 ? -9.266 -35.031 -10.188 1 97.25 206 THR A O 1
ATOM 1627 N N . ASN A 1 207 ? -8.578 -32.969 -10.719 1 98.06 207 ASN A N 1
ATOM 1628 C CA . ASN A 1 207 ? -9.406 -32.312 -9.727 1 98.06 207 ASN A CA 1
ATOM 1629 C C . ASN A 1 207 ? -10.766 -31.922 -10.297 1 98.06 207 ASN A C 1
ATOM 1631 O O . ASN A 1 207 ? -11.555 -31.25 -9.633 1 98.06 207 ASN A O 1
ATOM 1635 N N . LYS A 1 208 ? -11.039 -32.25 -11.562 1 97.94 208 LYS A N 1
ATOM 1636 C CA . LYS A 1 208 ? -12.305 -32 -12.242 1 97.94 208 LYS A CA 1
ATOM 1637 C C . LYS A 1 208 ? -12.625 -30.5 -12.258 1 97.94 208 LYS A C 1
ATOM 1639 O O . LYS A 1 208 ? -13.742 -30.094 -11.93 1 97.94 208 LYS A O 1
ATOM 1644 N N . LEU A 1 209 ? -11.641 -29.734 -12.578 1 98.31 209 LEU A N 1
ATOM 1645 C CA . LEU A 1 209 ? -11.797 -28.297 -12.586 1 98.31 209 LEU A CA 1
ATOM 1646 C C . LEU A 1 209 ? -11.844 -27.75 -14.016 1 98.31 209 LEU A C 1
ATOM 1648 O O . LEU A 1 209 ? -11.812 -26.547 -14.227 1 98.31 209 LEU A O 1
ATOM 1652 N N . ASN A 1 210 ? -12.008 -28.547 -15 1 97.44 210 ASN A N 1
ATOM 1653 C CA . ASN A 1 210 ? -11.922 -28.188 -16.406 1 97.44 210 ASN A CA 1
ATOM 1654 C C . ASN A 1 210 ? -13.031 -27.219 -16.812 1 97.44 210 ASN A C 1
ATOM 1656 O O . ASN A 1 210 ? -12.938 -26.562 -17.844 1 97.44 210 ASN A O 1
ATOM 1660 N N . SER A 1 211 ? -14.031 -27.141 -16.062 1 97.5 211 SER A N 1
ATOM 1661 C CA . SER A 1 211 ? -15.188 -26.328 -16.438 1 97.5 211 SER A CA 1
ATOM 1662 C C . SER A 1 211 ? -14.852 -24.844 -16.391 1 97.5 211 SER A C 1
ATOM 1664 O O . SER A 1 211 ? -15.445 -24.047 -17.125 1 97.5 211 SER A O 1
ATOM 1666 N N . HIS A 1 212 ? -13.961 -24.5 -15.492 1 98.12 212 HIS A N 1
ATOM 1667 C CA . HIS A 1 212 ? -13.742 -23.062 -15.352 1 98.12 212 HIS A CA 1
ATOM 1668 C C . HIS A 1 212 ? -12.266 -22.75 -15.156 1 98.12 212 HIS A C 1
ATOM 1670 O O . HIS A 1 212 ? -11.898 -21.594 -14.906 1 98.12 212 HIS A O 1
ATOM 1676 N N . VAL A 1 213 ? -11.406 -23.75 -15.242 1 98.75 213 VAL A N 1
ATOM 1677 C CA . VAL A 1 213 ? -9.961 -23.547 -15.172 1 98.75 213 VAL A CA 1
ATOM 1678 C C . VAL A 1 213 ? -9.312 -24 -16.469 1 98.75 213 VAL A C 1
ATOM 1680 O O . VAL A 1 213 ? -9.57 -25.094 -16.953 1 98.75 213 VAL A O 1
ATOM 1683 N N . THR A 1 214 ? -8.539 -23.156 -17.047 1 98.38 214 THR A N 1
ATOM 1684 C CA . THR A 1 214 ? -7.758 -23.484 -18.25 1 98.38 214 THR A CA 1
ATOM 1685 C C . THR A 1 214 ? -6.285 -23.125 -18.031 1 98.38 214 THR A C 1
ATOM 1687 O O . THR A 1 214 ? -5.938 -22.422 -17.094 1 98.38 214 THR A O 1
ATOM 1690 N N . CYS A 1 215 ? -5.438 -23.766 -18.844 1 98 215 CYS A N 1
ATOM 1691 C CA . CYS A 1 215 ? -4.016 -23.453 -18.766 1 98 215 CYS A CA 1
ATOM 1692 C C . CYS A 1 215 ? -3.389 -23.438 -20.156 1 98 215 CYS A C 1
ATOM 1694 O O . CYS A 1 215 ? -3.854 -24.141 -21.047 1 98 215 CYS A O 1
ATOM 1696 N N . PHE A 1 216 ? -2.406 -22.594 -20.391 1 96.31 216 PHE A N 1
ATOM 1697 C CA . PHE A 1 216 ? -1.656 -22.594 -21.641 1 96.31 216 PHE A CA 1
ATOM 1698 C C . PHE A 1 216 ? -0.315 -21.891 -21.469 1 96.31 216 PHE A C 1
ATOM 1700 O O . PHE A 1 216 ? -0.092 -21.203 -20.469 1 96.31 216 PHE A O 1
ATOM 1707 N N . VAL A 1 217 ? 0.557 -22.141 -22.391 1 96.19 217 VAL A N 1
ATOM 1708 C CA . VAL A 1 217 ? 1.883 -21.531 -22.391 1 96.19 217 VAL A CA 1
ATOM 1709 C C . VAL A 1 217 ? 1.773 -20.047 -22.734 1 96.19 217 VAL A C 1
ATOM 1711 O O . VAL A 1 217 ? 1.158 -19.688 -23.75 1 96.19 217 VAL A O 1
ATOM 1714 N N . LEU A 1 218 ? 2.303 -19.219 -21.922 1 95.75 218 LEU A N 1
ATOM 1715 C CA . LEU A 1 218 ? 2.311 -17.781 -22.172 1 95.75 218 LEU A CA 1
ATOM 1716 C C . LEU A 1 218 ? 3.672 -17.172 -21.844 1 95.75 218 LEU A C 1
ATOM 1718 O O . LEU A 1 218 ? 4.152 -17.297 -20.719 1 95.75 218 LEU A O 1
ATOM 1722 N N . HIS A 1 219 ? 4.277 -16.641 -22.797 1 94.25 219 HIS A N 1
ATOM 1723 C CA . HIS A 1 219 ? 5.41 -15.742 -22.578 1 94.25 219 HIS A CA 1
ATOM 1724 C C . HIS A 1 219 ? 4.941 -14.32 -22.281 1 94.25 219 HIS A C 1
ATOM 1726 O O . HIS A 1 219 ? 4.039 -13.805 -22.953 1 94.25 219 HIS A O 1
ATOM 1732 N N . TRP A 1 220 ? 5.516 -13.68 -21.344 1 95.19 220 TRP A N 1
ATOM 1733 C CA . TRP A 1 220 ? 4.984 -12.43 -20.812 1 95.19 220 TRP A CA 1
ATOM 1734 C C . TRP A 1 220 ? 4.992 -11.336 -21.875 1 95.19 220 TRP A C 1
ATOM 1736 O O . TRP A 1 220 ? 4.289 -10.328 -21.75 1 95.19 220 TRP A O 1
ATOM 1746 N N . ASN A 1 221 ? 5.801 -11.414 -22.844 1 92.5 221 ASN A N 1
ATOM 1747 C CA . ASN A 1 221 ? 5.828 -10.414 -23.922 1 92.5 221 ASN A CA 1
ATOM 1748 C C . ASN A 1 221 ? 4.699 -10.633 -24.922 1 92.5 221 ASN A C 1
ATOM 1750 O O . ASN A 1 221 ? 4.473 -9.805 -25.797 1 92.5 221 ASN A O 1
ATOM 1754 N N . ALA A 1 222 ? 4.039 -11.75 -24.766 1 86.69 222 ALA A N 1
ATOM 1755 C CA . ALA A 1 222 ? 2.898 -12.047 -25.625 1 86.69 222 ALA A CA 1
ATOM 1756 C C . ALA A 1 222 ? 1.592 -11.602 -24.984 1 86.69 222 ALA A C 1
ATOM 1758 O O . ALA A 1 222 ? 1.541 -11.359 -23.766 1 86.69 222 ALA A O 1
ATOM 1759 N N . ALA A 1 223 ? 0.551 -11.344 -25.906 1 80.88 223 ALA A N 1
ATOM 1760 C CA . ALA A 1 223 ? -0.748 -10.914 -25.391 1 80.88 223 ALA A CA 1
ATOM 1761 C C . ALA A 1 223 ? -1.803 -12 -25.609 1 80.88 223 ALA A C 1
ATOM 1763 O O . ALA A 1 223 ? -1.802 -12.68 -26.625 1 80.88 223 ALA A O 1
ATOM 1764 N N . ILE A 1 224 ? -2.436 -12.281 -24.453 1 83.94 224 ILE A N 1
ATOM 1765 C CA . ILE A 1 224 ? -3.686 -13.016 -24.625 1 83.94 224 ILE A CA 1
ATOM 1766 C C . ILE A 1 224 ? -4.719 -12.125 -25.312 1 83.94 224 ILE A C 1
ATOM 1768 O O . ILE A 1 224 ? -5.043 -11.047 -24.812 1 83.94 224 ILE A O 1
ATOM 1772 N N . SER A 1 225 ? -5.117 -12.43 -26.344 1 79.62 225 SER A N 1
ATOM 1773 C CA . SER A 1 225 ? -5.953 -11.539 -27.141 1 79.62 225 SER A CA 1
ATOM 1774 C C . SER A 1 225 ? -7.219 -11.148 -26.391 1 79.62 225 SER A C 1
ATOM 1776 O O . SER A 1 225 ? -8.008 -12.016 -25.984 1 79.62 225 SER A O 1
ATOM 1778 N N . LYS A 1 226 ? -7.355 -9.812 -26.172 1 77.94 226 LYS A N 1
ATOM 1779 C CA . LYS A 1 226 ? -8.5 -9.023 -25.719 1 77.94 226 LYS A CA 1
ATOM 1780 C C . LYS A 1 226 ? -9.094 -9.602 -24.438 1 77.94 226 LYS A C 1
ATOM 1782 O O . LYS A 1 226 ? -10.312 -9.617 -24.266 1 77.94 226 LYS A O 1
ATOM 1787 N N . LYS A 1 227 ? -8.391 -10.172 -23.641 1 91.75 227 LYS A N 1
ATOM 1788 C CA . LYS A 1 227 ? -8.93 -10.688 -22.375 1 91.75 227 LYS A CA 1
ATOM 1789 C C . LYS A 1 227 ? -8.266 -10.016 -21.172 1 91.75 227 LYS A C 1
ATOM 1791 O O . LYS A 1 227 ? -7.043 -9.883 -21.125 1 91.75 227 LYS A O 1
ATOM 1796 N N . GLN A 1 228 ? -9.141 -9.484 -20.328 1 97.25 228 GLN A N 1
ATOM 1797 C CA . GLN A 1 228 ? -8.672 -8.906 -19.078 1 97.25 228 GLN A CA 1
ATOM 1798 C C . GLN A 1 228 ? -9.328 -9.594 -17.875 1 97.25 228 GLN A C 1
ATOM 1800 O O . GLN A 1 228 ? -10.383 -10.211 -18.016 1 97.25 228 GLN A O 1
ATOM 1805 N N . PHE A 1 229 ? -8.648 -9.484 -16.812 1 98.62 229 PHE A N 1
ATOM 1806 C CA . PHE A 1 229 ? -9.055 -10.227 -15.633 1 98.62 229 PHE A CA 1
ATOM 1807 C C . PHE A 1 229 ? -9.25 -9.289 -14.445 1 98.62 229 PHE A C 1
ATOM 1809 O O . PHE A 1 229 ? -8.68 -8.195 -14.406 1 98.62 229 PHE A O 1
ATOM 1816 N N . ASP A 1 230 ? -10.086 -9.727 -13.484 1 98.81 230 ASP A N 1
ATOM 1817 C CA . ASP A 1 230 ? -10.289 -8.977 -12.242 1 98.81 230 ASP A CA 1
ATOM 1818 C C . ASP A 1 230 ? -9.039 -9.016 -11.367 1 98.81 230 ASP A C 1
ATOM 1820 O O . ASP A 1 230 ? -8.727 -8.039 -10.68 1 98.81 230 ASP A O 1
ATOM 1824 N N . ALA A 1 231 ? -8.383 -10.148 -11.391 1 98.88 231 ALA A N 1
ATOM 1825 C CA . ALA A 1 231 ? -7.219 -10.352 -10.531 1 98.88 231 ALA A CA 1
ATOM 1826 C C . ALA A 1 231 ? -6.109 -11.086 -11.281 1 98.88 231 ALA A C 1
ATOM 1828 O O . ALA A 1 231 ? -6.383 -11.984 -12.086 1 98.88 231 ALA A O 1
ATOM 1829 N N . ILE A 1 232 ? -4.871 -10.711 -11 1 98.88 232 ILE A N 1
ATOM 1830 C CA . ILE A 1 232 ? -3.701 -11.414 -11.508 1 98.88 232 ILE A CA 1
ATOM 1831 C C . ILE A 1 232 ? -2.826 -11.875 -10.344 1 98.88 232 ILE A C 1
ATOM 1833 O O . ILE A 1 232 ? -2.611 -11.125 -9.391 1 98.88 232 ILE A O 1
ATOM 1837 N N . LEU A 1 233 ? -2.422 -13.102 -10.414 1 98.88 233 LEU A N 1
ATOM 1838 C CA . LEU A 1 233 ? -1.559 -13.688 -9.398 1 98.88 233 LEU A CA 1
ATOM 1839 C C . LEU A 1 233 ? -0.155 -13.922 -9.945 1 98.88 233 LEU A C 1
ATOM 1841 O O . LEU A 1 233 ? 0.004 -14.414 -11.062 1 98.88 233 LEU A O 1
ATOM 1845 N N . CYS A 1 234 ? 0.826 -13.516 -9.18 1 98.38 234 CYS A N 1
ATOM 1846 C CA . CYS A 1 234 ? 2.234 -13.758 -9.484 1 98.38 234 CYS A CA 1
ATOM 1847 C C . CYS A 1 234 ? 2.979 -14.242 -8.242 1 98.38 234 CYS A C 1
ATOM 1849 O O . CYS A 1 234 ? 3.162 -13.484 -7.289 1 98.38 234 CYS A O 1
ATOM 1851 N N . ALA A 1 235 ? 3.41 -15.469 -8.273 1 95.94 235 ALA A N 1
ATOM 1852 C CA . ALA A 1 235 ? 4.164 -16.016 -7.152 1 95.94 235 ALA A CA 1
ATOM 1853 C C . ALA A 1 235 ? 5.598 -16.344 -7.562 1 95.94 235 ALA A C 1
ATOM 1855 O O . ALA A 1 235 ? 5.82 -17.234 -8.398 1 95.94 235 ALA A O 1
ATOM 1856 N N . ASP A 1 236 ? 6.535 -15.555 -6.969 1 92.56 236 ASP A N 1
ATOM 1857 C CA . ASP A 1 236 ? 7.973 -15.719 -7.164 1 92.56 236 ASP A CA 1
ATOM 1858 C C . ASP A 1 236 ? 8.375 -15.422 -8.602 1 92.56 236 ASP A C 1
ATOM 1860 O O . ASP A 1 236 ? 9.172 -16.141 -9.195 1 92.56 236 ASP A O 1
ATOM 1864 N N . CYS A 1 237 ? 7.871 -14.367 -9.117 1 94.81 237 CYS A N 1
ATOM 1865 C CA . CYS A 1 237 ? 8.086 -14.008 -10.516 1 94.81 237 CYS A CA 1
ATOM 1866 C C . CYS A 1 237 ? 9.141 -12.914 -10.641 1 94.81 237 CYS A C 1
ATOM 1868 O O . CYS A 1 237 ? 9.414 -12.438 -11.742 1 94.81 237 CYS A O 1
ATOM 1870 N N . LEU A 1 238 ? 9.758 -12.516 -9.484 1 94.31 238 LEU A N 1
ATOM 1871 C CA . LEU A 1 238 ? 10.57 -11.312 -9.539 1 94.31 238 LEU A CA 1
ATOM 1872 C C . LEU A 1 238 ? 12.055 -11.656 -9.492 1 94.31 238 LEU A C 1
ATOM 1874 O O . LEU A 1 238 ? 12.891 -10.797 -9.188 1 94.31 238 LEU A O 1
ATOM 1878 N N . PHE A 1 239 ? 12.375 -12.773 -9.836 1 85.81 239 PHE A N 1
ATOM 1879 C CA . PHE A 1 239 ? 13.75 -13.25 -9.727 1 85.81 239 PHE A CA 1
ATOM 1880 C C . PHE A 1 239 ? 14.648 -12.547 -10.734 1 85.81 239 PHE A C 1
ATOM 1882 O O . PHE A 1 239 ? 15.766 -12.141 -10.398 1 85.81 239 PHE A O 1
ATOM 1889 N N . PHE A 1 240 ? 14.172 -12.359 -11.938 1 86.88 240 PHE A N 1
ATOM 1890 C CA . PHE A 1 240 ? 14.977 -11.766 -13 1 86.88 240 PHE A CA 1
ATOM 1891 C C . PHE A 1 240 ? 14.562 -10.32 -13.25 1 86.88 240 PHE A C 1
ATOM 1893 O O . PHE A 1 240 ? 13.547 -10.062 -13.898 1 86.88 240 PHE A O 1
ATOM 1900 N N . THR A 1 241 ? 15.477 -9.43 -12.828 1 92.31 241 THR A N 1
ATOM 1901 C CA . THR A 1 241 ? 15.133 -8.016 -12.914 1 92.31 241 THR A CA 1
ATOM 1902 C C . THR A 1 241 ? 14.969 -7.586 -14.367 1 92.31 241 THR A C 1
ATOM 1904 O O . THR A 1 241 ? 14.195 -6.676 -14.672 1 92.31 241 THR A O 1
ATOM 1907 N N . GLU A 1 242 ? 15.648 -8.281 -15.289 1 92.25 242 GLU A N 1
ATOM 1908 C CA . GLU A 1 242 ? 15.562 -7.945 -16.703 1 92.25 242 GLU A CA 1
ATOM 1909 C C . GLU A 1 242 ? 14.156 -8.188 -17.25 1 92.25 242 GLU A C 1
ATOM 1911 O O . GLU A 1 242 ? 13.789 -7.645 -18.297 1 92.25 242 GLU A O 1
ATOM 1916 N N . GLU A 1 243 ? 13.422 -9.031 -16.516 1 94 243 GLU A N 1
ATOM 1917 C CA . GLU A 1 243 ? 12.078 -9.375 -16.984 1 94 243 GLU A CA 1
ATOM 1918 C C . GLU A 1 243 ? 11.023 -8.508 -16.312 1 94 243 GLU A C 1
ATOM 1920 O O . GLU A 1 243 ? 9.836 -8.594 -16.641 1 94 243 GLU A O 1
ATOM 1925 N N . HIS A 1 244 ? 11.406 -7.625 -15.453 1 97.69 244 HIS A N 1
ATOM 1926 C CA . HIS A 1 244 ? 10.461 -6.859 -14.648 1 97.69 244 HIS A CA 1
ATOM 1927 C C . HIS A 1 244 ? 9.562 -5.996 -15.523 1 97.69 244 HIS A C 1
ATOM 1929 O O . HIS A 1 244 ? 8.336 -5.98 -15.344 1 97.69 244 HIS A O 1
ATOM 1935 N N . SER A 1 245 ? 10.172 -5.324 -16.422 1 98 245 SER A N 1
ATOM 1936 C CA . SER A 1 245 ? 9.383 -4.457 -17.297 1 98 245 SER A CA 1
ATOM 1937 C C . SER A 1 245 ? 8.383 -5.266 -18.125 1 98 245 SER A C 1
ATOM 1939 O O . SER A 1 245 ? 7.23 -4.863 -18.281 1 98 245 SER A O 1
ATOM 1941 N N . THR A 1 246 ? 8.875 -6.398 -18.641 1 97.44 246 THR A N 1
ATOM 1942 C CA . THR A 1 246 ? 8.008 -7.266 -19.438 1 97.44 246 THR A CA 1
ATOM 1943 C C . THR A 1 246 ? 6.859 -7.805 -18.594 1 97.44 246 THR A C 1
ATOM 1945 O O . THR A 1 246 ? 5.707 -7.812 -19.047 1 97.44 246 THR A O 1
ATOM 1948 N N . LEU A 1 247 ? 7.156 -8.211 -17.422 1 97.94 247 LEU A N 1
ATOM 1949 C CA . LEU A 1 247 ? 6.133 -8.711 -16.516 1 97.94 247 LEU A CA 1
ATOM 1950 C C . LEU A 1 247 ? 5.121 -7.617 -16.188 1 97.94 247 LEU A C 1
ATOM 1952 O O . LEU A 1 247 ? 3.91 -7.844 -16.25 1 97.94 247 LEU A O 1
ATOM 1956 N N . LEU A 1 248 ? 5.613 -6.438 -15.805 1 98.62 248 LEU A N 1
ATOM 1957 C CA . LEU A 1 248 ? 4.738 -5.332 -15.43 1 98.62 248 LEU A CA 1
ATOM 1958 C C . LEU A 1 248 ? 3.82 -4.953 -16.594 1 98.62 248 LEU A C 1
ATOM 1960 O O . LEU A 1 248 ? 2.633 -4.688 -16.391 1 98.62 248 LEU A O 1
ATOM 1964 N N . ASN A 1 249 ? 4.34 -4.953 -17.781 1 97.56 249 ASN A N 1
ATOM 1965 C CA . ASN A 1 249 ? 3.533 -4.691 -18.969 1 97.56 249 ASN A CA 1
ATOM 1966 C C . ASN A 1 249 ? 2.457 -5.754 -19.156 1 97.56 249 ASN A C 1
ATOM 1968 O O . ASN A 1 249 ? 1.315 -5.438 -19.5 1 97.56 249 ASN A O 1
ATOM 1972 N N . CYS A 1 250 ? 2.854 -6.965 -18.953 1 97.5 250 CYS A N 1
ATOM 1973 C CA . CYS A 1 250 ? 1.908 -8.07 -19.078 1 97.5 250 CYS A CA 1
ATOM 1974 C C . CYS A 1 250 ? 0.773 -7.922 -18.062 1 97.5 250 CYS A C 1
ATOM 1976 O O . CYS A 1 250 ? -0.397 -8.094 -18.422 1 97.5 250 CYS A O 1
ATOM 1978 N N . ILE A 1 251 ? 1.109 -7.574 -16.859 1 98.38 251 ILE A N 1
ATOM 1979 C CA . ILE A 1 251 ? 0.111 -7.352 -15.82 1 98.38 251 ILE A CA 1
ATOM 1980 C C . ILE A 1 251 ? -0.837 -6.234 -16.25 1 98.38 251 ILE A C 1
ATOM 1982 O O . ILE A 1 251 ? -2.059 -6.398 -16.203 1 98.38 251 ILE A O 1
ATOM 1986 N N . SER A 1 252 ? -0.282 -5.164 -16.688 1 97.75 252 SER A N 1
ATOM 1987 C CA . SER A 1 252 ? -1.084 -4.008 -17.094 1 97.75 252 SER A CA 1
ATOM 1988 C C . SER A 1 252 ? -2.033 -4.359 -18.234 1 97.75 252 SER A C 1
ATOM 1990 O O . SER A 1 252 ? -3.207 -3.984 -18.203 1 97.75 252 SER A O 1
ATOM 1992 N N . ARG A 1 253 ? -1.533 -5.086 -19.156 1 96.75 253 ARG A N 1
ATOM 1993 C CA . ARG A 1 253 ? -2.299 -5.43 -20.359 1 96.75 253 ARG A CA 1
ATOM 1994 C C . ARG A 1 253 ? -3.475 -6.336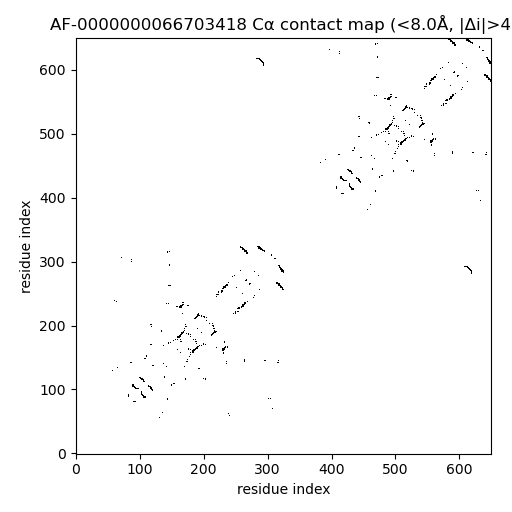 -20.016 1 96.75 253 ARG A C 1
ATOM 1996 O O . ARG A 1 253 ? -4.539 -6.246 -20.625 1 96.75 253 ARG A O 1
ATOM 2003 N N . HIS A 1 254 ? -3.316 -7.129 -19.031 1 98 254 HIS A N 1
ATOM 2004 C CA . HIS A 1 254 ? -4.305 -8.18 -18.812 1 98 254 HIS A CA 1
ATOM 2005 C C . HIS A 1 254 ? -5.156 -7.887 -17.578 1 98 254 HIS A C 1
ATOM 2007 O O . HIS A 1 254 ? -6.043 -8.664 -17.234 1 98 254 HIS A O 1
ATOM 2013 N N . LEU A 1 255 ? -4.891 -6.82 -16.938 1 98.19 255 LEU A N 1
ATOM 2014 C CA . LEU A 1 255 ? -5.688 -6.418 -15.781 1 98.19 255 LEU A CA 1
ATOM 2015 C C . LEU A 1 255 ? -6.793 -5.449 -16.203 1 98.19 255 LEU A C 1
ATOM 2017 O O . LEU A 1 255 ? -6.547 -4.512 -16.969 1 98.19 255 LEU A O 1
ATOM 2021 N N . LYS A 1 256 ? -8.039 -5.691 -15.758 1 98.25 256 LYS A N 1
ATOM 2022 C CA . LYS A 1 256 ? -9.117 -4.73 -15.945 1 98.25 256 LYS A CA 1
ATOM 2023 C C . LYS A 1 256 ? -8.844 -3.432 -15.195 1 98.25 256 LYS A C 1
ATOM 2025 O O . LYS A 1 256 ? -8.133 -3.434 -14.18 1 98.25 256 LYS A O 1
ATOM 2030 N N . PRO A 1 257 ? -9.398 -2.32 -15.742 1 97.38 257 PRO A N 1
ATOM 2031 C CA . PRO A 1 257 ? -9.352 -1.132 -14.891 1 97.38 257 PRO A CA 1
ATOM 2032 C C . PRO A 1 257 ? -9.93 -1.386 -13.5 1 97.38 257 PRO A C 1
ATOM 2034 O O . PRO A 1 257 ? -11 -1.991 -13.367 1 97.38 257 PRO A O 1
ATOM 2037 N N . GLY A 1 258 ? -9.133 -0.998 -12.5 1 97.62 258 GLY A N 1
ATOM 2038 C CA . GLY A 1 258 ? -9.578 -1.235 -11.133 1 97.62 258 GLY A CA 1
ATOM 2039 C C . GLY A 1 258 ? -9.234 -2.623 -10.633 1 97.62 258 GLY A C 1
ATOM 2040 O O . GLY A 1 258 ? -9.43 -2.926 -9.453 1 97.62 258 GLY A O 1
ATOM 2041 N N . GLY A 1 259 ? -8.742 -3.467 -11.547 1 98.69 259 GLY A N 1
ATOM 2042 C CA . GLY A 1 259 ? -8.32 -4.797 -11.141 1 98.69 259 GLY A CA 1
ATOM 2043 C C . GLY A 1 259 ? -7.07 -4.781 -10.273 1 98.69 259 GLY A C 1
ATOM 2044 O O . GLY A 1 259 ? -6.406 -3.75 -10.148 1 98.69 259 GLY A O 1
ATOM 2045 N N . ILE A 1 260 ? -6.777 -5.922 -9.656 1 98.88 260 ILE A N 1
ATOM 2046 C CA . ILE A 1 260 ? -5.676 -5.957 -8.703 1 98.88 260 ILE A CA 1
ATOM 2047 C C . ILE A 1 260 ? -4.746 -7.125 -9.023 1 98.88 260 ILE A C 1
ATOM 2049 O O . ILE A 1 260 ? -5.207 -8.227 -9.336 1 98.88 260 ILE A O 1
ATOM 2053 N N . ALA A 1 261 ? -3.473 -6.852 -9.031 1 98.94 261 ALA A N 1
ATOM 2054 C CA . ALA A 1 261 ? -2.461 -7.898 -9.125 1 98.94 261 ALA A CA 1
ATOM 2055 C C . ALA A 1 261 ? -1.849 -8.195 -7.758 1 98.94 261 ALA A C 1
ATOM 2057 O O . ALA A 1 261 ? -1.545 -7.27 -6.996 1 98.94 261 ALA A O 1
ATOM 2058 N N . TYR A 1 262 ? -1.754 -9.43 -7.414 1 98.88 262 TYR A N 1
ATOM 2059 C CA . TYR A 1 262 ? -1.106 -9.906 -6.195 1 98.88 262 TYR A CA 1
ATOM 2060 C C . TYR A 1 262 ? 0.233 -10.555 -6.508 1 98.88 262 TYR A C 1
ATOM 2062 O O . TYR A 1 262 ? 0.28 -11.648 -7.086 1 98.88 262 TYR A O 1
ATOM 2070 N N . VAL A 1 263 ? 1.321 -9.898 -6.102 1 98.69 263 VAL A N 1
ATOM 2071 C CA . VAL A 1 263 ? 2.674 -10.367 -6.395 1 98.69 263 VAL A CA 1
ATOM 2072 C C . VAL A 1 263 ? 3.375 -10.766 -5.098 1 98.69 263 VAL A C 1
ATOM 2074 O O . VAL A 1 263 ? 3.66 -9.922 -4.25 1 98.69 263 VAL A O 1
ATOM 2077 N N . MET A 1 264 ? 3.598 -12.039 -4.953 1 97.38 264 MET A N 1
ATOM 2078 C CA . MET A 1 264 ? 4.273 -12.586 -3.779 1 97.38 264 MET A CA 1
ATOM 2079 C C . MET A 1 264 ? 5.688 -13.039 -4.129 1 97.38 264 MET A C 1
ATOM 2081 O O . MET A 1 264 ? 5.871 -13.898 -4.992 1 97.38 264 MET A O 1
ATOM 2085 N N . ALA A 1 265 ? 6.707 -12.445 -3.502 1 95.31 265 ALA A N 1
ATOM 2086 C CA . ALA A 1 265 ? 8.086 -12.812 -3.799 1 95.31 265 ALA A CA 1
ATOM 2087 C C . ALA A 1 265 ? 9.023 -12.375 -2.676 1 95.31 265 ALA A C 1
ATOM 2089 O O . ALA A 1 265 ? 8.781 -11.367 -2.01 1 95.31 265 ALA A O 1
ATOM 2090 N N . PRO A 1 266 ? 10.055 -13.18 -2.43 1 92.12 266 PRO A N 1
ATOM 2091 C CA . PRO A 1 266 ? 11.117 -12.688 -1.547 1 92.12 266 PRO A CA 1
ATOM 2092 C C . PRO A 1 266 ? 11.945 -11.57 -2.184 1 92.12 266 PRO A C 1
ATOM 2094 O O . PRO A 1 266 ? 11.992 -11.461 -3.412 1 92.12 266 PRO A O 1
ATOM 2097 N N . ASP A 1 267 ? 12.477 -10.711 -1.372 1 92.44 267 ASP A N 1
ATOM 2098 C CA . ASP A 1 267 ? 13.344 -9.648 -1.863 1 92.44 267 ASP A CA 1
ATOM 2099 C C . ASP A 1 267 ? 14.789 -10.133 -1.984 1 92.44 267 ASP A C 1
ATOM 2101 O O . ASP A 1 267 ? 15.656 -9.703 -1.223 1 92.44 267 ASP A O 1
ATOM 2105 N N . ARG A 1 268 ? 15.039 -10.891 -2.977 1 86.19 268 ARG A N 1
ATOM 2106 C CA . ARG A 1 268 ? 16.375 -11.422 -3.211 1 86.19 268 ARG A CA 1
ATOM 2107 C C . ARG A 1 268 ? 17.297 -10.352 -3.811 1 86.19 268 ARG A C 1
ATOM 2109 O O . ARG A 1 268 ? 17.156 -9.992 -4.98 1 86.19 268 ARG A O 1
ATOM 2116 N N . GLY A 1 269 ? 18.234 -9.906 -3.029 1 85.94 269 GLY A N 1
ATOM 2117 C CA . GLY A 1 269 ? 19.172 -8.922 -3.537 1 85.94 269 GLY A CA 1
ATOM 2118 C C . GLY A 1 269 ? 18.5 -7.641 -3.992 1 85.94 269 GLY A C 1
ATOM 2119 O O . GLY A 1 269 ? 18.953 -6.992 -4.934 1 85.94 269 GLY A O 1
ATOM 2120 N N . GLY A 1 270 ? 17.312 -7.371 -3.6 1 91.88 270 GLY A N 1
ATOM 2121 C CA . GLY A 1 270 ? 16.656 -6.113 -3.908 1 91.88 270 GLY A CA 1
ATOM 2122 C C . GLY A 1 270 ? 15.703 -6.207 -5.09 1 91.88 270 GLY A C 1
ATOM 2123 O O . GLY A 1 270 ? 15.32 -5.188 -5.668 1 91.88 270 GLY A O 1
ATOM 2124 N N . THR A 1 271 ? 15.336 -7.402 -5.48 1 93.69 271 THR A N 1
ATOM 2125 C CA . THR A 1 271 ? 14.523 -7.574 -6.68 1 93.69 271 THR A CA 1
ATOM 2126 C C . THR A 1 271 ? 13.125 -6.996 -6.477 1 93.69 271 THR A C 1
ATOM 2128 O O . THR A 1 271 ? 12.555 -6.402 -7.395 1 93.69 271 THR A O 1
ATOM 2131 N N . VAL A 1 272 ? 12.609 -7.164 -5.27 1 96.19 272 VAL A N 1
ATOM 2132 C CA . VAL A 1 272 ? 11.289 -6.598 -5.004 1 96.19 272 VAL A CA 1
ATOM 2133 C C . VAL A 1 272 ? 11.367 -5.074 -5.031 1 96.19 272 VAL A C 1
ATOM 2135 O O . VAL A 1 272 ? 10.508 -4.41 -5.613 1 96.19 272 VAL A O 1
ATOM 2138 N N . ARG A 1 273 ? 12.43 -4.574 -4.457 1 94.56 273 ARG A N 1
ATOM 2139 C CA . ARG A 1 273 ? 12.641 -3.129 -4.465 1 94.56 273 ARG A CA 1
ATOM 2140 C C . ARG A 1 273 ? 12.742 -2.598 -5.887 1 94.56 273 ARG A C 1
ATOM 2142 O O . ARG A 1 273 ? 12.148 -1.566 -6.219 1 94.56 273 ARG A O 1
ATOM 2149 N N . ALA A 1 274 ? 13.438 -3.303 -6.672 1 96.19 274 ALA A N 1
ATOM 2150 C CA . ALA A 1 274 ? 13.602 -2.902 -8.062 1 96.19 274 ALA A CA 1
ATOM 2151 C C . ALA A 1 274 ? 12.258 -2.895 -8.789 1 96.19 274 ALA A C 1
ATOM 2153 O O . ALA A 1 274 ? 11.977 -1.995 -9.586 1 96.19 274 ALA A O 1
ATOM 2154 N N . PHE A 1 275 ? 11.508 -3.855 -8.516 1 98.31 275 PHE A N 1
ATOM 2155 C CA . PHE A 1 275 ? 10.188 -3.928 -9.133 1 98.31 275 PHE A CA 1
ATOM 2156 C C . PHE A 1 275 ? 9.305 -2.779 -8.664 1 98.31 275 PHE A C 1
ATOM 2158 O O . PHE A 1 275 ? 8.586 -2.176 -9.461 1 98.31 275 PHE A O 1
ATOM 2165 N N . LEU A 1 276 ? 9.375 -2.449 -7.398 1 97.25 276 LEU A N 1
ATOM 2166 C CA . LEU A 1 276 ? 8.641 -1.319 -6.84 1 97.25 276 LEU A CA 1
ATOM 2167 C C . LEU A 1 276 ? 9.055 -0.014 -7.508 1 97.25 276 LEU A C 1
ATOM 2169 O O . LEU A 1 276 ? 8.211 0.824 -7.824 1 97.25 276 LEU A O 1
ATOM 2173 N N . ASP A 1 277 ? 10.32 0.132 -7.711 1 95.88 277 ASP A N 1
ATOM 2174 C CA . ASP A 1 277 ? 10.836 1.319 -8.383 1 95.88 277 ASP A CA 1
ATOM 2175 C C . ASP A 1 277 ? 10.258 1.443 -9.797 1 95.88 277 ASP A C 1
ATOM 2177 O O . ASP A 1 277 ? 9.898 2.539 -10.227 1 95.88 277 ASP A O 1
ATOM 2181 N N . LEU A 1 278 ? 10.203 0.356 -10.422 1 97.56 278 LEU A N 1
ATOM 2182 C CA . LEU A 1 278 ? 9.648 0.347 -11.766 1 97.56 278 LEU A CA 1
ATOM 2183 C C . LEU A 1 278 ? 8.18 0.751 -11.75 1 97.56 278 LEU A C 1
ATOM 2185 O O . LEU A 1 278 ? 7.738 1.539 -12.594 1 97.56 278 LEU A O 1
ATOM 2189 N N . ILE A 1 279 ? 7.422 0.232 -10.812 1 98.06 279 ILE A N 1
ATOM 2190 C CA . ILE A 1 279 ? 6.016 0.588 -10.664 1 98.06 279 ILE A CA 1
ATOM 2191 C C . ILE A 1 279 ? 5.887 2.094 -10.438 1 98.06 279 ILE A C 1
ATOM 2193 O O . ILE A 1 279 ? 5.027 2.744 -11.039 1 98.06 279 ILE A O 1
ATOM 2197 N N . TYR A 1 280 ? 6.727 2.639 -9.531 1 96.19 280 TYR A N 1
ATOM 2198 C CA . TYR A 1 280 ? 6.707 4.062 -9.227 1 96.19 280 TYR A CA 1
ATOM 2199 C C . TYR A 1 280 ? 6.977 4.891 -10.477 1 96.19 280 TYR A C 1
ATOM 2201 O O . TYR A 1 280 ? 6.316 5.906 -10.711 1 96.19 280 TYR A O 1
ATOM 2209 N N . GLU A 1 281 ? 7.906 4.426 -11.289 1 95.19 281 GLU A N 1
ATOM 2210 C CA . GLU A 1 281 ? 8.25 5.129 -12.523 1 95.19 281 GLU A CA 1
ATOM 2211 C C . GLU A 1 281 ? 7.074 5.152 -13.492 1 95.19 281 GLU A C 1
ATOM 2213 O O . GLU A 1 281 ? 6.91 6.105 -14.258 1 95.19 281 GLU A O 1
ATOM 2218 N N . GLU A 1 282 ? 6.273 4.121 -13.43 1 96.88 282 GLU A N 1
ATOM 2219 C CA . GLU A 1 282 ? 5.121 4.023 -14.32 1 96.88 282 GLU A CA 1
ATOM 2220 C C . GLU A 1 282 ? 3.818 4.297 -13.578 1 96.88 282 GLU A C 1
ATOM 2222 O O . GLU A 1 282 ? 2.793 3.67 -13.852 1 96.88 282 GLU A O 1
ATOM 2227 N N . GLN A 1 283 ? 3.844 5.168 -12.672 1 94.62 283 GLN A N 1
ATOM 2228 C CA . GLN A 1 283 ? 2.768 5.414 -11.719 1 94.62 283 GLN A CA 1
ATOM 2229 C C . GLN A 1 283 ? 1.487 5.84 -12.43 1 94.62 283 GLN A C 1
ATOM 2231 O O . GLN A 1 283 ? 0.392 5.715 -11.875 1 94.62 283 GLN A O 1
ATOM 2236 N N . LYS A 1 284 ? 1.5 6.309 -13.656 1 93.75 284 LYS A N 1
ATOM 2237 C CA . LYS A 1 284 ? 0.32 6.762 -14.383 1 93.75 284 LYS A CA 1
ATOM 2238 C C . LYS A 1 284 ? -0.623 5.602 -14.688 1 93.75 284 LYS A C 1
ATOM 2240 O O . LYS A 1 284 ? -1.825 5.801 -14.867 1 93.75 284 LYS A O 1
ATOM 2245 N N . ARG A 1 285 ? -0.078 4.363 -14.664 1 96.75 285 ARG A N 1
ATOM 2246 C CA . ARG A 1 285 ? -0.864 3.182 -15.008 1 96.75 285 ARG A CA 1
ATOM 2247 C C . ARG A 1 285 ? -1.562 2.611 -13.773 1 96.75 285 ARG A C 1
ATOM 2249 O O . ARG A 1 285 ? -2.447 1.761 -13.898 1 96.75 285 ARG A O 1
ATOM 2256 N N . TRP A 1 286 ? -1.166 3.096 -12.672 1 98.19 286 TRP A N 1
ATOM 2257 C CA . TRP A 1 286 ? -1.573 2.422 -11.445 1 98.19 286 TRP A CA 1
ATOM 2258 C C . TRP A 1 286 ? -2.266 3.395 -10.492 1 98.19 286 TRP A C 1
ATOM 2260 O O . TRP A 1 286 ? -1.867 4.555 -10.383 1 98.19 286 TRP A O 1
ATOM 2270 N N . GLN A 1 287 ? -3.262 2.873 -9.875 1 97.94 287 GLN A N 1
ATOM 2271 C CA . GLN A 1 287 ? -3.93 3.646 -8.836 1 97.94 287 GLN A CA 1
ATOM 2272 C C . GLN A 1 287 ? -3.125 3.629 -7.539 1 97.94 287 GLN A C 1
ATOM 2274 O O . GLN A 1 287 ? -2.945 4.668 -6.902 1 97.94 287 GLN A O 1
ATOM 2279 N N . SER A 1 288 ? -2.648 2.441 -7.191 1 98.25 288 SER A N 1
ATOM 2280 C CA . SER A 1 288 ? -1.938 2.303 -5.926 1 98.25 288 SER A CA 1
ATOM 2281 C C . SER A 1 288 ? -1.09 1.036 -5.902 1 98.25 288 SER A C 1
ATOM 2283 O O . SER A 1 288 ? -1.304 0.125 -6.707 1 98.25 288 SER A O 1
ATOM 2285 N N . VAL A 1 289 ? -0.109 1.022 -5.051 1 98.38 289 VAL A N 1
ATOM 2286 C CA . VAL A 1 289 ? 0.666 -0.175 -4.742 1 98.38 289 VAL A CA 1
ATOM 2287 C C . VAL A 1 289 ? 0.847 -0.297 -3.23 1 98.38 289 VAL A C 1
ATOM 2289 O O . VAL A 1 289 ? 1.08 0.701 -2.545 1 98.38 289 VAL A O 1
ATOM 2292 N N . ASN A 1 290 ? 0.621 -1.414 -2.732 1 98.38 290 ASN A N 1
ATOM 2293 C CA . ASN A 1 290 ? 0.816 -1.749 -1.326 1 98.38 290 ASN A CA 1
ATOM 2294 C C . ASN A 1 290 ? 1.868 -2.84 -1.149 1 98.38 290 ASN A C 1
ATOM 2296 O O . ASN A 1 290 ? 1.857 -3.84 -1.868 1 98.38 290 ASN A O 1
ATOM 2300 N N . ILE A 1 291 ? 2.746 -2.611 -0.28 1 98 291 ILE A N 1
ATOM 2301 C CA . ILE A 1 291 ? 3.703 -3.652 0.082 1 98 291 ILE A CA 1
ATOM 2302 C C . ILE A 1 291 ? 3.477 -4.082 1.53 1 98 291 ILE A C 1
ATOM 2304 O O . ILE A 1 291 ? 3.533 -3.254 2.445 1 98 291 ILE A O 1
ATOM 2308 N N . ASN A 1 292 ? 3.156 -5.309 1.707 1 98.06 292 ASN A N 1
ATOM 2309 C CA . ASN A 1 292 ? 3.195 -5.938 3.023 1 98.06 292 ASN A CA 1
ATOM 2310 C C . ASN A 1 292 ? 4.547 -6.59 3.291 1 98.06 292 ASN A C 1
ATOM 2312 O O . ASN A 1 292 ? 4.879 -7.609 2.682 1 98.06 292 ASN A O 1
ATOM 2316 N N . PHE A 1 293 ? 5.27 -6.047 4.176 1 96.5 293 PHE A N 1
ATOM 2317 C CA . PHE A 1 293 ? 6.621 -6.523 4.457 1 96.5 293 PHE A CA 1
ATOM 2318 C C . PHE A 1 293 ? 6.582 -7.84 5.219 1 96.5 293 PHE A C 1
ATOM 2320 O O . PHE A 1 293 ? 7.539 -8.617 5.172 1 96.5 293 PHE A O 1
ATOM 2327 N N . HIS A 1 294 ? 5.453 -8.023 5.891 1 94.38 294 HIS A N 1
ATOM 2328 C CA . HIS A 1 294 ? 5.27 -9.227 6.691 1 94.38 294 HIS A CA 1
ATOM 2329 C C . HIS A 1 294 ? 3.973 -9.938 6.32 1 94.38 294 HIS A C 1
ATOM 2331 O O . HIS A 1 294 ? 2.889 -9.359 6.426 1 94.38 294 HIS A O 1
ATOM 2337 N N . ILE A 1 295 ? 4.137 -11.141 5.93 1 92.75 295 ILE A N 1
ATOM 2338 C CA . ILE A 1 295 ? 2.961 -11.906 5.52 1 92.75 295 ILE A CA 1
ATOM 2339 C C . ILE A 1 295 ? 2.271 -12.5 6.746 1 92.75 295 ILE A C 1
ATOM 2341 O O . ILE A 1 295 ? 2.857 -12.547 7.828 1 92.75 295 ILE A O 1
ATOM 2345 N N . GLU A 1 296 ? 1.075 -12.914 6.656 1 89.38 296 GLU A N 1
ATOM 2346 C CA . GLU A 1 296 ? 0.228 -13.367 7.754 1 89.38 296 GLU A CA 1
ATOM 2347 C C . GLU A 1 296 ? 0.775 -14.648 8.383 1 89.38 296 GLU A C 1
ATOM 2349 O O . GLU A 1 296 ? 0.643 -14.859 9.586 1 89.38 296 GLU A O 1
ATOM 2354 N N . ASN A 1 297 ? 1.374 -15.539 7.676 1 89.31 297 ASN A N 1
ATOM 2355 C CA . ASN A 1 297 ? 1.926 -16.781 8.211 1 89.31 297 ASN A CA 1
ATOM 2356 C C . ASN A 1 297 ? 3.449 -16.734 8.273 1 89.31 297 ASN A C 1
ATOM 2358 O O . ASN A 1 297 ? 4.117 -17.75 8.07 1 89.31 297 ASN A O 1
ATOM 2362 N N . GLU A 1 298 ? 3.916 -15.656 8.578 1 89.25 298 GLU A N 1
ATOM 2363 C CA . GLU A 1 298 ? 5.359 -15.438 8.516 1 89.25 298 GLU A CA 1
ATOM 2364 C C . GLU A 1 298 ? 6.094 -16.281 9.547 1 89.25 298 GLU A C 1
ATOM 2366 O O . GLU A 1 298 ? 7.117 -16.891 9.234 1 89.25 298 GLU A O 1
ATOM 2371 N N . GLU A 1 299 ? 5.605 -16.312 10.758 1 87.12 299 GLU A N 1
ATOM 2372 C CA . GLU A 1 299 ? 6.273 -17.062 11.82 1 87.12 299 GLU A CA 1
ATOM 2373 C C . GLU A 1 299 ? 6.367 -18.547 11.477 1 87.12 299 GLU A C 1
ATOM 2375 O O . GLU A 1 299 ? 7.426 -19.156 11.641 1 87.12 299 GLU A O 1
ATOM 2380 N N . GLU A 1 300 ? 5.27 -19.062 11.023 1 86.38 300 GLU A N 1
ATOM 2381 C CA . GLU A 1 300 ? 5.262 -20.469 10.633 1 86.38 300 GLU A CA 1
ATOM 2382 C C . GLU A 1 300 ? 6.188 -20.719 9.453 1 86.38 300 GLU A C 1
ATOM 2384 O O . GLU A 1 300 ? 6.934 -21.703 9.438 1 86.38 300 GLU A O 1
ATOM 2389 N N . THR A 1 301 ? 6.09 -19.859 8.508 1 86.38 301 THR A N 1
ATOM 2390 C CA . THR A 1 301 ? 6.941 -19.984 7.336 1 86.38 301 THR A CA 1
ATOM 2391 C C . THR A 1 301 ? 8.414 -19.875 7.719 1 86.38 301 THR A C 1
ATOM 2393 O O . THR A 1 301 ? 9.242 -20.641 7.246 1 86.38 301 THR A O 1
ATOM 2396 N N . TYR A 1 302 ? 8.664 -18.969 8.602 1 84.81 302 TYR A N 1
ATOM 2397 C CA . TYR A 1 302 ? 10.023 -18.766 9.102 1 84.81 302 TYR A CA 1
ATOM 2398 C C . TYR A 1 302 ? 10.539 -20.031 9.789 1 84.81 302 TYR A C 1
ATOM 2400 O O . TYR A 1 302 ? 11.648 -20.484 9.508 1 84.81 302 TYR A O 1
ATOM 2408 N N . SER A 1 303 ? 9.766 -20.516 10.641 1 85 303 SER A N 1
ATOM 2409 C CA . SER A 1 303 ? 10.148 -21.719 11.391 1 85 303 SER A CA 1
ATOM 2410 C C . SER A 1 303 ? 10.438 -22.891 10.453 1 85 303 SER A C 1
ATOM 2412 O O . SER A 1 303 ? 11.43 -23.594 10.625 1 85 303 SER A O 1
ATOM 2414 N N . LYS A 1 304 ? 9.609 -23.047 9.508 1 82 304 LYS A N 1
ATOM 2415 C CA . LYS A 1 304 ? 9.773 -24.141 8.562 1 82 304 LYS A CA 1
ATOM 2416 C C . LYS A 1 304 ? 11.016 -23.953 7.699 1 82 304 LYS A C 1
ATOM 2418 O O . LYS A 1 304 ? 11.734 -24.906 7.41 1 82 304 LYS A O 1
ATOM 2423 N N . LEU A 1 305 ? 11.227 -22.75 7.332 1 80.5 305 LEU A N 1
ATOM 2424 C CA . LEU A 1 305 ? 12.414 -22.438 6.535 1 80.5 305 LEU A CA 1
ATOM 2425 C C . LEU A 1 305 ? 13.688 -22.672 7.34 1 80.5 305 LEU A C 1
ATOM 2427 O O . LEU A 1 305 ? 14.68 -23.172 6.816 1 80.5 305 LEU A O 1
ATOM 2431 N N . LYS A 1 306 ? 13.648 -22.297 8.555 1 79.44 306 LYS A N 1
ATOM 2432 C CA . LYS A 1 306 ? 14.789 -22.516 9.438 1 79.44 306 LYS A CA 1
ATOM 2433 C C . LYS A 1 306 ? 15.062 -24 9.625 1 79.44 306 LYS A C 1
ATOM 2435 O O . LYS A 1 306 ? 16.219 -24.422 9.625 1 79.44 306 LYS A O 1
ATOM 2440 N N . MET A 1 307 ? 14.055 -24.688 9.797 1 76.19 307 MET A N 1
ATOM 2441 C CA . MET A 1 307 ? 14.188 -26.141 9.977 1 76.19 307 MET A CA 1
ATOM 2442 C C . MET A 1 307 ? 14.828 -26.781 8.75 1 76.19 307 MET A C 1
ATOM 2444 O O . MET A 1 307 ? 15.555 -27.766 8.875 1 76.19 307 MET A O 1
ATOM 2448 N N . ARG A 1 308 ? 14.648 -26.141 7.652 1 71.31 308 ARG A N 1
ATOM 2449 C CA . ARG A 1 308 ? 15.172 -26.672 6.395 1 71.31 308 ARG A CA 1
ATOM 2450 C C . ARG A 1 308 ? 16.547 -26.062 6.074 1 71.31 308 ARG A C 1
ATOM 2452 O O . ARG A 1 308 ? 17.109 -26.328 5.008 1 71.31 308 ARG A O 1
ATOM 2459 N N . ASN A 1 309 ? 17.062 -25.219 6.953 1 69.31 309 ASN A N 1
ATOM 2460 C CA . ASN A 1 309 ? 18.359 -24.562 6.816 1 69.31 309 ASN A CA 1
ATOM 2461 C C . ASN A 1 309 ? 18.422 -23.688 5.574 1 69.31 309 ASN A C 1
ATOM 2463 O O . ASN A 1 309 ? 19.422 -23.656 4.875 1 69.31 309 ASN A O 1
ATOM 2467 N N . CYS A 1 310 ? 17.281 -23.234 5.277 1 67.25 310 CYS A N 1
ATOM 2468 C CA . CYS A 1 310 ? 17.234 -22.281 4.18 1 67.25 310 CYS A CA 1
ATOM 2469 C C . CYS A 1 310 ? 17.594 -20.875 4.656 1 67.25 310 CYS A C 1
ATOM 2471 O O . CYS A 1 310 ? 17.516 -20.594 5.852 1 67.25 310 CYS A O 1
ATOM 2473 N N . ASN A 1 311 ? 18.234 -20.125 3.695 1 69.19 311 ASN A N 1
ATOM 2474 C CA . ASN A 1 311 ? 18.391 -18.719 4.004 1 69.19 311 ASN A CA 1
ATOM 2475 C C . ASN A 1 311 ? 17.047 -18 4.105 1 69.19 311 ASN A C 1
ATOM 2477 O O . ASN A 1 311 ? 16.438 -17.656 3.084 1 69.19 311 ASN A O 1
ATOM 2481 N N . VAL A 1 312 ? 16.656 -17.781 5.316 1 71.69 312 VAL A N 1
ATOM 2482 C CA . VAL A 1 312 ? 15.32 -17.281 5.609 1 71.69 312 VAL A CA 1
ATOM 2483 C C . VAL A 1 312 ? 15.102 -15.945 4.906 1 71.69 312 VAL A C 1
ATOM 2485 O O . VAL A 1 312 ? 14.047 -15.711 4.316 1 71.69 312 VAL A O 1
ATOM 2488 N N . HIS A 1 313 ? 16.094 -15.047 4.902 1 70.38 313 HIS A N 1
ATOM 2489 C CA . HIS A 1 313 ? 15.938 -13.703 4.363 1 70.38 313 HIS A CA 1
ATOM 2490 C C . HIS A 1 313 ? 15.719 -13.734 2.854 1 70.38 313 HIS A C 1
ATOM 2492 O O . HIS A 1 313 ? 15.023 -12.883 2.301 1 70.38 313 HIS A O 1
ATOM 2498 N N . SER A 1 314 ? 16.156 -14.773 2.271 1 74.31 314 SER A N 1
ATOM 2499 C CA . SER A 1 314 ? 16.062 -14.883 0.82 1 74.31 314 SER A CA 1
ATOM 2500 C C . SER A 1 314 ? 14.805 -15.648 0.404 1 74.31 314 SER A C 1
ATOM 2502 O O . SER A 1 314 ? 14.484 -15.727 -0.783 1 74.31 314 SER A O 1
ATOM 2504 N N . GLU A 1 315 ? 14.102 -16.047 1.468 1 79.19 315 GLU A N 1
ATOM 2505 C CA . GLU A 1 315 ? 13.016 -16.938 1.064 1 79.19 315 GLU A CA 1
ATOM 2506 C C . GLU A 1 315 ? 11.672 -16.422 1.575 1 79.19 315 GLU A C 1
ATOM 2508 O O . GLU A 1 315 ? 10.625 -16.734 1.006 1 79.19 315 GLU A O 1
ATOM 2513 N N . ILE A 1 316 ? 11.719 -15.68 2.609 1 88.19 316 ILE A N 1
ATOM 2514 C CA . ILE A 1 316 ? 10.445 -15.18 3.125 1 88.19 316 ILE A CA 1
ATOM 2515 C C . ILE A 1 316 ? 9.883 -14.125 2.18 1 88.19 316 ILE A C 1
ATOM 2517 O O . ILE A 1 316 ? 10.531 -13.109 1.917 1 88.19 316 ILE A O 1
ATOM 2521 N N . PRO A 1 317 ? 8.719 -14.398 1.728 1 94.19 317 PRO A N 1
ATOM 2522 C CA . PRO A 1 317 ? 8.219 -13.477 0.702 1 94.19 317 PRO A CA 1
ATOM 2523 C C . PRO A 1 317 ? 7.543 -12.242 1.294 1 94.19 317 PRO A C 1
ATOM 2525 O O . PRO A 1 317 ? 7.254 -12.203 2.492 1 94.19 317 PRO A O 1
ATOM 2528 N N . MET A 1 318 ? 7.445 -11.242 0.471 1 95.94 318 MET A N 1
ATOM 2529 C CA . MET A 1 318 ? 6.598 -10.07 0.651 1 95.94 318 MET A CA 1
ATOM 2530 C C . MET A 1 318 ? 5.426 -10.094 -0.327 1 95.94 318 MET A C 1
ATOM 2532 O O . MET A 1 318 ? 5.438 -10.844 -1.3 1 95.94 318 MET A O 1
ATOM 2536 N N . LEU A 1 319 ? 4.418 -9.375 0.059 1 98.19 319 LEU A N 1
ATOM 2537 C CA . LEU A 1 319 ? 3.262 -9.289 -0.829 1 98.19 319 LEU A CA 1
ATOM 2538 C C . LEU A 1 319 ? 3.098 -7.879 -1.379 1 98.19 319 LEU A C 1
ATOM 2540 O O . LEU A 1 319 ? 2.947 -6.926 -0.614 1 98.19 319 LEU A O 1
ATOM 2544 N N . LEU A 1 320 ? 3.193 -7.738 -2.678 1 98.44 320 LEU A N 1
ATOM 2545 C CA . LEU A 1 320 ? 2.844 -6.504 -3.373 1 98.44 320 LEU A CA 1
ATOM 2546 C C . LEU A 1 320 ? 1.441 -6.594 -3.969 1 98.44 320 LEU A C 1
ATOM 2548 O O . LEU A 1 320 ? 1.115 -7.566 -4.652 1 98.44 320 LEU A O 1
ATOM 2552 N N . THR A 1 321 ? 0.611 -5.664 -3.656 1 98.75 321 THR A N 1
ATOM 2553 C CA . THR A 1 321 ? -0.707 -5.535 -4.27 1 98.75 321 THR A CA 1
ATOM 2554 C C . THR A 1 321 ? -0.771 -4.297 -5.156 1 98.75 321 THR A C 1
ATOM 2556 O O . THR A 1 321 ? -0.563 -3.176 -4.688 1 98.75 321 THR A O 1
ATOM 2559 N N . LEU A 1 322 ? -0.956 -4.523 -6.402 1 98.81 322 LEU A N 1
ATOM 2560 C CA . LEU A 1 322 ? -0.938 -3.471 -7.414 1 98.81 322 LEU A CA 1
ATOM 2561 C C . LEU A 1 322 ? -2.324 -3.279 -8.023 1 98.81 322 LEU A C 1
ATOM 2563 O O . LEU A 1 322 ? -2.887 -4.211 -8.602 1 98.81 322 LEU A O 1
ATOM 2567 N N . LYS A 1 323 ? -2.883 -2.08 -7.836 1 98.69 323 LYS A N 1
ATOM 2568 C CA . LYS A 1 323 ? -4.203 -1.77 -8.375 1 98.69 323 LYS A CA 1
ATOM 2569 C C . LYS A 1 323 ? -4.094 -0.907 -9.633 1 98.69 323 LYS A C 1
ATOM 2571 O O . LYS A 1 323 ? -3.436 0.135 -9.617 1 98.69 323 LYS A O 1
ATOM 2576 N N . LYS A 1 324 ? -4.715 -1.358 -10.656 1 98.44 324 LYS A N 1
ATOM 2577 C CA . LYS A 1 324 ? -4.68 -0.624 -11.922 1 98.44 324 LYS A CA 1
ATOM 2578 C C . LYS A 1 324 ? -5.602 0.59 -11.875 1 98.44 324 LYS A C 1
ATOM 2580 O O . LYS A 1 324 ? -6.664 0.548 -11.25 1 98.44 324 LYS A O 1
ATOM 2585 N N . LYS A 1 325 ? -5.211 1.662 -12.516 1 95.44 325 LYS A N 1
ATOM 2586 C CA . LYS A 1 325 ? -6.004 2.887 -12.578 1 95.44 325 LYS A CA 1
ATOM 2587 C C . LYS A 1 325 ? -7.281 2.67 -13.383 1 95.44 325 LYS A C 1
ATOM 2589 O O . LYS A 1 325 ? -7.258 2.021 -14.43 1 95.44 325 LYS A O 1
ATOM 2594 N N . MET B 1 1 ? -42.094 87.812 3.406 1 17.94 1 MET B N 1
ATOM 2595 C CA . MET B 1 1 ? -41.406 89.125 3.223 1 17.94 1 MET B CA 1
ATOM 2596 C C . MET B 1 1 ? -40.156 89.188 4.094 1 17.94 1 MET B C 1
ATOM 2598 O O . MET B 1 1 ? -39.062 89.438 3.594 1 17.94 1 MET B O 1
ATOM 2602 N N . ASP B 1 2 ? -40.375 89.625 5.277 1 16.17 2 ASP B N 1
ATOM 2603 C CA . ASP B 1 2 ? -39.719 90.812 5.863 1 16.17 2 ASP B CA 1
ATOM 2604 C C . ASP B 1 2 ? -38.438 90.438 6.59 1 16.17 2 ASP B C 1
ATOM 2606 O O . ASP B 1 2 ? -37.375 91 6.348 1 16.17 2 ASP B O 1
ATOM 2610 N N . ASP B 1 3 ? -38.531 90.375 7.918 1 16.03 3 ASP B N 1
ATOM 2611 C CA . ASP B 1 3 ? -37.812 91.25 8.859 1 16.03 3 ASP B CA 1
ATOM 2612 C C . ASP B 1 3 ? -36.531 90.562 9.32 1 16.03 3 ASP B C 1
ATOM 2614 O O . ASP B 1 3 ? -36.531 89.688 10.188 1 16.03 3 ASP B O 1
ATOM 2618 N N . VAL B 1 4 ? -35.656 90.25 8.359 1 22.28 4 VAL B N 1
ATOM 2619 C CA . VAL B 1 4 ? -34.375 89.562 8.305 1 22.28 4 VAL B CA 1
ATOM 2620 C C . VAL B 1 4 ? -33.375 90.312 9.211 1 22.28 4 VAL B C 1
ATOM 2622 O O . VAL B 1 4 ? -32.875 91.375 8.867 1 22.28 4 VAL B O 1
ATOM 2625 N N . ASP B 1 5 ? -33.781 90.375 10.508 1 17.5 5 ASP B N 1
ATOM 2626 C CA . ASP B 1 5 ? -33.156 91.25 11.445 1 17.5 5 ASP B CA 1
ATOM 2627 C C . ASP B 1 5 ? -31.625 91.062 11.469 1 17.5 5 ASP B C 1
ATOM 2629 O O . ASP B 1 5 ? -31.141 89.938 11.555 1 17.5 5 ASP B O 1
ATOM 2633 N N . ARG B 1 6 ? -30.734 92.062 11.258 1 18.67 6 ARG B N 1
ATOM 2634 C CA . ARG B 1 6 ? -29.484 92.625 10.781 1 18.67 6 ARG B CA 1
ATOM 2635 C C . ARG B 1 6 ? -28.391 92.5 11.844 1 18.67 6 ARG B C 1
ATOM 2637 O O . ARG B 1 6 ? -27.266 92.938 11.648 1 18.67 6 ARG B O 1
ATOM 2644 N N . ASP B 1 7 ? -28.797 92 13.133 1 17.7 7 ASP B N 1
ATOM 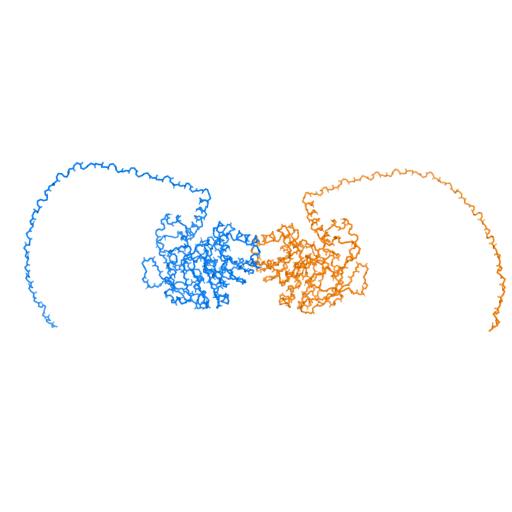2645 C CA . ASP B 1 7 ? -28.047 92.875 14.086 1 17.7 7 ASP B CA 1
ATOM 2646 C C . ASP B 1 7 ? -26.547 92.625 13.938 1 17.7 7 ASP B C 1
ATOM 2648 O O . ASP B 1 7 ? -26.109 91.5 13.609 1 17.7 7 ASP B O 1
ATOM 2652 N N . LYS B 1 8 ? -25.609 93.562 14.281 1 17.92 8 LYS B N 1
ATOM 2653 C CA . LYS B 1 8 ? -24.453 94.375 13.984 1 17.92 8 LYS B CA 1
ATOM 2654 C C . LYS B 1 8 ? -23.172 93.812 14.555 1 17.92 8 LYS B C 1
ATOM 2656 O O . LYS B 1 8 ? -22.156 93.75 13.867 1 17.92 8 LYS B O 1
ATOM 2661 N N . ASP B 1 9 ? -23.109 93.625 15.938 1 16.89 9 ASP B N 1
ATOM 2662 C CA . ASP B 1 9 ? -22.078 94.438 16.594 1 16.89 9 ASP B CA 1
ATOM 2663 C C . ASP B 1 9 ? -20.688 93.812 16.422 1 16.89 9 ASP B C 1
ATOM 2665 O O . ASP B 1 9 ? -20.578 92.625 16.078 1 16.89 9 ASP B O 1
ATOM 2669 N N . ASP B 1 10 ? -19.656 94.188 17.391 1 16.53 10 ASP B N 1
ATOM 2670 C CA . ASP B 1 10 ? -18.391 94.875 17.547 1 16.53 10 ASP B CA 1
ATOM 2671 C C . ASP B 1 10 ? -17.25 93.938 17.75 1 16.53 10 ASP B C 1
ATOM 2673 O O . ASP B 1 10 ? -17.25 93.125 18.719 1 16.53 10 ASP B O 1
ATOM 2677 N N . VAL B 1 11 ? -16.562 93.438 16.75 1 18.95 11 VAL B N 1
ATOM 2678 C CA . VAL B 1 11 ? -15.5 92.438 16.453 1 18.95 11 VAL B CA 1
ATOM 2679 C C . VAL B 1 11 ? -14.203 92.938 17.125 1 18.95 11 VAL B C 1
ATOM 2681 O O . VAL B 1 11 ? -13.461 93.75 16.578 1 18.95 11 VAL B O 1
ATOM 2684 N N . ASN B 1 12 ? -14.344 93.438 18.5 1 16.94 12 ASN B N 1
ATOM 2685 C CA . ASN B 1 12 ? -13.211 94.188 19.047 1 16.94 12 ASN B CA 1
ATOM 2686 C C . ASN B 1 12 ? -11.922 93.375 18.969 1 16.94 12 ASN B C 1
ATOM 2688 O O . ASN B 1 12 ? -11.938 92.188 19.141 1 16.94 12 ASN B O 1
ATOM 2692 N N . GLY B 1 13 ? -10.75 93.938 18.438 1 18.72 13 GLY B N 1
ATOM 2693 C CA . GLY B 1 13 ? -9.422 93.875 17.844 1 18.72 13 GLY B CA 1
ATOM 2694 C C . GLY B 1 13 ? -8.359 93.375 18.797 1 18.72 13 GLY B C 1
ATOM 2695 O O . GLY B 1 13 ? -7.223 93.125 18.406 1 18.72 13 GLY B O 1
ATOM 2696 N N . LYS B 1 14 ? -8.523 93.5 20.219 1 19.17 14 LYS B N 1
ATOM 2697 C CA . LYS B 1 14 ? -7.297 94 20.828 1 19.17 14 LYS B CA 1
ATOM 2698 C C . LYS B 1 14 ? -6.219 92.938 20.844 1 19.17 14 LYS B C 1
ATOM 2700 O O . LYS B 1 14 ? -6.453 91.812 21.344 1 19.17 14 LYS B O 1
ATOM 2705 N N . ARG B 1 15 ? -5.188 93.062 19.984 1 19.8 15 ARG B N 1
ATOM 2706 C CA . ARG B 1 15 ? -3.961 92.438 19.531 1 19.8 15 ARG B CA 1
ATOM 2707 C C . ARG B 1 15 ? -2.936 92.312 20.656 1 19.8 15 ARG B C 1
ATOM 2709 O O . ARG B 1 15 ? -2.266 93.312 20.969 1 19.8 15 ARG B O 1
ATOM 2716 N N . SER B 1 16 ? -3.375 91.812 21.844 1 17.92 16 SER B N 1
ATOM 2717 C CA . SER B 1 16 ? -2.461 92 22.969 1 17.92 16 SER B CA 1
ATOM 2718 C C . SER B 1 16 ? -1.082 91.438 22.672 1 17.92 16 SER B C 1
ATOM 2720 O O . SER B 1 16 ? -0.968 90.312 22.156 1 17.92 16 SER B O 1
ATOM 2722 N N . ILE B 1 17 ? -0.06 92.312 22.484 1 20.3 17 ILE B N 1
ATOM 2723 C CA . ILE B 1 17 ? 1.355 92.375 22.141 1 20.3 17 ILE B CA 1
ATOM 2724 C C . ILE B 1 17 ? 2.178 91.625 23.172 1 20.3 17 ILE B C 1
ATOM 2726 O O . ILE B 1 17 ? 2.322 92.062 24.312 1 20.3 17 ILE B O 1
ATOM 2730 N N . ILE B 1 18 ? 1.798 90.312 23.406 1 19.09 18 ILE B N 1
ATOM 2731 C CA . ILE B 1 18 ? 2.406 89.625 24.547 1 19.09 18 ILE B CA 1
ATOM 2732 C C . ILE B 1 18 ? 3.926 89.75 24.469 1 19.09 18 ILE B C 1
ATOM 2734 O O . ILE B 1 18 ? 4.516 89.5 23.406 1 19.09 18 ILE B O 1
ATOM 2738 N N . ASN B 1 19 ? 4.484 90.438 25.422 1 18.38 19 ASN B N 1
ATOM 2739 C CA . ASN B 1 19 ? 5.781 90.938 25.875 1 18.38 19 ASN B CA 1
ATOM 2740 C C . ASN B 1 19 ? 6.816 89.812 25.922 1 18.38 19 ASN B C 1
ATOM 2742 O O . ASN B 1 19 ? 6.578 88.75 26.547 1 18.38 19 ASN B O 1
ATOM 2746 N N . GLU B 1 20 ? 7.703 89.688 24.875 1 19.5 20 GLU B N 1
ATOM 2747 C CA . GLU B 1 20 ? 8.82 88.875 24.422 1 19.5 20 GLU B CA 1
ATOM 2748 C C . GLU B 1 20 ? 9.891 88.75 25.516 1 19.5 20 GLU B C 1
ATOM 2750 O O . GLU B 1 20 ? 10.695 89.688 25.688 1 19.5 20 GLU B O 1
ATOM 2755 N N . GLU B 1 21 ? 9.43 88.438 26.75 1 19.02 21 GLU B N 1
ATOM 2756 C CA . GLU B 1 21 ? 10.398 88.5 27.828 1 19.02 21 GLU B CA 1
ATOM 2757 C C . GLU B 1 21 ? 11.703 87.812 27.469 1 19.02 21 GLU B C 1
ATOM 2759 O O . GLU B 1 21 ? 11.695 86.812 26.781 1 19.02 21 GLU B O 1
ATOM 2764 N N . GLU B 1 22 ? 12.844 88.5 27.734 1 20.83 22 GLU B N 1
ATOM 2765 C CA . GLU B 1 22 ? 14.281 88.562 27.516 1 20.83 22 GLU B CA 1
ATOM 2766 C C . GLU B 1 22 ? 15.008 87.375 28.094 1 20.83 22 GLU B C 1
ATOM 2768 O O . GLU B 1 22 ? 15.625 87.5 29.156 1 20.83 22 GLU B O 1
ATOM 2773 N N . LEU B 1 23 ? 14.32 86.125 28.031 1 19.8 23 LEU B N 1
ATOM 2774 C CA . LEU B 1 23 ? 14.898 85.188 28.984 1 19.8 23 LEU B CA 1
ATOM 2775 C C . LEU B 1 23 ? 16.375 84.938 28.719 1 19.8 23 LEU B C 1
ATOM 2777 O O . LEU B 1 23 ? 16.766 84.688 27.578 1 19.8 23 LEU B O 1
ATOM 2781 N N . ILE B 1 24 ? 17.203 85.5 29.578 1 20.81 24 ILE B N 1
ATOM 2782 C CA . ILE B 1 24 ? 18.641 85.75 29.719 1 20.81 24 ILE B CA 1
ATOM 2783 C C . ILE B 1 24 ? 19.391 84.375 29.688 1 20.81 24 ILE B C 1
ATOM 2785 O O . ILE B 1 24 ? 19.188 83.562 30.562 1 20.81 24 ILE B O 1
ATOM 2789 N N . VAL B 1 25 ? 19.562 83.812 28.453 1 20.66 25 VAL B N 1
ATOM 2790 C CA . VAL B 1 25 ? 20.156 82.5 28.141 1 20.66 25 VAL B CA 1
ATOM 2791 C C . VAL B 1 25 ? 21.594 82.438 28.688 1 20.66 25 VAL B C 1
ATOM 2793 O O . VAL B 1 25 ? 22.453 83.188 28.266 1 20.66 25 VAL B O 1
ATOM 2796 N N . VAL B 1 26 ? 21.688 82.188 30 1 22.05 26 VAL B N 1
ATOM 2797 C CA . VAL B 1 26 ? 23.016 82.25 30.594 1 22.05 26 VAL B CA 1
ATOM 2798 C C . VAL B 1 26 ? 23.922 81.25 29.938 1 22.05 26 VAL B C 1
ATOM 2800 O O . VAL B 1 26 ? 23.547 80.062 29.812 1 22.05 26 VAL B O 1
ATOM 2803 N N . PRO B 1 27 ? 24.969 81.562 29.156 1 21.73 27 PRO B N 1
ATOM 2804 C CA . PRO B 1 27 ? 25.828 80.812 28.266 1 21.73 27 PRO B CA 1
ATOM 2805 C C . PRO B 1 27 ? 26.734 79.812 29.031 1 21.73 27 PRO B C 1
ATOM 2807 O O . PRO B 1 27 ? 27.641 80.25 29.75 1 21.73 27 PRO B O 1
ATOM 2810 N N . SER B 1 28 ? 26.203 79 29.938 1 19.25 28 SER B N 1
ATOM 2811 C CA . SER B 1 28 ? 27.266 78.438 30.766 1 19.25 28 SER B CA 1
ATOM 2812 C C . SER B 1 28 ? 28.312 77.75 29.922 1 19.25 28 SER B C 1
ATOM 2814 O O . SER B 1 28 ? 28.031 77.312 28.797 1 19.25 28 SER B O 1
ATOM 2816 N N . LYS B 1 29 ? 29.656 77.688 30.531 1 22.03 29 LYS B N 1
ATOM 2817 C CA . LYS B 1 29 ? 31.031 77.375 30.172 1 22.03 29 LYS B CA 1
ATOM 2818 C C . LYS B 1 29 ? 31.172 75.875 29.812 1 22.03 29 LYS B C 1
ATOM 2820 O O . LYS B 1 29 ? 30.859 75 30.625 1 22.03 29 LYS B O 1
ATOM 2825 N N . ARG B 1 30 ? 31.062 75.5 28.5 1 20.53 30 ARG B N 1
ATOM 2826 C CA . ARG B 1 30 ? 31.172 74.188 27.812 1 20.53 30 ARG B CA 1
ATOM 2827 C C . ARG B 1 30 ? 32.5 73.5 28.125 1 20.53 30 ARG B C 1
ATOM 2829 O O . ARG B 1 30 ? 33.562 74 27.766 1 20.53 30 ARG B O 1
ATOM 2836 N N . SER B 1 31 ? 32.625 73 29.391 1 21.67 31 SER B N 1
ATOM 2837 C CA . SER B 1 31 ? 33.906 72.438 29.703 1 21.67 31 SER B CA 1
ATOM 2838 C C . SER B 1 31 ? 34.281 71.375 28.672 1 21.67 31 SER B C 1
ATOM 2840 O O . SER B 1 31 ? 33.438 70.75 28.031 1 21.67 31 SER B O 1
ATOM 2842 N N . LYS B 1 32 ? 35.594 71.25 28.297 1 23.06 32 LYS B N 1
ATOM 2843 C CA . LYS B 1 32 ? 36.406 70.625 27.25 1 23.06 32 LYS B CA 1
ATOM 2844 C C . LYS B 1 32 ? 36.312 69.125 27.344 1 23.06 32 LYS B C 1
ATOM 2846 O O . LYS B 1 32 ? 36.906 68.5 28.234 1 23.06 32 LYS B O 1
ATOM 2851 N N . GLU B 1 33 ? 35.062 68.5 27.406 1 22.91 33 GLU B N 1
ATOM 2852 C CA . GLU B 1 33 ? 35.062 67.062 27.75 1 22.91 33 GLU B CA 1
ATOM 2853 C C . GLU B 1 33 ? 35.969 66.312 26.828 1 22.91 33 GLU B C 1
ATOM 2855 O O . GLU B 1 33 ? 36.094 66.625 25.641 1 22.91 33 GLU B O 1
ATOM 2860 N N . GLU B 1 34 ? 36.875 65.438 27.391 1 25.41 34 GLU B N 1
ATOM 2861 C CA . GLU B 1 34 ? 37.906 64.5 27 1 25.41 34 GLU B CA 1
ATOM 2862 C C . GLU B 1 34 ? 37.375 63.469 25.969 1 25.41 34 GLU B C 1
ATOM 2864 O O . GLU B 1 34 ? 36.312 62.875 26.172 1 25.41 34 GLU B O 1
ATOM 2869 N N . VAL B 1 35 ? 37.688 63.562 24.75 1 25.98 35 VAL B N 1
ATOM 2870 C CA . VAL B 1 35 ? 37.375 62.812 23.531 1 25.98 35 VAL B CA 1
ATOM 2871 C C . VAL B 1 35 ? 37.688 61.344 23.75 1 25.98 35 VAL B C 1
ATOM 2873 O O . VAL B 1 35 ? 38.844 60.938 23.844 1 25.98 35 VAL B O 1
ATOM 2876 N N . GLU B 1 36 ? 37.125 60.656 24.781 1 25 36 GLU B N 1
ATOM 2877 C CA . GLU B 1 36 ? 37.5 59.25 24.906 1 25 36 GLU B CA 1
ATOM 2878 C C . GLU B 1 36 ? 37.312 58.5 23.594 1 25 36 GLU B C 1
ATOM 2880 O O . GLU B 1 36 ? 36.281 58.625 22.953 1 25 36 GLU B O 1
ATOM 2885 N N . ASN B 1 37 ? 38.406 58.062 22.922 1 28.19 37 ASN B N 1
ATOM 2886 C CA . ASN B 1 37 ? 38.531 57.344 21.656 1 28.19 37 ASN B CA 1
ATOM 2887 C C . ASN B 1 37 ? 37.625 56.125 21.609 1 28.19 37 ASN B C 1
ATOM 2889 O O . ASN B 1 37 ? 37.594 55.312 22.547 1 28.19 37 ASN B O 1
ATOM 2893 N N . PRO B 1 38 ? 36.5 56.125 20.953 1 28.69 38 PRO B N 1
ATOM 2894 C CA . PRO B 1 38 ? 35.594 54.969 21.016 1 28.69 38 PRO B CA 1
ATOM 2895 C C . PRO B 1 38 ? 36.312 53.656 20.688 1 28.69 38 PRO B C 1
ATOM 2897 O O . PRO B 1 38 ? 37.25 53.625 19.891 1 28.69 38 PRO B O 1
ATOM 2900 N N . PRO B 1 39 ? 36.406 52.688 21.609 1 28.67 39 PRO B N 1
ATOM 2901 C CA . PRO B 1 39 ? 37.094 51.438 21.312 1 28.67 39 PRO B CA 1
ATOM 2902 C C . PRO B 1 39 ? 36.656 50.812 20 1 28.67 39 PRO B C 1
ATOM 2904 O O . PRO B 1 39 ? 35.5 51 19.578 1 28.67 39 PRO B O 1
ATOM 2907 N N . LYS B 1 40 ? 37.531 50.5 19.031 1 29.39 40 LYS B N 1
ATOM 2908 C CA . LYS B 1 40 ? 37.406 49.812 17.75 1 29.39 40 LYS B CA 1
ATOM 2909 C C . LYS B 1 40 ? 36.594 48.531 17.891 1 29.39 40 LYS B C 1
ATOM 2911 O O . LYS B 1 40 ? 36.969 47.625 18.656 1 29.39 40 LYS B O 1
ATOM 2916 N N . MET B 1 41 ? 35.281 48.531 17.797 1 26.36 41 MET B N 1
ATOM 2917 C CA . MET B 1 41 ? 34.469 47.312 17.766 1 26.36 41 MET B CA 1
ATOM 2918 C C . MET B 1 41 ? 35.031 46.312 16.781 1 26.36 41 MET B C 1
ATOM 2920 O O . MET B 1 41 ? 35.125 46.562 15.586 1 26.36 41 MET B O 1
ATOM 2924 N N . GLU B 1 42 ? 36 45.469 17.125 1 27.62 42 GLU B N 1
ATOM 2925 C CA . GLU B 1 42 ? 36.438 44.312 16.344 1 27.62 42 GLU B CA 1
ATOM 2926 C C . GLU B 1 42 ? 35.25 43.531 15.805 1 27.62 42 GLU B C 1
ATOM 2928 O O . GLU B 1 42 ? 34.406 43.031 16.578 1 27.62 42 GLU B O 1
ATOM 2933 N N . VAL B 1 43 ? 34.719 43.812 14.625 1 30.7 43 VAL B N 1
ATOM 2934 C CA . VAL B 1 43 ? 33.781 43.031 13.836 1 30.7 43 VAL B CA 1
ATOM 2935 C C . VAL B 1 43 ? 34.219 41.562 13.844 1 30.7 43 VAL B C 1
ATOM 2937 O O . VAL B 1 43 ? 35.312 41.219 13.359 1 30.7 43 VAL B O 1
ATOM 2940 N N . SER B 1 44 ? 34.031 40.844 14.875 1 26.66 44 SER B N 1
ATOM 2941 C CA . SER B 1 44 ? 34.312 39.406 14.836 1 26.66 44 SER B CA 1
ATOM 2942 C C . SER B 1 44 ? 33.75 38.75 13.57 1 26.66 44 SER B C 1
ATOM 2944 O O . SER B 1 44 ? 32.594 38.969 13.227 1 26.66 44 SER B O 1
ATOM 2946 N N . LYS B 1 45 ? 34.531 38.344 12.508 1 30.44 45 LYS B N 1
ATOM 2947 C CA . LYS B 1 45 ? 34.531 37.594 11.25 1 30.44 45 LYS B CA 1
ATOM 2948 C C . LYS B 1 45 ? 33.75 36.281 11.383 1 30.44 45 LYS B C 1
ATOM 2950 O O . LYS B 1 45 ? 33.938 35.375 10.562 1 30.44 45 LYS B O 1
ATOM 2955 N N . HIS B 1 46 ? 33.188 36 12.5 1 29.2 46 HIS B N 1
ATOM 2956 C CA . HIS B 1 46 ? 32.594 34.656 12.453 1 29.2 46 HIS B CA 1
ATOM 2957 C C . HIS B 1 46 ? 31.469 34.625 11.414 1 29.2 46 HIS B C 1
ATOM 2959 O O . HIS B 1 46 ? 30.297 34.5 11.773 1 29.2 46 HIS B O 1
ATOM 2965 N N . GLU B 1 47 ? 31.484 35.438 10.352 1 32.06 47 GLU B N 1
ATOM 2966 C CA . GLU B 1 47 ? 30.578 34.969 9.297 1 32.06 47 GLU B CA 1
ATOM 2967 C C . GLU B 1 47 ? 30.781 33.5 8.984 1 32.06 47 GLU B C 1
ATOM 2969 O O . GLU B 1 47 ? 31.703 33.156 8.258 1 32.06 47 GLU B O 1
ATOM 2974 N N . LYS B 1 48 ? 30.438 32.688 9.875 1 34.47 48 LYS B N 1
ATOM 2975 C CA . LYS B 1 48 ? 30.547 31.266 9.531 1 34.47 48 LYS B CA 1
ATOM 2976 C C . LYS B 1 48 ? 29.938 30.969 8.164 1 34.47 48 LYS B C 1
ATOM 2978 O O . LYS B 1 48 ? 28.766 31.266 7.922 1 34.47 48 LYS B O 1
ATOM 2983 N N . SER B 1 49 ? 30.703 30.859 7.184 1 34.81 49 SER B N 1
ATOM 2984 C CA . SER B 1 49 ? 30.391 30.297 5.871 1 34.81 49 SER B CA 1
ATOM 2985 C C . SER B 1 49 ? 29.422 29.125 5.988 1 34.81 49 SER B C 1
ATOM 2987 O O . SER B 1 49 ? 29.688 28.156 6.695 1 34.81 49 SER B O 1
ATOM 2989 N N . LEU B 1 50 ? 28.141 29.422 5.805 1 38.75 50 LEU B N 1
ATOM 2990 C CA . LEU B 1 50 ? 27.219 28.297 5.734 1 38.75 50 LEU B CA 1
ATOM 2991 C C . LEU B 1 50 ? 27.828 27.141 4.969 1 38.75 50 LEU B C 1
ATOM 2993 O O . LEU B 1 50 ? 28.391 27.328 3.891 1 38.75 50 LEU B O 1
ATOM 2997 N N . SER B 1 51 ? 28.109 26.109 5.617 1 41.56 51 SER B N 1
ATOM 2998 C CA . SER B 1 51 ? 28.625 24.922 4.941 1 41.56 51 SER B CA 1
ATOM 2999 C C . SER B 1 51 ? 27.781 24.562 3.729 1 41.56 51 SER B C 1
ATOM 3001 O O . SER B 1 51 ? 26.609 24.953 3.646 1 41.56 51 SER B O 1
ATOM 3003 N N . GLY B 1 52 ? 28.312 24.062 2.658 1 44.44 52 GLY B N 1
ATOM 3004 C CA . GLY B 1 52 ? 27.719 23.641 1.4 1 44.44 52 GLY B CA 1
ATOM 3005 C C . GLY B 1 52 ? 26.391 22.922 1.574 1 44.44 52 GLY B C 1
ATOM 3006 O O . GLY B 1 52 ? 25.484 23.094 0.76 1 44.44 52 GLY B O 1
ATOM 3007 N N . THR B 1 53 ? 26.234 22.219 2.582 1 50.12 53 THR B N 1
ATOM 3008 C CA . THR B 1 53 ? 25 21.484 2.895 1 50.12 53 THR B CA 1
ATOM 3009 C C . THR B 1 53 ? 23.922 22.453 3.365 1 50.12 53 THR B C 1
ATOM 3011 O O . THR B 1 53 ? 22.75 22.297 3.006 1 50.12 53 THR B O 1
ATOM 3014 N N . GLU B 1 54 ? 24.25 23.484 4.047 1 48.69 54 GLU B N 1
ATOM 3015 C CA . GLU B 1 54 ? 23.297 24.484 4.496 1 48.69 54 GLU B CA 1
ATOM 3016 C C . GLU B 1 54 ? 22.812 25.359 3.332 1 48.69 54 GLU B C 1
ATOM 3018 O O . GLU B 1 54 ? 21.641 25.719 3.268 1 48.69 54 GLU B O 1
ATOM 3023 N N . VAL B 1 55 ? 23.703 25.656 2.418 1 49.62 55 VAL B N 1
ATOM 3024 C CA . VAL B 1 55 ? 23.375 26.422 1.227 1 49.62 55 VAL B CA 1
ATOM 3025 C C . VAL B 1 55 ? 22.406 25.625 0.35 1 49.62 55 VAL B C 1
ATOM 3027 O O . VAL B 1 55 ? 21.453 26.172 -0.193 1 49.62 55 VAL B O 1
ATOM 3030 N N . SER B 1 56 ? 22.688 24.297 0.249 1 52.38 56 SER B N 1
ATOM 3031 C CA . SER B 1 56 ? 21.812 23.438 -0.552 1 52.38 56 SER B CA 1
ATOM 3032 C C . SER B 1 56 ? 20.422 23.328 0.058 1 52.38 56 SER B C 1
ATOM 3034 O O . SER B 1 56 ? 19.422 23.406 -0.654 1 52.38 56 SER B O 1
ATOM 3036 N N . LYS B 1 57 ? 20.406 23.406 1.358 1 49.06 57 LYS B N 1
ATOM 3037 C CA . LYS B 1 57 ? 19.125 23.391 2.061 1 49.06 57 LYS B CA 1
ATOM 3038 C C . LYS B 1 57 ? 18.359 24.688 1.83 1 49.06 57 LYS B C 1
ATOM 3040 O O . LYS B 1 57 ? 17.156 24.672 1.604 1 49.06 57 LYS B O 1
ATOM 3045 N N . ALA B 1 58 ? 19.125 25.75 1.937 1 46.59 58 ALA B N 1
ATOM 3046 C CA . ALA B 1 58 ? 18.547 27.062 1.721 1 46.59 58 ALA B CA 1
ATOM 3047 C C . ALA B 1 58 ? 18.047 27.219 0.291 1 46.59 58 ALA B C 1
ATOM 3049 O O . ALA B 1 58 ? 16.969 27.781 0.065 1 46.59 58 ALA B O 1
ATOM 3050 N N . ARG B 1 59 ? 18.75 26.656 -0.586 1 48.5 59 ARG B N 1
ATOM 3051 C CA . ARG B 1 59 ? 18.359 26.734 -1.988 1 48.5 59 ARG B CA 1
ATOM 3052 C C . ARG B 1 59 ? 17.125 25.891 -2.264 1 48.5 59 ARG B C 1
ATOM 3054 O O . ARG B 1 59 ? 16.219 26.312 -2.984 1 48.5 59 ARG B O 1
ATOM 3061 N N . GLN B 1 60 ? 17.094 24.734 -1.814 1 49.19 60 GLN B N 1
ATOM 3062 C CA . GLN B 1 60 ? 15.922 23.891 -1.99 1 49.19 60 GLN B CA 1
ATOM 3063 C C . GLN B 1 60 ? 14.695 24.516 -1.333 1 49.19 60 GLN B C 1
ATOM 3065 O O . GLN B 1 60 ? 13.602 24.516 -1.908 1 49.19 60 GLN B O 1
ATOM 3070 N N . ARG B 1 61 ? 14.984 25.047 -0.163 1 46.84 61 ARG B N 1
ATOM 3071 C CA . ARG B 1 61 ? 13.93 25.812 0.498 1 46.84 61 ARG B CA 1
ATOM 3072 C C . ARG B 1 61 ? 13.477 26.984 -0.363 1 46.84 61 ARG B C 1
ATOM 3074 O O . ARG B 1 61 ? 12.281 27.25 -0.486 1 46.84 61 ARG B O 1
ATOM 3081 N N . TRP B 1 62 ? 14.539 27.609 -0.894 1 46.19 62 TRP B N 1
ATOM 3082 C CA . TRP B 1 62 ? 14.242 28.766 -1.744 1 46.19 62 TRP B CA 1
ATOM 3083 C C . TRP B 1 62 ? 13.461 28.328 -2.98 1 46.19 62 TRP B C 1
ATOM 3085 O O . TRP B 1 62 ? 12.5 29 -3.381 1 46.19 62 TRP B O 1
ATOM 3095 N N . ASN B 1 63 ? 13.852 27.344 -3.568 1 49.19 63 ASN B N 1
ATOM 3096 C CA . ASN B 1 63 ? 13.156 26.906 -4.781 1 49.19 63 ASN B CA 1
ATOM 3097 C C . ASN B 1 63 ? 11.711 26.516 -4.496 1 49.19 63 ASN B C 1
ATOM 3099 O O . ASN B 1 63 ? 10.812 26.844 -5.266 1 49.19 63 ASN B O 1
ATOM 3103 N N . LEU B 1 64 ? 11.531 25.797 -3.523 1 49.41 64 LEU B N 1
ATOM 3104 C CA . LEU B 1 64 ? 10.18 25.406 -3.148 1 49.41 64 LEU B CA 1
ATOM 3105 C C . LEU B 1 64 ? 9.359 26.609 -2.721 1 49.41 64 LEU B C 1
ATOM 3107 O O . LEU B 1 64 ? 8.188 26.734 -3.1 1 49.41 64 LEU B O 1
ATOM 3111 N N . LEU B 1 65 ? 10.086 27.531 -1.953 1 47.09 65 LEU B N 1
ATOM 3112 C CA . LEU B 1 65 ? 9.453 28.797 -1.579 1 47.09 65 LEU B CA 1
ATOM 3113 C C . LEU B 1 65 ? 9.148 29.625 -2.814 1 47.09 65 LEU B C 1
ATOM 3115 O O . LEU B 1 65 ? 8.062 30.203 -2.926 1 47.09 65 LEU B O 1
ATOM 3119 N N . SER B 1 66 ? 10.164 29.703 -3.574 1 48.56 66 SER B N 1
ATOM 3120 C CA . SER B 1 66 ? 9.977 30.469 -4.801 1 48.56 66 SER B CA 1
ATOM 3121 C C . SER B 1 66 ? 8.812 29.922 -5.621 1 48.56 66 SER B C 1
ATOM 3123 O O . SER B 1 66 ? 8.031 30.688 -6.195 1 48.56 66 SER B O 1
ATOM 3125 N N . TYR B 1 67 ? 8.781 28.719 -5.594 1 48.62 67 TYR B N 1
ATOM 3126 C CA . TYR B 1 67 ? 7.699 28.109 -6.359 1 48.62 67 TYR B CA 1
ATOM 3127 C C . TYR B 1 67 ? 6.34 28.469 -5.777 1 48.62 67 TYR B C 1
ATOM 3129 O O . TYR B 1 67 ? 5.426 28.844 -6.512 1 48.62 67 TYR B O 1
ATOM 3137 N N . HIS B 1 68 ? 6.227 28.266 -4.566 1 49.97 68 HIS B N 1
ATOM 3138 C CA . HIS B 1 68 ? 4.957 28.609 -3.93 1 49.97 68 HIS B CA 1
ATOM 3139 C C . HIS B 1 68 ? 4.648 30.094 -4.07 1 49.97 68 HIS B C 1
ATOM 3141 O O . HIS B 1 68 ? 3.498 30.469 -4.312 1 49.97 68 HIS B O 1
ATOM 3147 N N . ILE B 1 69 ? 5.688 30.859 -3.947 1 46.25 69 ILE B N 1
ATOM 3148 C CA . ILE B 1 69 ? 5.543 32.281 -4.195 1 46.25 69 ILE B CA 1
ATOM 3149 C C . ILE B 1 69 ? 5.184 32.531 -5.66 1 46.25 69 ILE B C 1
ATOM 3151 O O . ILE B 1 69 ? 4.316 33.344 -5.965 1 46.25 69 ILE B O 1
ATOM 3155 N N . ARG B 1 70 ? 5.781 31.828 -6.457 1 45.91 70 ARG B N 1
ATOM 3156 C CA . ARG B 1 70 ? 5.559 32.062 -7.879 1 45.91 70 ARG B CA 1
ATOM 3157 C C . ARG B 1 70 ? 4.152 31.641 -8.297 1 45.91 70 ARG B C 1
ATOM 3159 O O . ARG B 1 70 ? 3.539 32.281 -9.156 1 45.91 70 ARG B O 1
ATOM 3166 N N . CYS B 1 71 ? 3.762 30.484 -7.871 1 47.41 71 CYS B N 1
ATOM 3167 C CA . CYS B 1 71 ? 2.416 30.078 -8.266 1 47.41 71 CYS B CA 1
ATOM 3168 C C . CYS B 1 71 ? 1.386 31.094 -7.797 1 47.41 71 CYS B C 1
ATOM 3170 O O . CYS B 1 71 ? 0.357 31.297 -8.445 1 47.41 71 CYS B O 1
ATOM 3172 N N . ASN B 1 72 ? 1.551 31.609 -6.633 1 44.81 72 ASN B N 1
ATOM 3173 C CA . ASN B 1 72 ? 0.603 32.625 -6.148 1 44.81 72 ASN B CA 1
ATOM 3174 C C . ASN B 1 72 ? 0.848 33.969 -6.793 1 44.81 72 ASN B C 1
ATOM 3176 O O . ASN B 1 72 ? -0.069 34.781 -6.891 1 44.81 72 ASN B O 1
ATOM 3180 N N . TYR B 1 73 ? 2.191 34.406 -6.984 1 41.06 73 TYR B N 1
ATOM 3181 C CA . TYR B 1 73 ? 2.5 35.844 -7.051 1 41.06 73 TYR B CA 1
ATOM 3182 C C . TYR B 1 73 ? 2.285 36.375 -8.461 1 41.06 73 TYR B C 1
ATOM 3184 O O . TYR B 1 73 ? 2.695 37.5 -8.766 1 41.06 73 TYR B O 1
ATOM 3192 N N . LYS B 1 74 ? 2.059 35.625 -9.352 1 41.28 74 LYS B N 1
ATOM 3193 C CA . LYS B 1 74 ? 2.045 36.562 -10.469 1 41.28 74 LYS B CA 1
ATOM 3194 C C . LYS B 1 74 ? 1.054 37.688 -10.219 1 41.28 74 LYS B C 1
ATOM 3196 O O . LYS B 1 74 ? 0.934 38.625 -11.031 1 41.28 74 LYS B O 1
ATOM 3201 N N . LYS B 1 75 ? -0.146 37.375 -9.484 1 41.31 75 LYS B N 1
ATOM 3202 C CA . LYS B 1 75 ? -0.936 38.625 -9.477 1 41.31 75 LYS B CA 1
ATOM 3203 C C . LYS B 1 75 ? -0.377 39.625 -8.469 1 41.31 75 LYS B C 1
ATOM 3205 O O . LYS B 1 75 ? 0.267 39.219 -7.488 1 41.31 75 LYS B O 1
ATOM 3210 N N . GLN B 1 76 ? -0.623 40.969 -8.672 1 38.34 76 GLN B N 1
ATOM 3211 C CA . GLN B 1 76 ? -0.23 42.125 -7.863 1 38.34 76 GLN B CA 1
ATOM 3212 C C . GLN B 1 76 ? -0.399 41.844 -6.375 1 38.34 76 GLN B C 1
ATOM 3214 O O . GLN B 1 76 ? -1.451 41.375 -5.945 1 38.34 76 GLN B O 1
ATOM 3219 N N . ALA B 1 77 ? 0.675 41.75 -5.438 1 40.19 77 ALA B N 1
ATOM 3220 C CA . ALA B 1 77 ? 0.901 41.594 -4.004 1 40.19 77 ALA B CA 1
ATOM 3221 C C . ALA B 1 77 ? -0.298 42.094 -3.203 1 40.19 77 ALA B C 1
ATOM 3223 O O . ALA B 1 77 ? -0.47 41.719 -2.037 1 40.19 77 ALA B O 1
ATOM 3224 N N . SER B 1 78 ? -1.077 43.062 -3.607 1 40.91 78 SER B N 1
ATOM 3225 C CA . SER B 1 78 ? -1.94 43.812 -2.693 1 40.91 78 SER B CA 1
ATOM 3226 C C . SER B 1 78 ? -3.035 42.906 -2.119 1 40.91 78 SER B C 1
ATOM 3228 O O . SER B 1 78 ? -3.367 43 -0.936 1 40.91 78 SER B O 1
ATOM 3230 N N . ASP B 1 79 ? -4.125 42.312 -2.928 1 42.81 79 ASP B N 1
ATOM 3231 C CA . ASP B 1 79 ? -5.328 41.688 -2.426 1 42.81 79 ASP B CA 1
ATOM 3232 C C . ASP B 1 79 ? -5.23 40.156 -2.561 1 42.81 79 ASP B C 1
ATOM 3234 O O . ASP B 1 79 ? -5.754 39.562 -3.514 1 42.81 79 ASP B O 1
ATOM 3238 N N . ILE B 1 80 ? -4.18 39.562 -2.285 1 48.75 80 ILE B N 1
ATOM 3239 C CA . ILE B 1 80 ? -4.215 38.125 -2.357 1 48.75 80 ILE B CA 1
ATOM 3240 C C . ILE B 1 80 ? -5.492 37.594 -1.7 1 48.75 80 ILE B C 1
ATOM 3242 O O . ILE B 1 80 ? -5.707 37.781 -0.502 1 48.75 80 ILE B O 1
ATOM 3246 N N . ASP B 1 81 ? -6.629 37.312 -2.41 1 57.72 81 ASP B N 1
ATOM 3247 C CA . ASP B 1 81 ? -7.887 36.719 -1.985 1 57.72 81 ASP B CA 1
ATOM 3248 C C . ASP B 1 81 ? -7.652 35.312 -1.412 1 57.72 81 ASP B C 1
ATOM 3250 O O . ASP B 1 81 ? -7.562 34.344 -2.16 1 57.72 81 ASP B O 1
ATOM 3254 N N . VAL B 1 82 ? -7.203 35.281 -0.074 1 59.88 82 VAL B N 1
ATOM 3255 C CA . VAL B 1 82 ? -6.992 34.031 0.688 1 59.88 82 VAL B CA 1
ATOM 3256 C C . VAL B 1 82 ? -8.094 33.031 0.361 1 59.88 82 VAL B C 1
ATOM 3258 O O . VAL B 1 82 ? -7.84 31.828 0.282 1 59.88 82 VAL B O 1
ATOM 3261 N N . GLU B 1 83 ? -9.266 33.562 0.065 1 59.53 83 GLU B N 1
ATOM 3262 C CA . GLU B 1 83 ? -10.391 32.688 -0.222 1 59.53 83 GLU B CA 1
ATOM 3263 C C . GLU B 1 83 ? -10.125 31.828 -1.457 1 59.53 83 GLU B C 1
ATOM 3265 O O . GLU B 1 83 ? -10.492 30.656 -1.495 1 59.53 83 GLU B O 1
ATOM 3270 N N . SER B 1 84 ? -9.391 32.375 -2.25 1 59.59 84 SER B N 1
ATOM 3271 C CA . SER B 1 84 ? -9.125 31.688 -3.508 1 59.59 84 SER B CA 1
ATOM 3272 C C . SER B 1 84 ? -8.016 30.656 -3.35 1 59.59 84 SER B C 1
ATOM 3274 O O . SER B 1 84 ? -7.816 29.812 -4.219 1 59.59 84 SER B O 1
ATOM 3276 N N . THR B 1 85 ? -7.402 30.719 -2.113 1 67.88 85 THR B N 1
ATOM 3277 C CA . THR B 1 85 ? -6.277 29.812 -1.928 1 67.88 85 THR B CA 1
ATOM 3278 C C . THR B 1 85 ? -6.762 28.422 -1.502 1 67.88 85 THR B C 1
ATOM 3280 O O . THR B 1 85 ? -6.043 27.438 -1.657 1 67.88 85 THR B O 1
ATOM 3283 N N . PHE B 1 86 ? -7.969 28.391 -1.099 1 78.88 86 PHE B N 1
ATOM 3284 C CA . PHE B 1 86 ? -8.539 27.094 -0.738 1 78.88 86 PHE B CA 1
ATOM 3285 C C . PHE B 1 86 ? -8.977 26.328 -1.981 1 78.88 86 PHE B C 1
ATOM 3287 O O . PHE B 1 86 ? -9.602 26.891 -2.877 1 78.88 86 PHE B O 1
ATOM 3294 N N . MET B 1 87 ? -8.594 25.109 -2.066 1 81.94 87 MET B N 1
ATOM 3295 C CA . MET B 1 87 ? -8.844 24.328 -3.275 1 81.94 87 MET B CA 1
ATOM 3296 C C . MET B 1 87 ? -9.961 23.328 -3.051 1 81.94 87 MET B C 1
ATOM 3298 O O . MET B 1 87 ? -10.688 22.984 -3.984 1 81.94 87 MET B O 1
ATOM 3302 N N . VAL B 1 88 ? -10.078 22.906 -1.84 1 88.69 88 VAL B N 1
ATOM 3303 C CA . VAL B 1 88 ? -11.023 21.828 -1.561 1 88.69 88 VAL B CA 1
ATOM 3304 C C . VAL B 1 88 ? -12.172 22.359 -0.708 1 88.69 88 VAL B C 1
ATOM 3306 O O . VAL B 1 88 ? -13.344 22.203 -1.071 1 88.69 88 VAL B O 1
ATOM 3309 N N . PHE B 1 89 ? -11.828 23.141 0.297 1 90.25 89 PHE B N 1
ATOM 3310 C CA . PHE B 1 89 ? -12.828 23.719 1.176 1 90.25 89 PHE B CA 1
ATOM 3311 C C . PHE B 1 89 ? -13.297 25.078 0.64 1 90.25 89 PHE B C 1
ATOM 3313 O O . PHE B 1 89 ? -12.516 25.797 0.025 1 90.25 89 PHE B O 1
ATOM 3320 N N . GLU B 1 90 ? -14.531 25.328 0.896 1 89.44 90 GLU B N 1
ATOM 3321 C CA . GLU B 1 90 ? -15 26.688 0.671 1 89.44 90 GLU B CA 1
ATOM 3322 C C . GLU B 1 90 ? -14.633 27.609 1.843 1 89.44 90 GLU B C 1
ATOM 3324 O O . GLU B 1 90 ? -14.727 27.203 3.002 1 89.44 90 GLU B O 1
ATOM 3329 N N . ALA B 1 91 ? -14.203 28.797 1.506 1 88.81 91 ALA B N 1
ATOM 3330 C CA . ALA B 1 91 ? -13.773 29.734 2.545 1 88.81 91 ALA B CA 1
ATOM 3331 C C . ALA B 1 91 ? -14.484 31.078 2.395 1 88.81 91 ALA B C 1
ATOM 3333 O O . ALA B 1 91 ? -14.633 31.578 1.281 1 88.81 91 ALA B O 1
ATOM 3334 N N . PHE B 1 92 ? -14.945 31.531 3.566 1 88.12 92 PHE B N 1
ATOM 3335 C CA . PHE B 1 92 ? -15.602 32.844 3.629 1 88.12 92 PHE B CA 1
ATOM 3336 C C . PHE B 1 92 ? -14.969 33.688 4.703 1 88.12 92 PHE B C 1
ATOM 3338 O O . PHE B 1 92 ? -14.797 33.25 5.844 1 88.12 92 PHE B O 1
ATOM 3345 N N . SER B 1 93 ? -14.664 34.875 4.309 1 87.06 93 SER B N 1
ATOM 3346 C CA . SER B 1 93 ? -14.133 35.781 5.312 1 87.06 93 SER B CA 1
ATOM 3347 C C . SER B 1 93 ? -15.195 36.125 6.355 1 87.06 93 SER B C 1
ATOM 3349 O O . SER B 1 93 ? -16.359 36.344 6.012 1 87.06 93 SER B O 1
ATOM 3351 N N . ILE B 1 94 ? -14.758 36.156 7.633 1 89.75 94 ILE B N 1
ATOM 3352 C CA . ILE B 1 94 ? -15.695 36.531 8.688 1 89.75 94 ILE B CA 1
ATOM 3353 C C . ILE B 1 94 ? -15.188 37.75 9.422 1 89.75 94 ILE B C 1
ATOM 3355 O O . ILE B 1 94 ? -13.977 37.938 9.594 1 89.75 94 ILE B O 1
ATOM 3359 N N . PRO B 1 95 ? -16.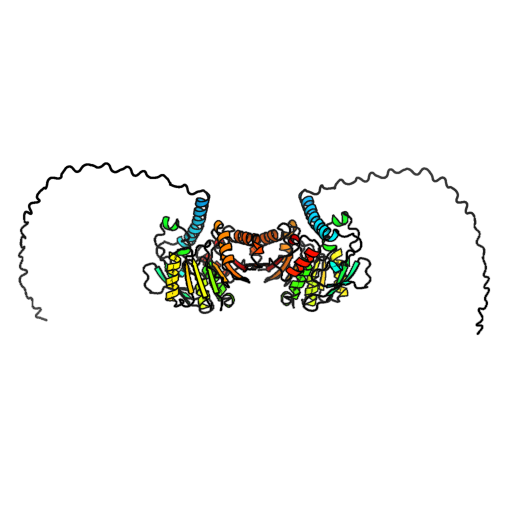141 38.688 9.82 1 89.5 95 PRO B N 1
ATOM 3360 C CA . PRO B 1 95 ? -15.758 39.938 10.477 1 89.5 95 PRO B CA 1
ATOM 3361 C C . PRO B 1 95 ? -15.367 39.719 11.938 1 89.5 95 PRO B C 1
ATOM 3363 O O . PRO B 1 95 ? -16.125 40.094 12.836 1 89.5 95 PRO B O 1
ATOM 3366 N N . LYS B 1 96 ? -14.438 39.062 12.219 1 90 96 LYS B N 1
ATOM 3367 C CA . LYS B 1 96 ? -13.852 38.875 13.547 1 90 96 LYS B CA 1
ATOM 3368 C C . LYS B 1 96 ? -12.508 39.562 13.664 1 90 96 LYS B C 1
ATOM 3370 O O . LYS B 1 96 ? -11.68 39.5 12.75 1 90 96 LYS B O 1
ATOM 3375 N N . HIS B 1 97 ? -12.352 40.312 14.664 1 87.44 97 HIS B N 1
ATOM 3376 C CA . HIS B 1 97 ? -11.172 41.156 14.828 1 87.44 97 HIS B CA 1
ATOM 3377 C C . HIS B 1 97 ? -9.914 40.312 15 1 87.44 97 HIS B C 1
ATOM 3379 O O . HIS B 1 97 ? -9.938 39.312 15.695 1 87.44 97 HIS B O 1
ATOM 3385 N N . SER B 1 98 ? -8.938 40.656 14.242 1 86.88 98 SER B N 1
ATOM 3386 C CA . SER B 1 98 ? -7.602 40.094 14.406 1 86.88 98 SER B CA 1
ATOM 3387 C C . SER B 1 98 ? -6.527 41.125 14.086 1 86.88 98 SER B C 1
ATOM 3389 O O . SER B 1 98 ? -6.629 41.844 13.086 1 86.88 98 SER B O 1
ATOM 3391 N N . SER B 1 99 ? -5.473 41.25 14.961 1 82.94 99 SER B N 1
ATOM 3392 C CA . SER B 1 99 ? -4.379 42.188 14.742 1 82.94 99 SER B CA 1
ATOM 3393 C C . SER B 1 99 ? -3.309 41.594 13.836 1 82.94 99 SER B C 1
ATOM 3395 O O . SER B 1 99 ? -2.473 42.312 13.297 1 82.94 99 SER B O 1
ATOM 3397 N N . SER B 1 100 ? -3.387 40.375 13.656 1 83.31 100 SER B N 1
ATOM 3398 C CA . SER B 1 100 ? -2.262 39.719 12.984 1 83.31 100 SER B CA 1
ATOM 3399 C C . SER B 1 100 ? -2.705 39.031 11.711 1 83.31 100 SER B C 1
ATOM 3401 O O . SER B 1 100 ? -1.874 38.531 10.945 1 83.31 100 SER B O 1
ATOM 3403 N N . GLY B 1 101 ? -4.055 39 11.523 1 87.19 101 GLY B N 1
ATOM 3404 C CA . GLY B 1 101 ? -4.539 38.281 10.352 1 87.19 101 GLY B CA 1
ATOM 3405 C C . GLY B 1 101 ? -6.031 38.406 10.141 1 87.19 101 GLY B C 1
ATOM 3406 O O . GLY B 1 101 ? -6.602 39.469 10.391 1 87.19 101 GLY B O 1
ATOM 3407 N N . ARG B 1 102 ? -6.555 37.312 9.422 1 86.56 102 ARG B N 1
ATOM 3408 C CA . ARG B 1 102 ? -7.984 37.312 9.117 1 86.56 102 ARG B CA 1
ATOM 3409 C C . ARG B 1 102 ? -8.609 35.969 9.453 1 86.56 102 ARG B C 1
ATOM 3411 O O . ARG B 1 102 ? -7.949 34.938 9.367 1 86.56 102 ARG B O 1
ATOM 3418 N N . TRP B 1 103 ? -9.859 36.094 9.844 1 91.81 103 TRP B N 1
ATOM 3419 C CA . TRP B 1 103 ? -10.617 34.875 10.156 1 91.81 103 TRP B CA 1
ATOM 3420 C C . TRP B 1 103 ? -11.484 34.469 8.977 1 91.81 103 TRP B C 1
ATOM 3422 O O . TRP B 1 103 ? -12.055 35.312 8.281 1 91.81 103 TRP B O 1
ATOM 3432 N N . TYR B 1 104 ? -11.531 33.156 8.812 1 90.44 104 TYR B N 1
ATOM 3433 C CA . TYR B 1 104 ? -12.328 32.594 7.734 1 90.44 104 TYR B CA 1
ATOM 3434 C C . TYR B 1 104 ? -13.219 31.453 8.25 1 90.44 104 TYR B C 1
ATOM 3436 O O . TYR B 1 104 ? -12.812 30.703 9.141 1 90.44 104 TYR B O 1
ATOM 3444 N N . HIS B 1 105 ? -14.406 31.422 7.66 1 93.94 105 HIS B N 1
ATOM 3445 C CA . HIS B 1 105 ? -15.297 30.281 7.859 1 93.94 105 HIS B CA 1
ATOM 3446 C C . HIS B 1 105 ? -15.164 29.281 6.727 1 93.94 105 HIS B C 1
ATOM 3448 O O . HIS B 1 105 ? -15.344 29.625 5.555 1 93.94 105 HIS B O 1
ATOM 3454 N N . LEU B 1 106 ? -14.758 28.062 7.133 1 93.88 106 LEU B N 1
ATOM 3455 C CA . LEU B 1 106 ? -14.57 27 6.145 1 93.88 106 LEU B CA 1
ATOM 3456 C C . LEU B 1 106 ? -15.758 26.047 6.137 1 93.88 106 LEU B C 1
ATOM 3458 O O . LEU B 1 106 ? -16.297 25.703 7.191 1 93.88 106 LEU B O 1
ATOM 3462 N N . LYS B 1 107 ? -16.109 25.656 4.906 1 94.88 107 LYS B N 1
ATOM 3463 C CA . LYS B 1 107 ? -17.125 24.625 4.711 1 94.88 107 LYS B CA 1
ATOM 3464 C C . LYS B 1 107 ? -16.578 23.469 3.885 1 94.88 107 LYS B C 1
ATOM 3466 O O . LYS B 1 107 ? -16.016 23.672 2.812 1 94.88 107 LYS B O 1
ATOM 3471 N N . SER B 1 108 ? -16.703 22.266 4.477 1 95 108 SER B N 1
ATOM 3472 C CA . SER B 1 108 ? -16.234 21.078 3.771 1 95 108 SER B CA 1
ATOM 3473 C C . SER B 1 108 ? -17.125 20.75 2.578 1 95 108 SER B C 1
ATOM 3475 O O . SER B 1 108 ? -18.312 21.094 2.572 1 95 108 SER B O 1
ATOM 3477 N N . PRO B 1 109 ? -16.5 20.125 1.522 1 91.44 109 PRO B N 1
ATOM 3478 C CA . PRO B 1 109 ? -17.297 19.766 0.344 1 91.44 109 PRO B CA 1
ATOM 3479 C C . PRO B 1 109 ? -18.203 18.562 0.58 1 91.44 109 PRO B C 1
ATOM 3481 O O . PRO B 1 109 ? -19.172 18.359 -0.152 1 91.44 109 PRO B O 1
ATOM 3484 N N . VAL B 1 110 ? -17.812 17.734 1.608 1 93.25 110 VAL B N 1
ATOM 3485 C CA . VAL B 1 110 ? -18.594 16.547 1.956 1 93.25 110 VAL B CA 1
ATOM 3486 C C . VAL B 1 110 ? -18.734 16.438 3.473 1 93.25 110 VAL B C 1
ATOM 3488 O O . VAL B 1 110 ? -17.875 16.953 4.211 1 93.25 110 VAL B O 1
ATOM 3491 N N . GLY B 1 111 ? -19.781 15.859 4.055 1 91.31 111 GLY B N 1
ATOM 3492 C CA . GLY B 1 111 ? -19.938 15.531 5.461 1 91.31 111 GLY B CA 1
ATOM 3493 C C . GLY B 1 111 ? -20.375 16.719 6.301 1 91.31 111 GLY B C 1
ATOM 3494 O O . GLY B 1 111 ? -20.422 16.625 7.531 1 91.31 111 GLY B O 1
ATOM 3495 N N . ASP B 1 112 ? -20.625 17.906 5.914 1 91.19 112 ASP B N 1
ATOM 3496 C CA . ASP B 1 112 ? -21.156 19.078 6.594 1 91.19 112 ASP B CA 1
ATOM 3497 C C . ASP B 1 112 ? -20.234 19.531 7.723 1 91.19 112 ASP B C 1
ATOM 3499 O O . ASP B 1 112 ? -20.688 19.719 8.859 1 91.19 112 ASP B O 1
ATOM 3503 N N . VAL B 1 113 ? -19.016 19.609 7.582 1 96.06 113 VAL B N 1
ATOM 3504 C CA . VAL B 1 113 ? -18.031 20.078 8.547 1 96.06 113 VAL B CA 1
ATOM 3505 C C . VAL B 1 113 ? -17.734 21.562 8.289 1 96.06 113 VAL B C 1
ATOM 3507 O O . VAL B 1 113 ? -17.484 21.969 7.148 1 96.06 113 VAL B O 1
ATOM 3510 N N . GLU B 1 114 ? -17.844 22.297 9.398 1 96.56 114 GLU B N 1
ATOM 3511 C CA . GLU B 1 114 ? -17.531 23.719 9.352 1 96.56 114 GLU B CA 1
ATOM 3512 C C . GLU B 1 114 ? -16.516 24.094 10.43 1 96.56 114 GLU B C 1
ATOM 3514 O O . GLU B 1 114 ? -16.594 23.609 11.555 1 96.56 114 GLU B O 1
ATOM 3519 N N . LEU B 1 115 ? -15.609 24.953 10.047 1 97.06 115 LEU B N 1
ATOM 3520 C CA . LEU B 1 115 ? -14.555 25.391 10.961 1 97.06 115 LEU B CA 1
ATOM 3521 C C . LEU B 1 115 ? -14.211 26.859 10.734 1 97.06 115 LEU B C 1
ATOM 3523 O O . LEU B 1 115 ? -14.172 27.312 9.586 1 97.06 115 LEU B O 1
ATOM 3527 N N . ASP B 1 116 ? -13.984 27.547 11.82 1 96.38 116 ASP B N 1
ATOM 3528 C CA . ASP B 1 116 ? -13.398 28.875 11.727 1 96.38 116 ASP B CA 1
ATOM 3529 C C . ASP B 1 116 ? -11.883 28.828 11.891 1 96.38 116 ASP B C 1
ATOM 3531 O O . ASP B 1 116 ? -11.375 28.297 12.875 1 96.38 116 ASP B O 1
ATOM 3535 N N . VAL B 1 117 ? -11.234 29.375 10.891 1 94.62 117 VAL B N 1
ATOM 3536 C CA . VAL B 1 117 ? -9.781 29.312 10.945 1 94.62 117 VAL B CA 1
ATOM 3537 C C . VAL B 1 117 ? -9.203 30.719 10.789 1 94.62 117 VAL B C 1
ATOM 3539 O O . VAL B 1 117 ? -9.883 31.625 10.273 1 94.62 117 VAL B O 1
ATOM 3542 N N . HIS B 1 118 ? -8.023 30.875 11.359 1 92.62 118 HIS B N 1
ATOM 3543 C CA . HIS B 1 118 ? -7.297 32.156 11.297 1 92.62 118 HIS B CA 1
ATOM 3544 C C . HIS B 1 118 ? -6.07 32.031 10.398 1 92.62 118 HIS B C 1
ATOM 3546 O O . HIS B 1 118 ? -5.336 31.047 10.461 1 92.62 118 HIS B O 1
ATOM 3552 N N . ILE B 1 119 ? -5.922 33 9.5 1 86.56 119 ILE B N 1
ATOM 3553 C CA . ILE B 1 119 ? -4.77 33.031 8.609 1 86.56 119 ILE B CA 1
ATOM 3554 C C . ILE B 1 119 ? -4.02 34.344 8.797 1 86.56 119 ILE B C 1
ATOM 3556 O O . ILE B 1 119 ? -4.613 35.438 8.719 1 86.56 119 ILE B O 1
ATOM 3560 N N . TYR B 1 120 ? -2.756 34.188 9.039 1 79.25 120 TYR B N 1
ATOM 3561 C CA . TYR B 1 120 ? -1.945 35.406 9.211 1 79.25 120 TYR B CA 1
ATOM 3562 C C . TYR B 1 120 ? -1.879 36.219 7.926 1 79.25 120 TYR B C 1
ATOM 3564 O O . TYR B 1 120 ? -1.833 35.656 6.832 1 79.25 120 TYR B O 1
ATOM 3572 N N . SER B 1 121 ? -2.088 37.5 8 1 65.94 121 SER B N 1
ATOM 3573 C CA . SER B 1 121 ? -1.947 38.406 6.852 1 65.94 121 SER B CA 1
ATOM 3574 C C . SER B 1 121 ? -0.528 38.344 6.293 1 65.94 121 SER B C 1
ATOM 3576 O O . SER B 1 121 ? 0.435 38.188 7.043 1 65.94 121 SER B O 1
ATOM 3578 N N . VAL B 1 122 ? -0.315 37.938 5.102 1 52.09 122 VAL B N 1
ATOM 3579 C CA . VAL B 1 122 ? 0.991 37.938 4.449 1 52.09 122 VAL B CA 1
ATOM 3580 C C . VAL B 1 122 ? 1.736 39.219 4.82 1 52.09 122 VAL B C 1
ATOM 3582 O O . VAL B 1 122 ? 1.32 40.312 4.445 1 52.09 122 VAL B O 1
ATOM 3585 N N . VAL B 1 123 ? 2.084 39.5 5.992 1 43.41 123 VAL B N 1
ATOM 3586 C CA . VAL B 1 123 ? 2.998 40.625 6.07 1 43.41 123 VAL B CA 1
ATOM 3587 C C . VAL B 1 123 ? 4.102 40.469 5.027 1 43.41 123 VAL B C 1
ATOM 3589 O O . VAL B 1 123 ? 4.391 39.375 4.578 1 43.41 123 VAL B O 1
ATOM 3592 N N . THR B 1 124 ? 4.996 41.656 4.844 1 38.88 124 THR B N 1
ATOM 3593 C CA . THR B 1 124 ? 6.227 41.875 4.098 1 38.88 124 THR B CA 1
ATOM 3594 C C . THR B 1 124 ? 7.191 40.719 4.285 1 38.88 124 THR B C 1
ATOM 3596 O O . THR B 1 124 ? 7.738 40.531 5.371 1 38.88 124 THR B O 1
ATOM 3599 N N . VAL B 1 125 ? 6.934 39.656 3.855 1 40.22 125 VAL B N 1
ATOM 3600 C CA . VAL B 1 125 ? 7.922 38.562 3.857 1 40.22 125 VAL B CA 1
ATOM 3601 C C . VAL B 1 125 ? 9.312 39.156 3.596 1 40.22 125 VAL B C 1
ATOM 3603 O O . VAL B 1 125 ? 9.578 39.688 2.514 1 40.22 125 VAL B O 1
ATOM 3606 N N . THR B 1 126 ? 9.945 39.781 4.605 1 38.84 126 THR B N 1
ATOM 3607 C CA . THR B 1 126 ? 11.352 40.094 4.434 1 38.84 126 THR B CA 1
ATOM 3608 C C . THR B 1 126 ? 12.172 38.844 4.195 1 38.84 126 THR B C 1
ATOM 3610 O O . THR B 1 126 ? 11.805 37.75 4.668 1 38.84 126 THR B O 1
ATOM 3613 N N . PRO B 1 127 ? 13.039 38.969 3.297 1 40.91 127 PRO B N 1
ATOM 3614 C CA . PRO B 1 127 ? 13.992 37.875 3.021 1 40.91 127 PRO B CA 1
ATOM 3615 C C . PRO B 1 127 ? 14.43 37.156 4.285 1 40.91 127 PRO B C 1
ATOM 3617 O O . PRO B 1 127 ? 14.68 35.938 4.238 1 40.91 127 PRO B O 1
ATOM 3620 N N . ASN B 1 128 ? 14.555 37.938 5.289 1 39.75 128 ASN B N 1
ATOM 3621 C CA . ASN B 1 128 ? 15.055 37.344 6.52 1 39.75 128 ASN B CA 1
ATOM 3622 C C . ASN B 1 128 ? 14.039 36.375 7.145 1 39.75 128 ASN B C 1
ATOM 3624 O O . ASN B 1 128 ? 14.406 35.406 7.785 1 39.75 128 ASN B O 1
ATOM 3628 N N . THR B 1 129 ? 12.883 36.812 7.148 1 40.59 129 THR B N 1
ATOM 3629 C CA . THR B 1 129 ? 11.844 35.938 7.684 1 40.59 129 THR B CA 1
ATOM 3630 C C . THR B 1 129 ? 11.742 34.656 6.863 1 40.59 129 THR B C 1
ATOM 3632 O O . THR B 1 129 ? 11.328 33.625 7.379 1 40.59 129 THR B O 1
ATOM 3635 N N . LEU B 1 130 ? 11.977 34.844 5.656 1 39.12 130 LEU B N 1
ATOM 3636 C CA . LEU B 1 130 ? 12.078 33.688 4.762 1 39.12 130 LEU B CA 1
ATOM 3637 C C . LEU B 1 130 ? 13.289 32.812 5.121 1 39.12 130 LEU B C 1
ATOM 3639 O O . LEU B 1 130 ? 13.281 31.609 4.898 1 39.12 130 LEU B O 1
ATOM 3643 N N . ALA B 1 131 ? 14.336 33.594 5.387 1 37.75 131 ALA B N 1
ATOM 3644 C CA . ALA B 1 131 ? 15.594 32.906 5.668 1 37.75 131 ALA B CA 1
ATOM 3645 C C . ALA B 1 131 ? 15.477 32.031 6.914 1 37.75 131 ALA B C 1
ATOM 3647 O O . ALA B 1 131 ? 16.328 31.172 7.164 1 37.75 131 ALA B O 1
ATOM 3648 N N . GLY B 1 132 ? 14.727 32.469 7.883 1 34.72 132 GLY B N 1
ATOM 3649 C CA . GLY B 1 132 ? 14.609 31.578 9.023 1 34.72 132 GLY B CA 1
ATOM 3650 C C . GLY B 1 132 ? 13.852 30.297 8.703 1 34.72 132 GLY B C 1
ATOM 3651 O O . GLY B 1 132 ? 13.273 30.172 7.629 1 34.72 132 GLY B O 1
ATOM 3652 N N . PHE B 1 133 ? 13.719 29.312 9.641 1 35.78 133 PHE B N 1
ATOM 3653 C CA . PHE B 1 133 ? 13.102 28.016 9.375 1 35.78 133 PHE B CA 1
ATOM 3654 C C . PHE B 1 133 ? 11.914 28.156 8.438 1 35.78 133 PHE B C 1
ATOM 3656 O O . PHE B 1 133 ? 11.672 29.234 7.891 1 35.78 133 PHE B O 1
ATOM 3663 N N . ASN B 1 134 ? 10.742 27.172 8.656 1 39.38 134 ASN B N 1
ATOM 3664 C CA . ASN B 1 134 ? 9.586 26.531 8.039 1 39.38 134 ASN B CA 1
ATOM 3665 C C . ASN B 1 134 ? 8.438 27.516 7.824 1 39.38 134 ASN B C 1
ATOM 3667 O O . ASN B 1 134 ? 7.418 27.453 8.508 1 39.38 134 ASN B O 1
ATOM 3671 N N . ASN B 1 135 ? 8.742 28.703 7.605 1 37.69 135 ASN B N 1
ATOM 3672 C CA . ASN B 1 135 ? 7.605 29.609 7.574 1 37.69 135 ASN B CA 1
ATOM 3673 C C . ASN B 1 135 ? 6.844 29.516 6.258 1 37.69 135 ASN B C 1
ATOM 3675 O O . ASN B 1 135 ? 5.965 30.328 5.98 1 37.69 135 ASN B O 1
ATOM 3679 N N . SER B 1 136 ? 7.41 28.812 5.312 1 40.25 136 SER B N 1
ATOM 3680 C CA . SER B 1 136 ? 6.773 28.703 4.004 1 40.25 136 SER B CA 1
ATOM 3681 C C . SER B 1 136 ? 5.305 28.312 4.137 1 40.25 136 SER B C 1
ATOM 3683 O O . SER B 1 136 ? 4.48 28.672 3.293 1 40.25 136 SER B O 1
ATOM 3685 N N . GLY B 1 137 ? 4.961 27.547 5.156 1 42.19 137 GLY B N 1
ATOM 3686 C CA . GLY B 1 137 ? 3.602 27.062 5.352 1 42.19 137 GLY B CA 1
ATOM 3687 C C . GLY B 1 137 ? 2.65 28.156 5.824 1 42.19 137 GLY B C 1
ATOM 3688 O O . GLY B 1 137 ? 1.456 27.906 6 1 42.19 137 GLY B O 1
ATOM 3689 N N . ASN B 1 138 ? 3.301 29.406 6.059 1 43.44 138 ASN B N 1
ATOM 3690 C CA . ASN B 1 138 ? 2.498 30.328 6.863 1 43.44 138 ASN B CA 1
ATOM 3691 C C . ASN B 1 138 ? 1.571 31.172 5.992 1 43.44 138 ASN B C 1
ATOM 3693 O O . ASN B 1 138 ? 0.825 32 6.504 1 43.44 138 ASN B O 1
ATOM 3697 N N . ILE B 1 139 ? 1.722 31.047 4.586 1 47.28 139 ILE B N 1
ATOM 3698 C CA . ILE B 1 139 ? 0.897 32 3.861 1 47.28 139 ILE B CA 1
ATOM 3699 C C . ILE B 1 139 ? -0.313 31.297 3.258 1 47.28 139 ILE B C 1
ATOM 3701 O O . ILE B 1 139 ? -1.373 31.906 3.084 1 47.28 139 ILE B O 1
ATOM 3705 N N . ARG B 1 140 ? -0.094 30.016 3.037 1 56.25 140 ARG B N 1
ATOM 3706 C CA . ARG B 1 140 ? -1.174 29.359 2.312 1 56.25 140 ARG B CA 1
ATOM 3707 C C . ARG B 1 140 ? -1.398 27.938 2.838 1 56.25 140 ARG B C 1
ATOM 3709 O O . ARG B 1 140 ? -0.51 27.359 3.461 1 56.25 140 ARG B O 1
ATOM 3716 N N . ILE B 1 141 ? -2.75 27.781 2.805 1 64.69 141 ILE B N 1
ATOM 3717 C CA . ILE B 1 141 ? -3.023 26.391 3.102 1 64.69 141 ILE B CA 1
ATOM 3718 C C . ILE B 1 141 ? -2.449 25.5 1.998 1 64.69 141 ILE B C 1
ATOM 3720 O O . ILE B 1 141 ? -2.693 25.734 0.812 1 64.69 141 ILE B O 1
ATOM 3724 N N . TRP B 1 142 ? -1.661 24.641 2.357 1 76.62 142 TRP B N 1
ATOM 3725 C CA . TRP B 1 142 ? -1.056 23.703 1.42 1 76.62 142 TRP B CA 1
ATOM 3726 C C . TRP B 1 142 ? -2.092 22.719 0.886 1 76.62 142 TRP B C 1
ATOM 3728 O O . TRP B 1 142 ? -2.932 22.234 1.641 1 76.62 142 TRP B O 1
ATOM 3738 N N . PRO B 1 143 ? -2.109 22.5 -0.426 1 85.19 143 PRO B N 1
ATOM 3739 C CA . PRO B 1 143 ? -3.057 21.562 -1.025 1 85.19 143 PRO B CA 1
ATOM 3740 C C . PRO B 1 143 ? -3.07 20.203 -0.317 1 85.19 143 PRO B C 1
ATOM 3742 O O . PRO B 1 143 ? -4.137 19.609 -0.126 1 85.19 143 PRO B O 1
ATOM 3745 N N . SER B 1 144 ? -1.913 19.797 0.145 1 92.5 144 SER B N 1
ATOM 3746 C CA . SER B 1 144 ? -1.828 18.484 0.802 1 92.5 144 SER B CA 1
ATOM 3747 C C . SER B 1 144 ? -2.656 18.469 2.082 1 92.5 144 SER B C 1
ATOM 3749 O O . SER B 1 144 ? -3.246 17.438 2.424 1 92.5 144 SER B O 1
ATOM 3751 N N . GLU B 1 145 ? -2.658 19.578 2.783 1 93.31 145 GLU B N 1
ATOM 3752 C CA . GLU B 1 145 ? -3.443 19.672 4.008 1 93.31 145 GLU B CA 1
ATOM 3753 C C . GLU B 1 145 ? -4.938 19.547 3.721 1 93.31 145 GLU B C 1
ATOM 3755 O O . GLU B 1 145 ? -5.637 18.781 4.395 1 93.31 145 GLU B O 1
ATOM 3760 N N . GLU B 1 146 ? -5.395 20.234 2.707 1 93.19 146 GLU B N 1
ATOM 3761 C CA . GLU B 1 146 ? -6.805 20.172 2.336 1 93.19 146 GLU B CA 1
ATOM 3762 C C . GLU B 1 146 ? -7.164 18.781 1.797 1 93.19 146 GLU B C 1
ATOM 3764 O O . GLU B 1 146 ? -8.227 18.25 2.111 1 93.19 146 GLU B O 1
ATOM 3769 N N . CYS B 1 147 ? -6.277 18.266 1.001 1 95.31 147 CYS B N 1
ATOM 3770 C CA . CYS B 1 147 ? -6.531 16.953 0.403 1 95.31 147 CYS B CA 1
ATOM 3771 C C . CYS B 1 147 ? -6.57 15.867 1.468 1 95.31 147 CYS B C 1
ATOM 3773 O O . CYS B 1 147 ? -7.391 14.945 1.393 1 95.31 147 CYS B O 1
ATOM 3775 N N . LEU B 1 148 ? -5.672 15.961 2.467 1 97.5 148 LEU B N 1
ATOM 3776 C CA . LEU B 1 148 ? -5.699 14.984 3.549 1 97.5 148 LEU B CA 1
ATOM 3777 C C . LEU B 1 148 ? -6.98 15.109 4.367 1 97.5 148 LEU B C 1
ATOM 3779 O O . LEU B 1 148 ? -7.602 14.109 4.715 1 97.5 148 LEU B O 1
ATOM 3783 N N . ALA B 1 149 ? -7.371 16.312 4.617 1 97.12 149 ALA B N 1
ATOM 3784 C CA . ALA B 1 149 ? -8.633 16.531 5.32 1 97.12 149 ALA B CA 1
ATOM 3785 C C . ALA B 1 149 ? -9.805 15.953 4.539 1 97.12 149 ALA B C 1
ATOM 3787 O O . ALA B 1 149 ? -10.68 15.297 5.117 1 97.12 149 ALA B O 1
ATOM 3788 N N . TYR B 1 150 ? -9.805 16.219 3.232 1 96.62 150 TYR B N 1
ATOM 3789 C CA . TYR B 1 150 ? -10.852 15.672 2.375 1 96.62 150 TYR B CA 1
ATOM 3790 C C . TYR B 1 150 ? -10.891 14.148 2.453 1 96.62 150 TYR B C 1
ATOM 3792 O O . TYR B 1 150 ? -11.969 13.555 2.537 1 96.62 150 TYR B O 1
ATOM 3800 N N . TYR B 1 151 ? -9.75 13.57 2.424 1 97.94 151 TYR B N 1
ATOM 3801 C CA . TYR B 1 151 ? -9.648 12.117 2.539 1 97.94 151 TYR B CA 1
ATOM 3802 C C . TYR B 1 151 ? -10.273 11.633 3.838 1 97.94 151 TYR B C 1
ATOM 3804 O O . TYR B 1 151 ? -11.016 10.641 3.846 1 97.94 151 TYR B O 1
ATOM 3812 N N . LEU B 1 152 ? -10 12.273 4.934 1 98.31 152 LEU B N 1
ATOM 3813 C CA . LEU B 1 152 ? -10.547 11.891 6.23 1 98.31 152 LEU B CA 1
ATOM 3814 C C . LEU B 1 152 ? -12.062 12.078 6.262 1 98.31 152 LEU B C 1
ATOM 3816 O O . LEU B 1 152 ? -12.773 11.289 6.887 1 98.31 152 LEU B O 1
ATOM 3820 N N . LEU B 1 153 ? -12.531 13.125 5.57 1 97.94 153 LEU B N 1
ATOM 3821 C CA . LEU B 1 153 ? -13.977 13.344 5.48 1 97.94 153 LEU B CA 1
ATOM 3822 C C . LEU B 1 153 ? -14.656 12.156 4.805 1 97.94 153 LEU B C 1
ATOM 3824 O O . LEU B 1 153 ? -15.75 11.75 5.211 1 97.94 153 LEU B O 1
ATOM 3828 N N . LYS B 1 154 ? -14 11.617 3.799 1 97.62 154 LYS B N 1
ATOM 3829 C CA . LYS B 1 154 ? -14.555 10.5 3.041 1 97.62 154 LYS B CA 1
ATOM 3830 C C . LYS B 1 154 ? -14.375 9.18 3.793 1 97.62 154 LYS B C 1
ATOM 3832 O O . LYS B 1 154 ? -15.086 8.211 3.533 1 97.62 154 LYS B O 1
ATOM 3837 N N . HIS B 1 155 ? -13.422 9.164 4.746 1 98 155 HIS B N 1
ATOM 3838 C CA . HIS B 1 155 ? -13.086 7.953 5.488 1 98 155 HIS B CA 1
ATOM 3839 C C . HIS B 1 155 ? -13.016 8.234 6.984 1 98 155 HIS B C 1
ATOM 3841 O O . HIS B 1 155 ? -11.992 7.957 7.625 1 98 155 HIS B O 1
ATOM 3847 N N . GLU B 1 156 ? -14.094 8.625 7.531 1 97.69 156 GLU B N 1
ATOM 3848 C CA . GLU B 1 156 ? -14.117 9.125 8.906 1 97.69 156 GLU B CA 1
ATOM 3849 C C . GLU B 1 156 ? -13.758 8.016 9.891 1 97.69 156 GLU B C 1
ATOM 3851 O O . GLU B 1 156 ? -13.266 8.297 10.992 1 97.69 156 GLU B O 1
ATOM 3856 N N . GLN B 1 157 ? -13.977 6.742 9.516 1 98.06 157 GLN B N 1
ATOM 3857 C CA . GLN B 1 157 ? -13.688 5.621 10.414 1 98.06 157 GLN B CA 1
ATOM 3858 C C . GLN B 1 157 ? -12.203 5.535 10.727 1 98.06 157 GLN B C 1
ATOM 3860 O O . GLN B 1 157 ? -11.805 4.883 11.695 1 98.06 157 GLN B O 1
ATOM 3865 N N . LEU B 1 158 ? -11.445 6.164 9.953 1 98.38 158 LEU B N 1
ATOM 3866 C CA . LEU B 1 158 ? -9.992 6.133 10.148 1 98.38 158 LEU B CA 1
ATOM 3867 C C . LEU B 1 158 ? -9.594 6.922 11.391 1 98.38 158 LEU B C 1
ATOM 3869 O O . LEU B 1 158 ? -8.531 6.684 11.961 1 98.38 158 LEU B O 1
ATOM 3873 N N . VAL B 1 159 ? -10.461 7.887 11.82 1 98.5 159 VAL B N 1
ATOM 3874 C CA . VAL B 1 159 ? -10.047 8.75 12.922 1 98.5 159 VAL B CA 1
ATOM 3875 C C . VAL B 1 159 ? -11.102 8.734 14.023 1 98.5 159 VAL B C 1
ATOM 3877 O O . VAL B 1 159 ? -10.82 9.117 15.164 1 98.5 159 VAL B O 1
ATOM 3880 N N . ARG B 1 160 ? -12.344 8.328 13.75 1 98.62 160 ARG B N 1
ATOM 3881 C CA . ARG B 1 160 ? -13.406 8.312 14.75 1 98.62 160 ARG B CA 1
ATOM 3882 C C . ARG B 1 160 ? -13.031 7.406 15.922 1 98.62 160 ARG B C 1
ATOM 3884 O O . ARG B 1 160 ? -12.602 6.27 15.727 1 98.62 160 ARG B O 1
ATOM 3891 N N . ASN B 1 161 ? -13.172 7.938 17.078 1 98.75 161 ASN B N 1
ATOM 3892 C CA . ASN B 1 161 ? -12.891 7.242 18.328 1 98.75 161 ASN B CA 1
ATOM 3893 C C . ASN B 1 161 ? -11.422 6.848 18.422 1 98.75 161 ASN B C 1
ATOM 3895 O O . ASN B 1 161 ? -11.086 5.82 19.031 1 98.75 161 ASN B O 1
ATOM 3899 N N . LYS B 1 162 ? -10.578 7.551 17.828 1 98.75 162 LYS B N 1
ATOM 3900 C CA . LYS B 1 162 ? -9.141 7.289 17.859 1 98.75 162 LYS B CA 1
ATOM 3901 C C . LYS B 1 162 ? -8.383 8.492 18.391 1 98.75 162 LYS B C 1
ATOM 3903 O O . LYS B 1 162 ? -8.906 9.609 18.422 1 98.75 162 LYS B O 1
ATOM 3908 N N . THR B 1 163 ? -7.195 8.211 18.891 1 98.75 163 THR B N 1
ATOM 3909 C CA . THR B 1 163 ? -6.254 9.273 19.203 1 98.75 163 THR B CA 1
ATOM 3910 C C . THR B 1 163 ? -5.41 9.633 17.984 1 98.75 163 THR B C 1
ATOM 3912 O O . THR B 1 163 ? -4.957 8.742 17.25 1 98.75 163 THR B O 1
ATOM 3915 N N . VAL B 1 164 ? -5.273 10.977 17.719 1 98.88 164 VAL B N 1
ATOM 3916 C CA . VAL B 1 164 ? -4.648 11.43 16.484 1 98.88 164 VAL B CA 1
ATOM 3917 C C . VAL B 1 164 ? -3.555 12.445 16.797 1 98.88 164 VAL B C 1
ATOM 3919 O O . VAL B 1 164 ? -3.756 13.352 17.609 1 98.88 164 VAL B O 1
ATOM 3922 N N . LEU B 1 165 ? -2.402 12.266 16.234 1 98.75 165 LEU B N 1
ATOM 3923 C CA . LEU B 1 165 ? -1.306 13.227 16.266 1 98.75 165 LEU B CA 1
ATOM 3924 C C . LEU B 1 165 ? -1.017 13.773 14.875 1 98.75 165 LEU B C 1
ATOM 3926 O O . LEU B 1 165 ? -0.869 13.016 13.922 1 98.75 165 LEU B O 1
ATOM 3930 N N . GLU B 1 166 ? -1.014 15.07 14.75 1 98.75 166 GLU B N 1
ATOM 3931 C CA . GLU B 1 166 ? -0.545 15.648 13.492 1 98.75 166 GLU B CA 1
ATOM 3932 C C . GLU B 1 166 ? 0.845 16.25 13.648 1 98.75 166 GLU B C 1
ATOM 3934 O O . GLU B 1 166 ? 1.079 17.062 14.555 1 98.75 166 GLU B O 1
ATOM 3939 N N . LEU B 1 167 ? 1.741 15.812 12.789 1 98.06 167 LEU B N 1
ATOM 3940 C CA . LEU B 1 167 ? 3.102 16.344 12.734 1 98.06 167 LEU B CA 1
ATOM 3941 C C . LEU B 1 167 ? 3.242 17.375 11.625 1 98.06 167 LEU B C 1
ATOM 3943 O O . LEU B 1 167 ? 2.805 17.141 10.5 1 98.06 167 LEU B O 1
ATOM 3947 N N . GLY B 1 168 ? 3.859 18.516 11.961 1 94.75 168 GLY B N 1
ATOM 3948 C CA . GLY B 1 168 ? 3.992 19.578 10.969 1 94.75 168 GLY B CA 1
ATOM 3949 C C . GLY B 1 168 ? 2.658 20.094 10.461 1 94.75 168 GLY B C 1
ATOM 3950 O O . GLY B 1 168 ? 2.43 20.156 9.258 1 94.75 168 GLY B O 1
ATOM 3951 N N . CYS B 1 169 ? 1.881 20.547 11.375 1 93.5 169 CYS B N 1
ATOM 3952 C CA . CYS B 1 169 ? 0.497 20.812 11.008 1 93.5 169 CYS B CA 1
ATOM 3953 C C . CYS B 1 169 ? 0.378 22.172 10.305 1 93.5 169 CYS B C 1
ATOM 3955 O O . CYS B 1 169 ? -0.662 22.484 9.727 1 93.5 169 CYS B O 1
ATOM 3957 N N . GLY B 1 170 ? 1.425 22.984 10.352 1 88.75 170 GLY B N 1
ATOM 3958 C CA . GLY B 1 170 ? 1.379 24.281 9.695 1 88.75 170 GLY B CA 1
ATOM 3959 C C . GLY B 1 170 ? 0.522 25.297 10.43 1 88.75 170 GLY B C 1
ATOM 3960 O O . GLY B 1 170 ? 0.353 25.203 11.648 1 88.75 170 GLY B O 1
ATOM 3961 N N . MET B 1 171 ? -0.014 26.234 9.727 1 84.69 171 MET B N 1
ATOM 3962 C CA . MET B 1 171 ? -0.69 27.375 10.336 1 84.69 171 MET B CA 1
ATOM 3963 C C . MET B 1 171 ? -2.125 27.016 10.711 1 84.69 171 MET B C 1
ATOM 3965 O O . MET B 1 171 ? -2.723 27.656 11.57 1 84.69 171 MET B O 1
ATOM 3969 N N . ILE B 1 172 ? -2.648 26.016 10.102 1 90.75 172 ILE B N 1
ATOM 3970 C CA . ILE B 1 172 ? -4.078 25.797 10.297 1 90.75 172 ILE B CA 1
ATOM 3971 C C . ILE B 1 172 ? -4.316 24.438 10.938 1 90.75 172 ILE B C 1
ATOM 3973 O O . ILE B 1 172 ? -5.16 24.297 11.836 1 90.75 172 ILE B O 1
ATOM 3977 N N . GLY B 1 173 ? -3.525 23.406 10.539 1 95.44 173 GLY B N 1
ATOM 3978 C CA . GLY B 1 173 ? -3.787 22.062 11.055 1 95.44 173 GLY B CA 1
ATOM 3979 C C . GLY B 1 173 ? -5.156 21.531 10.672 1 95.44 173 GLY B C 1
ATOM 3980 O O . GLY B 1 173 ? -5.863 20.969 11.508 1 95.44 173 GLY B O 1
ATOM 3981 N N . LEU B 1 174 ? -5.457 21.734 9.461 1 96.25 174 LEU B N 1
ATOM 3982 C CA . LEU B 1 174 ? -6.812 21.469 8.992 1 96.25 174 LEU B CA 1
ATOM 3983 C C . LEU B 1 174 ? -7.152 19.984 9.117 1 96.25 174 LEU B C 1
ATOM 3985 O O . LEU B 1 174 ? -8.273 19.625 9.492 1 96.25 174 LEU B O 1
ATOM 3989 N N . SER B 1 175 ? -6.234 19.094 8.812 1 97.75 175 SER B N 1
ATOM 3990 C CA . SER B 1 175 ? -6.504 17.656 8.891 1 97.75 175 SER B CA 1
ATOM 3991 C C . SER B 1 175 ? -6.762 17.219 10.328 1 97.75 175 SER B C 1
ATOM 3993 O O . SER B 1 175 ? -7.676 16.438 10.594 1 97.75 175 SER B O 1
ATOM 3995 N N . GLY B 1 176 ? -5.98 17.734 11.227 1 98.5 176 GLY B N 1
ATOM 3996 C CA . GLY B 1 176 ? -6.215 17.438 12.625 1 98.5 176 GLY B CA 1
ATOM 3997 C C . GLY B 1 176 ? -7.527 18 13.148 1 98.5 176 GLY B C 1
ATOM 3998 O O . GLY B 1 176 ? -8.266 17.297 13.852 1 98.5 176 GLY B O 1
ATOM 3999 N N . LEU B 1 177 ? -7.828 19.219 12.789 1 98.38 177 LEU B N 1
ATOM 4000 C CA . LEU B 1 177 ? -9.086 19.844 13.195 1 98.38 177 LEU B CA 1
ATOM 4001 C C . LEU B 1 177 ? -10.273 19.062 12.641 1 98.38 177 LEU B C 1
ATOM 4003 O O . LEU B 1 177 ? -11.266 18.844 13.344 1 98.38 177 LEU B O 1
ATOM 4007 N N . THR B 1 178 ? -10.156 18.672 11.391 1 98.25 178 THR B N 1
ATOM 4008 C CA . THR B 1 178 ? -11.195 17.859 10.766 1 98.25 178 THR B CA 1
ATOM 4009 C C . THR B 1 178 ? -11.383 16.547 11.523 1 98.25 178 THR B C 1
ATOM 4011 O O . THR B 1 178 ? -12.508 16.125 11.773 1 98.25 178 THR B O 1
ATOM 4014 N N . SER B 1 179 ? -10.289 15.953 11.945 1 98.69 179 SER B N 1
ATOM 4015 C CA . SER B 1 179 ? -10.352 14.719 12.719 1 98.69 179 SER B CA 1
ATOM 4016 C C . SER B 1 179 ? -11.117 14.922 14.023 1 98.69 179 SER B C 1
ATOM 4018 O O . SER B 1 179 ? -11.914 14.07 14.422 1 98.69 179 SER B O 1
ATOM 4020 N N . ALA B 1 180 ? -10.875 16.047 14.633 1 98.62 180 ALA B N 1
ATOM 4021 C CA . ALA B 1 180 ? -11.547 16.359 15.898 1 98.62 180 ALA B CA 1
ATOM 4022 C C . ALA B 1 180 ? -13.062 16.422 15.719 1 98.62 180 ALA B C 1
ATOM 4024 O O . ALA B 1 180 ? -13.805 15.844 16.5 1 98.62 180 ALA B O 1
ATOM 4025 N N . VAL B 1 181 ? -13.508 17.062 14.68 1 97.94 181 VAL B N 1
ATOM 4026 C CA . VAL B 1 181 ? -14.93 17.25 14.438 1 97.94 181 VAL B CA 1
ATOM 4027 C C . VAL B 1 181 ? -15.562 15.922 14 1 97.94 181 VAL B C 1
ATOM 4029 O O . VAL B 1 181 ? -16.734 15.672 14.25 1 97.94 181 VAL B O 1
ATOM 4032 N N . LEU B 1 182 ? -14.766 15.023 13.414 1 98 182 LEU B N 1
ATOM 4033 C CA . LEU B 1 182 ? -15.258 13.742 12.914 1 98 182 LEU B CA 1
ATOM 4034 C C . LEU B 1 182 ? -15.367 12.727 14.047 1 98 182 LEU B C 1
ATOM 4036 O O . LEU B 1 182 ? -15.812 11.594 13.828 1 98 182 LEU B O 1
ATOM 4040 N N . GLY B 1 183 ? -14.859 13.086 15.211 1 98 183 GLY B N 1
ATOM 4041 C CA . GLY B 1 183 ? -15.133 12.211 16.344 1 98 183 GLY B CA 1
ATOM 4042 C C . GLY B 1 183 ? -13.883 11.57 16.906 1 98 183 GLY B C 1
ATOM 4043 O O . GLY B 1 183 ? -13.961 10.594 17.656 1 98 183 GLY B O 1
ATOM 4044 N N . ALA B 1 184 ? -12.727 12.07 16.578 1 98.75 184 ALA B N 1
ATOM 4045 C CA . ALA B 1 184 ? -11.523 11.609 17.266 1 98.75 184 ALA B CA 1
ATOM 4046 C C . ALA B 1 184 ? -11.641 11.82 18.766 1 98.75 184 ALA B C 1
ATOM 4048 O O . ALA B 1 184 ? -12.195 12.828 19.219 1 98.75 184 ALA B O 1
ATOM 4049 N N . THR B 1 185 ? -11.094 10.883 19.562 1 98.62 185 THR B N 1
ATOM 4050 C CA . THR B 1 185 ? -11.148 10.984 21.016 1 98.62 185 THR B CA 1
ATOM 4051 C C . THR B 1 185 ? -10.18 12.047 21.531 1 98.62 185 THR B C 1
ATOM 4053 O O . THR B 1 185 ? -10.469 12.75 22.5 1 98.62 185 THR B O 1
ATOM 4056 N N . GLU B 1 186 ? -9.117 12.125 20.891 1 98.62 186 GLU B N 1
ATOM 4057 C CA . GLU B 1 186 ? -8.062 13.086 21.203 1 98.62 186 GLU B CA 1
ATOM 4058 C C . GLU B 1 186 ? -7.277 13.477 19.953 1 98.62 186 GLU B C 1
ATOM 4060 O O . GLU B 1 186 ? -6.965 12.617 19.125 1 98.62 186 GLU B O 1
ATOM 4065 N N . VAL B 1 187 ? -7.039 14.766 19.828 1 98.81 187 VAL B N 1
ATOM 4066 C CA . VAL B 1 187 ? -6.215 15.242 18.734 1 98.81 187 VAL B CA 1
ATOM 4067 C C . VAL B 1 187 ? -5.102 16.141 19.266 1 98.81 187 VAL B C 1
ATOM 4069 O O . VAL B 1 187 ? -5.355 17.062 20.047 1 98.81 187 VAL B O 1
ATOM 4072 N N . VAL B 1 188 ? -3.91 15.812 18.891 1 98.56 188 VAL B N 1
ATOM 4073 C CA . VAL B 1 188 ? -2.75 16.641 19.219 1 98.56 188 VAL B CA 1
ATOM 4074 C C . VAL B 1 188 ? -2.15 17.234 17.953 1 98.56 188 VAL B C 1
ATOM 4076 O O . VAL B 1 188 ? -1.754 16.484 17.047 1 98.56 188 VAL B O 1
ATOM 4079 N N . LEU B 1 189 ? -2.143 18.531 17.922 1 98.44 189 LEU B N 1
ATOM 4080 C CA . LEU B 1 189 ? -1.577 19.25 16.781 1 98.44 189 LEU B CA 1
ATOM 4081 C C . LEU B 1 189 ? -0.194 19.797 17.109 1 98.44 189 LEU B C 1
ATOM 4083 O O . LEU B 1 189 ? -0.018 20.469 18.125 1 98.44 189 LEU B O 1
ATOM 4087 N N . THR B 1 190 ? 0.801 19.5 16.172 1 97.62 190 THR B N 1
ATOM 4088 C CA . THR B 1 190 ? 2.154 19.953 16.484 1 97.62 190 THR B CA 1
ATOM 4089 C C . THR B 1 190 ? 2.812 20.562 15.25 1 97.62 190 THR B C 1
ATOM 4091 O O . THR B 1 190 ? 2.508 20.172 14.125 1 97.62 190 THR B O 1
ATOM 4094 N N . ASP B 1 191 ? 3.623 21.484 15.516 1 94.5 191 ASP B N 1
ATOM 4095 C CA . ASP B 1 191 ? 4.492 22.109 14.523 1 94.5 191 ASP B CA 1
ATOM 4096 C C . ASP B 1 191 ? 5.777 22.625 15.172 1 94.5 191 ASP B C 1
ATOM 4098 O O . ASP B 1 191 ? 5.805 22.906 16.375 1 94.5 191 ASP B O 1
ATOM 4102 N N . GLY B 1 192 ? 6.816 22.641 14.367 1 92 192 GLY B N 1
ATOM 4103 C CA . GLY B 1 192 ? 8.07 23.156 14.891 1 92 192 GLY B CA 1
ATOM 4104 C C . GLY B 1 192 ? 8.078 24.672 15.023 1 92 192 GLY B C 1
ATOM 4105 O O . GLY B 1 192 ? 8.953 25.234 15.68 1 92 192 GLY B O 1
ATOM 4106 N N . ASN B 1 193 ? 7.172 25.344 14.398 1 87.75 193 ASN B N 1
ATOM 4107 C CA . ASN B 1 193 ? 7.086 26.797 14.383 1 87.75 193 ASN B CA 1
ATOM 4108 C C . ASN B 1 193 ? 6.16 27.328 15.477 1 87.75 193 ASN B C 1
ATOM 4110 O O . ASN B 1 193 ? 4.969 27.016 15.492 1 87.75 193 ASN B O 1
ATOM 4114 N N . GLU B 1 194 ? 6.668 28.203 16.312 1 92.44 194 GLU B N 1
ATOM 4115 C CA . GLU B 1 194 ? 5.926 28.719 17.453 1 92.44 194 GLU B CA 1
ATOM 4116 C C . GLU B 1 194 ? 4.742 29.578 16.984 1 92.44 194 GLU B C 1
ATOM 4118 O O . GLU B 1 194 ? 3.672 29.547 17.594 1 92.44 194 GLU B O 1
ATOM 4123 N N . LYS B 1 195 ? 4.918 30.297 15.969 1 87.31 195 LYS B N 1
ATOM 4124 C CA . LYS B 1 195 ? 3.846 31.156 15.461 1 87.31 195 LYS B CA 1
ATOM 4125 C C . LYS B 1 195 ? 2.68 30.328 14.938 1 87.31 195 LYS B C 1
ATOM 4127 O O . LYS B 1 195 ? 1.518 30.688 15.109 1 87.31 195 LYS B O 1
ATOM 4132 N N . SER B 1 196 ? 3.012 29.266 14.305 1 89.62 196 SER B N 1
ATOM 4133 C CA . SER B 1 196 ? 1.971 28.344 13.836 1 89.62 196 SER B CA 1
ATOM 4134 C C . SER B 1 196 ? 1.155 27.797 14.992 1 89.62 196 SER B C 1
ATOM 4136 O O . SER B 1 196 ? -0.077 27.812 14.961 1 89.62 196 SER B O 1
ATOM 4138 N N . VAL B 1 197 ? 1.819 27.406 16.047 1 95.81 197 VAL B N 1
ATOM 4139 C CA . VAL B 1 197 ? 1.163 26.781 17.188 1 95.81 197 VAL B CA 1
ATOM 4140 C C . VAL B 1 197 ? 0.285 27.812 17.891 1 95.81 197 VAL B C 1
ATOM 4142 O O . VAL B 1 197 ? -0.829 27.5 18.328 1 95.81 197 VAL B O 1
ATOM 4145 N N . GLU B 1 198 ? 0.784 29.031 17.984 1 95.31 198 GLU B N 1
ATOM 4146 C CA . GLU B 1 198 ? -0.007 30.094 18.578 1 95.31 198 GLU B CA 1
ATOM 4147 C C . GLU B 1 198 ? -1.294 30.344 17.797 1 95.31 198 GLU B C 1
ATOM 4149 O O . GLU B 1 198 ? -2.363 30.516 18.391 1 95.31 198 GLU B O 1
ATOM 4154 N N . ASN B 1 199 ? -1.131 30.344 16.516 1 93.12 199 ASN B N 1
ATOM 4155 C CA . ASN B 1 199 ? -2.295 30.531 15.656 1 93.12 199 ASN B CA 1
ATOM 4156 C C . ASN B 1 199 ? -3.307 29.406 15.828 1 93.12 199 ASN B C 1
ATOM 4158 O O . ASN B 1 199 ? -4.508 29.656 15.938 1 93.12 199 ASN B O 1
ATOM 4162 N N . ILE B 1 200 ? -2.842 28.219 15.914 1 96.38 200 ILE B N 1
ATOM 4163 C CA . ILE B 1 200 ? -3.678 27.031 16.047 1 96.38 200 ILE B CA 1
ATOM 4164 C C . ILE B 1 200 ? -4.434 27.078 17.375 1 96.38 200 ILE B C 1
ATOM 4166 O O . ILE B 1 200 ? -5.605 26.703 17.453 1 96.38 200 ILE B O 1
ATOM 4170 N N . GLN B 1 201 ? -3.73 27.531 18.375 1 97.88 201 GLN B N 1
ATOM 4171 C CA . GLN B 1 201 ? -4.379 27.656 19.672 1 97.88 201 GLN B CA 1
ATOM 4172 C C . GLN B 1 201 ? -5.609 28.547 19.594 1 97.88 201 GLN B C 1
ATOM 4174 O O . GLN B 1 201 ? -6.66 28.219 20.156 1 97.88 201 GLN B O 1
ATOM 4179 N N . GLN B 1 202 ? -5.496 29.656 18.891 1 96.56 202 GLN B N 1
ATOM 4180 C CA . GLN B 1 202 ? -6.637 30.547 18.703 1 96.56 202 GLN B CA 1
ATOM 4181 C C . GLN B 1 202 ? -7.762 29.859 17.938 1 96.56 202 GLN B C 1
ATOM 4183 O O . GLN B 1 202 ? -8.938 30.031 18.266 1 96.56 202 GLN B O 1
ATOM 4188 N N . ILE B 1 203 ? -7.395 29.047 17 1 97.06 203 ILE B N 1
ATOM 4189 C CA . ILE B 1 203 ? -8.367 28.344 16.172 1 97.06 203 ILE B CA 1
ATOM 4190 C C . ILE B 1 203 ? -9.117 27.312 17.031 1 97.06 203 ILE B C 1
ATOM 4192 O O . ILE B 1 203 ? -10.344 27.219 16.953 1 97.06 203 ILE B O 1
ATOM 4196 N N . ILE B 1 204 ? -8.375 26.594 17.844 1 98.5 204 ILE B N 1
ATOM 4197 C CA . ILE B 1 204 ? -8.961 25.578 18.719 1 98.5 204 ILE B CA 1
ATOM 4198 C C . ILE B 1 204 ? -9.984 26.234 19.656 1 98.5 204 ILE B C 1
ATOM 4200 O O . ILE B 1 204 ? -11.109 25.75 19.797 1 98.5 204 ILE B O 1
ATOM 4204 N N . GLU B 1 205 ? -9.602 27.344 20.203 1 97.81 205 GLU B N 1
ATOM 4205 C CA . GLU B 1 205 ? -10.453 28.062 21.141 1 97.81 205 GLU B CA 1
ATOM 4206 C C . GLU B 1 205 ? -11.703 28.609 20.453 1 97.81 205 GLU B C 1
ATOM 4208 O O . GLU B 1 205 ? -12.812 28.469 20.969 1 97.81 205 GLU B O 1
ATOM 4213 N N . THR B 1 206 ? -11.5 29.172 19.328 1 97.25 206 THR B N 1
ATOM 4214 C CA . THR B 1 206 ? -12.602 29.781 18.594 1 97.25 206 THR B CA 1
ATOM 4215 C C . THR B 1 206 ? -13.633 28.719 18.203 1 97.25 206 THR B C 1
ATOM 4217 O O . THR B 1 206 ? -14.836 28.984 18.172 1 97.25 206 THR B O 1
ATOM 4220 N N . ASN B 1 207 ? -13.211 27.5 17.922 1 98.06 207 ASN B N 1
ATOM 4221 C CA . ASN B 1 207 ? -14.102 26.422 17.516 1 98.06 207 ASN B CA 1
ATOM 4222 C C . ASN B 1 207 ? -14.562 25.594 18.719 1 98.06 207 ASN B C 1
ATOM 4224 O O . ASN B 1 207 ? -15.219 24.562 18.547 1 98.06 207 ASN B O 1
ATOM 4228 N N . LYS B 1 208 ? -14.148 25.969 19.938 1 97.88 208 LYS B N 1
ATOM 4229 C CA . LYS B 1 208 ? -14.539 25.312 21.188 1 97.88 208 LYS B CA 1
ATOM 4230 C C . LYS B 1 208 ? -14.141 23.828 21.188 1 97.88 208 LYS B C 1
ATOM 4232 O O . LYS B 1 208 ? -14.953 22.969 21.516 1 97.88 208 LYS B O 1
ATOM 4237 N N . LEU B 1 209 ? -12.953 23.594 20.766 1 98.25 209 LEU B N 1
ATOM 4238 C CA . LEU B 1 209 ? -12.461 22.234 20.656 1 98.25 209 LEU B CA 1
ATOM 4239 C C . LEU B 1 209 ? -11.445 21.922 21.75 1 98.25 209 LEU B C 1
ATOM 4241 O O . LEU B 1 209 ? -10.797 20.875 21.734 1 98.25 209 LEU B O 1
ATOM 4245 N N . ASN B 1 210 ? -11.305 22.719 22.75 1 97.38 210 ASN B N 1
ATOM 4246 C CA . ASN B 1 210 ? -10.273 22.625 23.781 1 97.38 210 ASN B CA 1
ATOM 4247 C C . ASN B 1 210 ? -10.422 21.359 24.609 1 97.38 210 ASN B C 1
ATOM 4249 O O . ASN B 1 210 ? -9.477 20.953 25.297 1 97.38 210 ASN B O 1
ATOM 4253 N N . SER B 1 211 ? -11.531 20.781 24.578 1 97.44 211 SER B N 1
ATOM 4254 C CA . SER B 1 211 ? -11.781 19.625 25.438 1 97.44 211 SER B CA 1
ATOM 4255 C C . SER B 1 211 ? -10.977 18.406 25 1 97.44 211 SER B C 1
ATOM 4257 O O . SER B 1 211 ? -10.641 17.547 25.812 1 97.44 211 SER B O 1
ATOM 4259 N N . HIS B 1 212 ? -10.742 18.344 23.703 1 98.06 212 HIS B N 1
ATOM 4260 C CA . HIS B 1 212 ? -10.086 17.109 23.266 1 98.06 212 HIS B CA 1
ATOM 4261 C C . HIS B 1 212 ? -9.031 17.406 22.203 1 98.06 212 HIS B C 1
ATOM 4263 O O . HIS B 1 212 ? -8.453 16.484 21.625 1 98.06 212 HIS B O 1
ATOM 4269 N N . VAL B 1 213 ? -8.789 18.672 21.891 1 98.75 213 VAL B N 1
ATOM 4270 C CA . VAL B 1 213 ? -7.73 19.062 20.969 1 98.75 213 VAL B CA 1
ATOM 4271 C C . VAL B 1 213 ? -6.688 19.906 21.703 1 98.75 213 VAL B C 1
ATOM 4273 O O . VAL B 1 213 ? -7.035 20.875 22.391 1 98.75 213 VAL B O 1
ATOM 4276 N N . THR B 1 214 ? -5.469 19.562 21.594 1 98.38 214 THR B N 1
ATOM 4277 C CA . THR B 1 214 ? -4.352 20.328 22.125 1 98.38 214 THR B CA 1
ATOM 4278 C C . THR B 1 214 ? -3.299 20.578 21.062 1 98.38 214 THR B C 1
ATOM 4280 O O . THR B 1 214 ? -3.322 19.953 20 1 98.38 214 THR B O 1
ATOM 4283 N N . CYS B 1 215 ? -2.494 21.594 21.297 1 98.06 215 CYS B N 1
ATOM 4284 C CA . CYS B 1 215 ? -1.41 21.891 20.359 1 98.06 215 CYS B CA 1
ATOM 4285 C C . CYS B 1 215 ? -0.154 22.328 21.094 1 98.06 215 CYS B C 1
ATOM 4287 O O . CYS B 1 215 ? -0.239 22.891 22.188 1 98.06 215 CYS B O 1
ATOM 4289 N N . PHE B 1 216 ? 1.017 22 20.594 1 96.38 216 PHE B N 1
ATOM 4290 C CA . PHE B 1 216 ? 2.273 22.484 21.156 1 96.38 216 PHE B CA 1
ATOM 4291 C C . PHE B 1 216 ? 3.4 22.359 20.141 1 96.38 216 PHE B C 1
ATOM 4293 O O . PHE B 1 216 ? 3.252 21.703 19.109 1 96.38 216 PHE B O 1
ATOM 4300 N N . VAL B 1 217 ? 4.465 23.062 20.406 1 96.25 217 VAL B N 1
ATOM 4301 C CA . VAL B 1 217 ? 5.641 23.047 19.547 1 96.25 217 VAL B CA 1
ATOM 4302 C C . VAL B 1 217 ? 6.371 21.719 19.688 1 96.25 217 VAL B C 1
ATOM 4304 O O . VAL B 1 217 ? 6.672 21.281 20.797 1 96.25 217 VAL B O 1
ATOM 4307 N N . LEU B 1 218 ? 6.602 21.094 18.609 1 95.88 218 LEU B N 1
ATOM 4308 C CA . LEU B 1 218 ? 7.336 19.828 18.594 1 95.88 218 LEU B CA 1
ATOM 4309 C C . LEU B 1 218 ? 8.336 19.781 17.453 1 95.88 218 LEU B C 1
ATOM 4311 O O . LEU B 1 218 ? 7.965 19.938 16.281 1 95.88 218 LEU B O 1
ATOM 4315 N N . HIS B 1 219 ? 9.555 19.672 17.797 1 94.38 219 HIS B N 1
ATOM 4316 C CA . HIS B 1 219 ? 10.578 19.297 16.844 1 94.38 219 HIS B CA 1
ATOM 4317 C C . HIS B 1 219 ? 10.656 17.781 16.672 1 94.38 219 HIS B C 1
ATOM 4319 O O . HIS B 1 219 ? 10.625 17.047 17.672 1 94.38 219 HIS B O 1
ATOM 4325 N N . TRP B 1 220 ? 10.758 17.297 15.492 1 95.25 220 TRP B N 1
ATOM 4326 C CA . TRP B 1 220 ? 10.586 15.883 15.203 1 95.25 220 TRP B CA 1
ATOM 4327 C C . TRP B 1 220 ? 11.656 15.047 15.898 1 95.25 220 TRP B C 1
ATOM 4329 O O . TRP B 1 220 ? 11.492 13.836 16.062 1 95.25 220 TRP B O 1
ATOM 4339 N N . ASN B 1 221 ? 12.773 15.586 16.219 1 92.56 221 ASN B N 1
ATOM 4340 C CA . ASN B 1 221 ? 13.812 14.852 16.922 1 92.56 221 ASN B CA 1
ATOM 4341 C C . ASN B 1 221 ? 13.523 14.734 18.406 1 92.56 221 ASN B C 1
ATOM 4343 O O . ASN B 1 221 ? 14.219 14.016 19.125 1 92.56 221 ASN B O 1
ATOM 4347 N N . ALA B 1 222 ? 12.508 15.438 18.828 1 86.69 222 ALA B N 1
ATOM 4348 C CA . ALA B 1 222 ? 12.094 15.367 20.219 1 86.69 222 ALA B CA 1
ATOM 4349 C C . ALA B 1 222 ? 10.977 14.344 20.406 1 86.69 222 ALA B C 1
ATOM 4351 O O . ALA B 1 222 ? 10.328 13.938 19.438 1 86.69 222 ALA B O 1
ATOM 4352 N N . ALA B 1 223 ? 10.898 13.812 21.719 1 80.44 223 ALA B N 1
ATOM 4353 C CA . ALA B 1 223 ? 9.859 12.836 22.016 1 80.44 223 ALA B CA 1
ATOM 4354 C C . ALA B 1 223 ? 8.805 13.414 22.953 1 80.44 223 ALA B C 1
ATOM 4356 O O . ALA B 1 223 ? 9.125 14.18 23.859 1 80.44 223 ALA B O 1
ATOM 4357 N N . ILE B 1 224 ? 7.574 13.258 22.438 1 83.69 224 ILE B N 1
ATOM 4358 C CA . ILE B 1 224 ? 6.496 13.438 23.406 1 83.69 224 ILE B CA 1
ATOM 4359 C C . ILE B 1 224 ? 6.531 12.305 24.422 1 83.69 224 ILE B C 1
ATOM 4361 O O . ILE B 1 224 ? 6.453 11.125 24.062 1 83.69 224 ILE B O 1
ATOM 4365 N N . SER B 1 225 ? 6.723 12.562 25.531 1 79.5 225 SER B N 1
ATOM 4366 C CA . SER B 1 225 ? 6.965 11.531 26.531 1 79.5 225 SER B CA 1
ATOM 4367 C C . SER B 1 225 ? 5.801 10.555 26.609 1 79.5 225 SER B C 1
ATOM 4369 O O . SER B 1 225 ? 4.664 10.953 26.875 1 79.5 225 SER B O 1
ATOM 4371 N N . LYS B 1 226 ? 6.117 9.266 26.328 1 78.06 226 LYS B N 1
ATOM 4372 C CA . LYS B 1 226 ? 5.375 8.023 26.516 1 78.06 226 LYS B CA 1
ATOM 4373 C C . LYS B 1 226 ? 3.973 8.117 25.922 1 78.06 226 LYS B C 1
ATOM 4375 O O . LYS B 1 226 ? 3.012 7.605 26.5 1 78.06 226 LYS B O 1
ATOM 4380 N N . LYS B 1 227 ? 3.773 8.82 24.953 1 91.69 227 LYS B N 1
ATOM 4381 C CA . LYS B 1 227 ? 2.449 8.883 24.344 1 91.69 227 LYS B CA 1
ATOM 4382 C C . LYS B 1 227 ? 2.482 8.375 22.906 1 91.69 227 LYS B C 1
ATOM 4384 O O . LYS B 1 227 ? 3.369 8.75 22.125 1 91.69 227 LYS B O 1
ATOM 4389 N N . GLN B 1 228 ? 1.584 7.422 22.672 1 97.25 228 GLN B N 1
ATOM 4390 C CA . GLN B 1 228 ? 1.409 6.91 21.312 1 97.25 228 GLN B CA 1
ATOM 4391 C C . GLN B 1 228 ? -0.028 7.094 20.828 1 97.25 228 GLN B C 1
ATOM 4393 O O . GLN B 1 228 ? -0.943 7.246 21.641 1 97.25 228 GLN B O 1
ATOM 4398 N N . PHE B 1 229 ? -0.129 7.117 19.578 1 98.62 229 PHE B N 1
ATOM 4399 C CA . PHE B 1 229 ? -1.41 7.461 18.969 1 98.62 229 PHE B CA 1
ATOM 4400 C C . PHE B 1 229 ? -1.86 6.367 18 1 98.62 229 PHE B C 1
ATOM 4402 O O . PHE B 1 229 ? -1.038 5.605 17.484 1 98.62 229 PHE B O 1
ATOM 4409 N N . ASP B 1 230 ? -3.18 6.289 17.781 1 98.81 230 ASP B N 1
ATOM 4410 C CA . ASP B 1 230 ? -3.738 5.355 16.797 1 98.81 230 ASP B CA 1
ATOM 4411 C C . ASP B 1 230 ? -3.391 5.773 15.375 1 98.81 230 ASP B C 1
ATOM 4413 O O . ASP B 1 230 ? -3.174 4.926 14.508 1 98.81 230 ASP B O 1
ATOM 4417 N N . ALA B 1 231 ? -3.379 7.066 15.164 1 98.88 231 ALA B N 1
ATOM 4418 C CA . ALA B 1 231 ? -3.143 7.598 13.828 1 98.88 231 ALA B CA 1
ATOM 4419 C C . ALA B 1 231 ? -2.227 8.82 13.875 1 98.88 231 ALA B C 1
ATOM 4421 O O . ALA B 1 231 ? -2.316 9.633 14.797 1 98.88 231 ALA B O 1
ATOM 4422 N N . ILE B 1 232 ? -1.365 8.945 12.875 1 98.88 232 ILE B N 1
ATOM 4423 C CA . ILE B 1 232 ? -0.529 10.133 12.695 1 98.88 232 ILE B CA 1
ATOM 4424 C C . ILE B 1 232 ? -0.782 10.742 11.32 1 98.88 232 ILE B C 1
ATOM 4426 O O . ILE B 1 232 ? -0.884 10.016 10.32 1 98.88 232 ILE B O 1
ATOM 4430 N N . LEU B 1 233 ? -0.954 12.016 11.312 1 98.88 233 LEU B N 1
ATOM 4431 C CA . LEU B 1 233 ? -1.183 12.75 10.078 1 98.88 233 LEU B CA 1
ATOM 4432 C C . LEU B 1 233 ? 0.026 13.617 9.727 1 98.88 233 LEU B C 1
ATOM 4434 O O . LEU B 1 233 ? 0.592 14.281 10.594 1 98.88 233 LEU B O 1
ATOM 4438 N N . CYS B 1 234 ? 0.436 13.539 8.484 1 98.44 234 CYS B N 1
ATOM 4439 C CA . CYS B 1 234 ? 1.501 14.367 7.934 1 98.44 234 CYS B CA 1
ATOM 4440 C C . CYS B 1 234 ? 1.104 14.938 6.574 1 98.44 234 CYS B C 1
ATOM 4442 O O . CYS B 1 234 ? 0.987 14.195 5.598 1 98.44 234 CYS B O 1
ATOM 4444 N N . ALA B 1 235 ? 0.927 16.234 6.531 1 96.06 235 ALA B N 1
ATOM 4445 C CA . ALA B 1 235 ? 0.576 16.875 5.266 1 96.06 235 ALA B CA 1
ATOM 4446 C C . ALA B 1 235 ? 1.687 17.812 4.801 1 96.06 235 ALA B C 1
ATOM 4448 O O . ALA B 1 235 ? 1.967 18.828 5.449 1 96.06 235 ALA B O 1
ATOM 4449 N N . ASP B 1 236 ? 2.328 17.406 3.664 1 92.75 236 ASP B N 1
ATOM 4450 C CA . ASP B 1 236 ? 3.385 18.156 3 1 92.75 236 ASP B CA 1
ATOM 4451 C C . ASP B 1 236 ? 4.633 18.25 3.877 1 92.75 236 ASP B C 1
ATOM 4453 O O . ASP B 1 236 ? 5.25 19.312 3.98 1 92.75 236 ASP B O 1
ATOM 4457 N N . CYS B 1 237 ? 5.004 17.172 4.438 1 94.94 237 CYS B N 1
ATOM 4458 C CA . CYS B 1 237 ? 6.117 17.125 5.379 1 94.94 237 CYS B CA 1
ATOM 4459 C C . CYS B 1 237 ? 7.375 16.578 4.707 1 94.94 237 CYS B C 1
ATOM 4461 O O . CYS B 1 237 ? 8.406 16.406 5.363 1 94.94 237 CYS B O 1
ATOM 4463 N N . LEU B 1 238 ? 7.293 16.312 3.371 1 94.5 238 LEU B N 1
ATOM 4464 C CA . LEU B 1 238 ? 8.383 15.562 2.764 1 94.5 238 LEU B CA 1
ATOM 4465 C C . LEU B 1 238 ? 9.258 16.469 1.906 1 94.5 238 LEU B C 1
ATOM 4467 O O . LEU B 1 238 ? 10.008 15.992 1.048 1 94.5 238 LEU B O 1
ATOM 4471 N N . PHE B 1 239 ? 9.227 17.656 2.154 1 86 239 PHE B N 1
ATOM 4472 C CA . PHE B 1 239 ? 9.93 18.625 1.328 1 86 239 PHE B CA 1
ATOM 4473 C C . PHE B 1 239 ? 11.438 18.5 1.503 1 86 239 PHE B C 1
ATOM 4475 O O . PHE B 1 239 ? 12.188 18.547 0.525 1 86 239 PHE B O 1
ATOM 4482 N N . PHE B 1 240 ? 11.891 18.297 2.723 1 87.19 240 PHE B N 1
ATOM 4483 C CA . PHE B 1 240 ? 13.32 18.234 3.014 1 87.19 240 PHE B CA 1
ATOM 4484 C C . PHE B 1 240 ? 13.758 16.797 3.256 1 87.19 240 PHE B C 1
ATOM 4486 O O . PHE B 1 240 ? 13.531 16.25 4.336 1 87.19 240 PHE B O 1
ATOM 4493 N N . THR B 1 241 ? 14.516 16.312 2.256 1 92.44 241 THR B N 1
ATOM 4494 C CA . THR B 1 241 ? 14.898 14.898 2.33 1 92.44 241 THR B CA 1
ATOM 4495 C C . THR B 1 241 ? 15.805 14.648 3.531 1 92.44 241 THR B C 1
ATOM 4497 O O . THR B 1 241 ? 15.805 13.555 4.102 1 92.44 241 THR B O 1
ATOM 4500 N N . GLU B 1 242 ? 16.531 15.688 3.971 1 92.38 242 GLU B N 1
ATOM 4501 C CA . GLU B 1 242 ? 17.438 15.539 5.105 1 92.38 242 GLU B CA 1
ATOM 4502 C C . GLU B 1 242 ? 16.672 15.273 6.395 1 92.38 242 GLU B C 1
ATOM 4504 O O . GLU B 1 242 ? 17.25 14.766 7.367 1 92.38 242 GLU B O 1
ATOM 4509 N N . GLU B 1 243 ? 15.383 15.625 6.352 1 94.19 243 GLU B N 1
ATOM 4510 C CA . GLU B 1 243 ? 14.578 15.461 7.559 1 94.19 243 GLU B CA 1
ATOM 4511 C C . GLU B 1 243 ? 13.789 14.148 7.52 1 94.19 243 GLU B C 1
ATOM 4513 O O . GLU B 1 243 ? 13.117 13.797 8.492 1 94.19 243 GLU B O 1
ATOM 4518 N N . HIS B 1 244 ? 13.922 13.398 6.488 1 97.75 244 HIS B N 1
ATOM 4519 C CA . HIS B 1 244 ? 13.102 12.211 6.293 1 97.75 244 HIS B CA 1
ATOM 4520 C C . HIS B 1 244 ? 13.328 11.188 7.402 1 97.75 244 HIS B C 1
ATOM 4522 O O . HIS B 1 244 ? 12.375 10.648 7.969 1 97.75 244 HIS B O 1
ATOM 4528 N N . SER B 1 245 ? 14.562 10.953 7.668 1 98.06 245 SER B N 1
ATOM 4529 C CA . SER B 1 245 ? 14.867 9.977 8.703 1 98.06 245 SER B CA 1
ATOM 4530 C C . SER B 1 245 ? 14.32 10.422 10.062 1 98.06 245 SER B C 1
ATOM 4532 O O . SER B 1 245 ? 13.766 9.609 10.805 1 98.06 245 SER B O 1
ATOM 4534 N N . THR B 1 246 ? 14.5 11.703 10.359 1 97.5 246 THR B N 1
ATOM 4535 C CA . THR B 1 246 ? 14.008 12.25 11.617 1 97.5 246 THR B CA 1
ATOM 4536 C C . THR B 1 246 ? 12.484 12.148 11.695 1 97.5 246 THR B C 1
ATOM 4538 O O . THR B 1 246 ? 11.938 11.75 12.719 1 97.5 246 THR B O 1
ATOM 4541 N N . LEU B 1 247 ? 11.844 12.469 10.633 1 97.94 247 LEU B N 1
ATOM 4542 C CA . LEU B 1 247 ? 10.391 12.383 10.578 1 97.94 247 LEU B CA 1
ATOM 4543 C C . LEU B 1 247 ? 9.93 10.938 10.75 1 97.94 247 LEU B C 1
ATOM 4545 O O . LEU B 1 247 ? 9.023 10.664 11.547 1 97.94 247 LEU B O 1
ATOM 4549 N N . LEU B 1 248 ? 10.539 10.031 9.992 1 98.62 248 LEU B N 1
ATOM 4550 C CA . LEU B 1 248 ? 10.148 8.625 10.055 1 98.62 248 LEU B CA 1
ATOM 4551 C C . LEU B 1 248 ? 10.336 8.07 11.469 1 98.62 248 LEU B C 1
ATOM 4553 O O . LEU B 1 248 ? 9.492 7.32 11.961 1 98.62 248 LEU B O 1
ATOM 4557 N N . ASN B 1 249 ? 11.398 8.445 12.117 1 97.62 249 ASN B N 1
ATOM 4558 C CA . ASN B 1 249 ? 11.633 8.047 13.5 1 97.62 249 ASN B CA 1
ATOM 4559 C C . ASN B 1 249 ? 10.562 8.594 14.438 1 97.62 249 ASN B C 1
ATOM 4561 O O . ASN B 1 249 ? 10.094 7.895 15.328 1 97.62 249 ASN B O 1
ATOM 4565 N N . CYS B 1 250 ? 10.234 9.812 14.203 1 97.56 250 CYS B N 1
ATOM 4566 C CA . CYS B 1 250 ? 9.188 10.445 15.008 1 97.56 250 CYS B CA 1
ATOM 4567 C C . CYS B 1 250 ? 7.859 9.719 14.852 1 97.56 250 CYS B C 1
ATOM 4569 O O . CYS B 1 250 ? 7.176 9.445 15.836 1 97.56 250 CYS B O 1
ATOM 4571 N N . ILE B 1 251 ? 7.527 9.375 13.633 1 98.38 251 ILE B N 1
ATOM 4572 C CA . ILE B 1 251 ? 6.305 8.625 13.359 1 98.38 251 ILE B CA 1
ATOM 4573 C C . ILE B 1 251 ? 6.344 7.285 14.094 1 98.38 251 ILE B C 1
ATOM 4575 O O . ILE B 1 251 ? 5.398 6.934 14.805 1 98.38 251 ILE B O 1
ATOM 4579 N N . SER B 1 252 ? 7.434 6.605 13.984 1 97.81 252 SER B N 1
ATOM 4580 C CA . SER B 1 252 ? 7.57 5.293 14.602 1 97.81 252 SER B CA 1
ATOM 4581 C C . SER B 1 252 ? 7.43 5.383 16.125 1 97.81 252 SER B C 1
ATOM 4583 O O . SER B 1 252 ? 6.746 4.562 16.734 1 97.81 252 SER B O 1
ATOM 4585 N N . ARG B 1 253 ? 8.023 6.371 16.672 1 96.75 253 ARG B N 1
ATOM 4586 C CA . ARG B 1 253 ? 8.047 6.539 18.125 1 96.75 253 ARG B CA 1
ATOM 4587 C C . ARG B 1 253 ? 6.648 6.828 18.672 1 96.75 253 ARG B C 1
ATOM 4589 O O . ARG B 1 253 ? 6.305 6.402 19.766 1 96.75 253 ARG B O 1
ATOM 4596 N N . HIS B 1 254 ? 5.863 7.469 17.891 1 98 254 HIS B N 1
ATOM 4597 C CA . HIS B 1 254 ? 4.617 7.984 18.453 1 98 254 HIS B CA 1
ATOM 4598 C C . HIS B 1 254 ? 3.418 7.203 17.922 1 98 254 HIS B C 1
ATOM 4600 O O . HIS B 1 254 ? 2.273 7.504 18.266 1 98 254 HIS B O 1
ATOM 4606 N N . LEU B 1 255 ? 3.664 6.262 17.109 1 98.19 255 LEU B N 1
ATOM 4607 C CA . LEU B 1 255 ? 2.594 5.41 16.594 1 98.19 255 LEU B CA 1
ATOM 4608 C C . LEU B 1 255 ? 2.455 4.148 17.438 1 98.19 255 LEU B C 1
ATOM 4610 O O . LEU B 1 255 ? 3.455 3.512 17.781 1 98.19 255 LEU B O 1
ATOM 4614 N N . LYS B 1 256 ? 1.225 3.799 17.844 1 98.25 256 LYS B N 1
ATOM 4615 C CA . LYS B 1 256 ? 0.965 2.518 18.484 1 98.25 256 LYS B CA 1
ATOM 4616 C C . LYS B 1 256 ? 1.248 1.354 17.547 1 98.25 256 LYS B C 1
ATOM 4618 O O . LYS B 1 256 ? 1.159 1.504 16.328 1 98.25 256 LYS B O 1
ATOM 4623 N N . PRO B 1 257 ? 1.631 0.193 18.156 1 97.38 257 PRO B N 1
ATOM 4624 C CA . PRO B 1 257 ? 1.639 -0.984 17.281 1 97.38 257 PRO B CA 1
ATOM 4625 C C . PRO B 1 257 ? 0.316 -1.182 16.547 1 97.38 257 PRO B C 1
ATOM 4627 O O . PRO B 1 257 ? -0.754 -1.084 17.156 1 97.38 257 PRO B O 1
ATOM 4630 N N . GLY B 1 258 ? 0.447 -1.345 15.219 1 97.62 258 GLY B N 1
ATOM 4631 C CA . GLY B 1 258 ? -0.761 -1.495 14.43 1 97.62 258 GLY B CA 1
ATOM 4632 C C . GLY B 1 258 ? -1.372 -0.169 14.016 1 97.62 258 GLY B C 1
ATOM 4633 O O . GLY B 1 258 ? -2.324 -0.136 13.227 1 97.62 258 GLY B O 1
ATOM 4634 N N . GLY B 1 259 ? -0.822 0.914 14.586 1 98.69 259 GLY B N 1
ATOM 4635 C CA . GLY B 1 259 ? -1.298 2.232 14.195 1 98.69 259 GLY B CA 1
ATOM 4636 C C . GLY B 1 259 ? -0.925 2.604 12.773 1 98.69 259 GLY B C 1
ATOM 4637 O O . GLY B 1 259 ? -0.107 1.93 12.148 1 98.69 259 GLY B O 1
ATOM 4638 N N . ILE B 1 260 ? -1.548 3.666 12.266 1 98.88 260 ILE B N 1
ATOM 4639 C CA . ILE B 1 260 ? -1.35 4.008 10.859 1 98.88 260 ILE B CA 1
ATOM 4640 C C . ILE B 1 260 ? -0.979 5.484 10.734 1 98.88 260 ILE B C 1
ATOM 4642 O O . ILE B 1 260 ? -1.566 6.336 11.406 1 98.88 260 ILE B O 1
ATOM 4646 N N . ALA B 1 261 ? 0.027 5.75 9.945 1 98.94 261 ALA B N 1
ATOM 4647 C CA . ALA B 1 261 ? 0.368 7.121 9.57 1 98.94 261 ALA B CA 1
ATOM 4648 C C . ALA B 1 261 ? -0.118 7.445 8.164 1 98.94 261 ALA B C 1
ATOM 4650 O O . ALA B 1 261 ? 0.02 6.629 7.25 1 98.94 261 ALA B O 1
ATOM 4651 N N . TYR B 1 262 ? -0.756 8.555 8.016 1 98.88 262 TYR B N 1
ATOM 4652 C CA . TYR B 1 262 ? -1.203 9.07 6.727 1 98.88 262 TYR B CA 1
ATOM 4653 C C . TYR B 1 262 ? -0.341 10.25 6.281 1 98.88 262 TYR B C 1
ATOM 4655 O O . TYR B 1 262 ? -0.405 11.328 6.875 1 98.88 262 TYR B O 1
ATOM 4663 N N . VAL B 1 263 ? 0.445 10.047 5.227 1 98.75 263 VAL B N 1
ATOM 4664 C CA . VAL B 1 263 ? 1.381 11.055 4.734 1 98.75 263 VAL B CA 1
ATOM 4665 C C . VAL B 1 263 ? 0.952 11.523 3.344 1 98.75 263 VAL B C 1
ATOM 4667 O O . VAL B 1 263 ? 1.002 10.75 2.381 1 98.75 263 VAL B O 1
ATOM 4670 N N . MET B 1 264 ? 0.501 12.742 3.281 1 97.44 264 MET B N 1
ATOM 4671 C CA . MET B 1 264 ? 0.067 13.344 2.025 1 97.44 264 MET B CA 1
ATOM 4672 C C . MET B 1 264 ? 1.079 14.383 1.54 1 97.44 264 MET B C 1
ATOM 4674 O O . MET B 1 264 ? 1.364 15.352 2.242 1 97.44 264 MET B O 1
ATOM 4678 N N . ALA B 1 265 ? 1.682 14.172 0.352 1 95.56 265 ALA B N 1
ATOM 4679 C CA . ALA B 1 265 ? 2.678 15.102 -0.167 1 95.56 265 ALA B CA 1
ATOM 4680 C C . ALA B 1 265 ? 2.855 14.938 -1.673 1 95.56 265 ALA B C 1
ATOM 4682 O O . ALA B 1 265 ? 2.697 13.836 -2.203 1 95.56 265 ALA B O 1
ATOM 4683 N N . PRO B 1 266 ? 3.113 16.047 -2.357 1 92.44 266 PRO B N 1
ATOM 4684 C CA . PRO B 1 266 ? 3.541 15.914 -3.75 1 92.44 266 PRO B CA 1
ATOM 4685 C C . PRO B 1 266 ? 4.945 15.336 -3.881 1 92.44 266 PRO B C 1
ATOM 4687 O O . PRO B 1 266 ? 5.75 15.43 -2.949 1 92.44 266 PRO B O 1
ATOM 4690 N N . ASP B 1 267 ? 5.195 14.656 -4.961 1 92.69 267 ASP B N 1
ATOM 4691 C CA . ASP B 1 267 ? 6.523 14.109 -5.227 1 92.69 267 ASP B CA 1
ATOM 4692 C C . ASP B 1 267 ? 7.418 15.141 -5.906 1 92.69 267 ASP B C 1
ATOM 4694 O O . ASP B 1 267 ? 7.77 14.992 -7.078 1 92.69 267 ASP B O 1
ATOM 4698 N N . ARG B 1 268 ? 7.848 16.078 -5.145 1 86.69 268 ARG B N 1
ATOM 4699 C CA . ARG B 1 268 ? 8.711 17.141 -5.672 1 86.69 268 ARG B CA 1
ATOM 4700 C C . ARG B 1 268 ? 10.133 16.625 -5.871 1 86.69 268 ARG B C 1
ATOM 4702 O O . ARG B 1 268 ? 10.859 16.391 -4.902 1 86.69 268 ARG B O 1
ATOM 4709 N N . GLY B 1 269 ? 10.523 16.5 -7.105 1 86.25 269 GLY B N 1
ATOM 4710 C CA . GLY B 1 269 ? 11.883 16.062 -7.379 1 86.25 269 GLY B CA 1
ATOM 4711 C C . GLY B 1 269 ? 12.195 14.695 -6.805 1 86.25 269 GLY B C 1
ATOM 4712 O O . GLY B 1 269 ? 13.328 14.422 -6.406 1 86.25 269 GLY B O 1
ATOM 4713 N N . GLY B 1 270 ? 11.242 13.922 -6.473 1 92 270 GLY B N 1
ATOM 4714 C CA . GLY B 1 270 ? 11.469 12.555 -6.02 1 92 270 GLY B CA 1
ATOM 4715 C C . GLY B 1 270 ? 11.461 12.422 -4.508 1 92 270 GLY B C 1
ATOM 4716 O O . GLY B 1 270 ? 11.945 11.43 -3.965 1 92 270 GLY B O 1
ATOM 4717 N N . THR B 1 271 ? 10.938 13.391 -3.816 1 93.94 271 THR B N 1
ATOM 4718 C CA . THR B 1 271 ? 11.008 13.383 -2.359 1 93.94 271 THR B CA 1
ATOM 4719 C C . THR B 1 271 ? 10.141 12.266 -1.785 1 93.94 271 THR B C 1
ATOM 4721 O O . THR B 1 271 ? 10.516 11.625 -0.803 1 93.94 271 THR B O 1
ATOM 4724 N N . VAL B 1 272 ? 9.008 12.039 -2.416 1 96.25 272 VAL B N 1
ATOM 4725 C CA . VAL B 1 272 ? 8.156 10.953 -1.938 1 96.25 272 VAL B CA 1
ATOM 4726 C C . VAL B 1 272 ? 8.844 9.617 -2.176 1 96.25 272 VAL B C 1
ATOM 4728 O O . VAL B 1 272 ? 8.852 8.75 -1.299 1 96.25 272 VAL B O 1
ATOM 4731 N N . ARG B 1 273 ? 9.453 9.516 -3.328 1 94.56 273 ARG B N 1
ATOM 4732 C CA . ARG B 1 273 ? 10.188 8.297 -3.646 1 94.56 273 ARG B CA 1
ATOM 4733 C C . ARG B 1 273 ? 11.312 8.062 -2.639 1 94.56 273 ARG B C 1
ATOM 4735 O O . ARG B 1 273 ? 11.508 6.934 -2.176 1 94.56 273 ARG B O 1
ATOM 4742 N N . ALA B 1 274 ? 11.977 9.086 -2.322 1 96.25 274 ALA B N 1
ATOM 4743 C CA . ALA B 1 274 ? 13.062 8.984 -1.354 1 96.25 274 ALA B CA 1
ATOM 4744 C C . ALA B 1 274 ? 12.547 8.531 0.008 1 96.25 274 ALA B C 1
ATOM 4746 O O . ALA B 1 274 ? 13.18 7.719 0.684 1 96.25 274 ALA B O 1
ATOM 4747 N N . PHE B 1 275 ? 11.461 9.055 0.357 1 98.31 275 PHE B N 1
ATOM 4748 C CA . PHE B 1 275 ? 10.875 8.672 1.634 1 98.31 275 PHE B CA 1
ATOM 4749 C C . PHE B 1 275 ? 10.438 7.211 1.616 1 98.31 275 PHE B C 1
ATOM 4751 O O . PHE B 1 275 ? 10.641 6.488 2.594 1 98.31 275 PHE B O 1
ATOM 4758 N N . LEU B 1 276 ? 9.883 6.766 0.526 1 97.25 276 LEU B N 1
ATOM 4759 C CA . LEU B 1 276 ? 9.5 5.371 0.352 1 97.25 276 LEU B CA 1
ATOM 4760 C C . LEU B 1 276 ? 10.711 4.453 0.456 1 97.25 276 LEU B C 1
ATOM 4762 O O . LEU B 1 276 ? 10.641 3.395 1.089 1 97.25 276 LEU B O 1
ATOM 4766 N N . ASP B 1 277 ? 11.773 4.863 -0.145 1 95.88 277 ASP B N 1
ATOM 4767 C CA . ASP B 1 277 ? 13.008 4.094 -0.073 1 95.88 277 ASP B CA 1
ATOM 4768 C C . ASP B 1 277 ? 13.477 3.945 1.37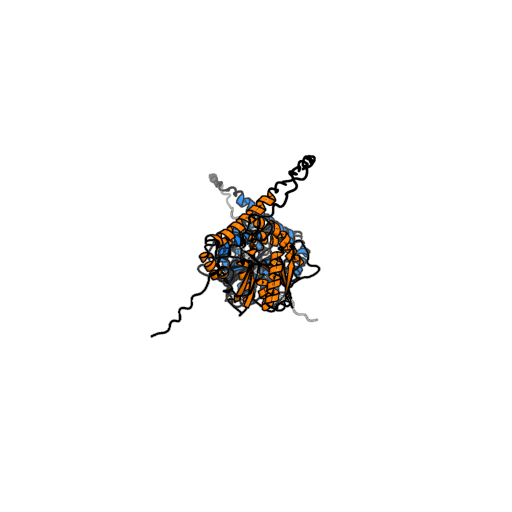2 1 95.88 277 ASP B C 1
ATOM 4770 O O . ASP B 1 277 ? 13.922 2.869 1.777 1 95.88 277 ASP B O 1
ATOM 4774 N N . LEU B 1 278 ? 13.375 4.992 2.055 1 97.62 278 LEU B N 1
ATOM 4775 C CA . LEU B 1 278 ? 13.773 4.965 3.459 1 97.62 278 LEU B CA 1
ATOM 4776 C C . LEU B 1 278 ? 12.898 3.998 4.25 1 97.62 278 LEU B C 1
ATOM 4778 O O . LEU B 1 278 ? 13.398 3.227 5.07 1 97.62 278 LEU B O 1
ATOM 4782 N N . ILE B 1 279 ? 11.609 4.027 4.016 1 98.12 279 ILE B N 1
ATOM 4783 C CA . ILE B 1 279 ? 10.68 3.111 4.664 1 98.12 279 ILE B CA 1
ATOM 4784 C C . ILE B 1 279 ? 11.062 1.668 4.352 1 98.12 279 ILE B C 1
ATOM 4786 O O . ILE B 1 279 ? 11.078 0.815 5.242 1 98.12 279 ILE B O 1
ATOM 4790 N N . TYR B 1 280 ? 11.336 1.392 3.07 1 96.25 280 TYR B N 1
ATOM 4791 C CA . TYR B 1 280 ? 11.727 0.054 2.641 1 96.25 280 TYR B CA 1
ATOM 4792 C C . TYR B 1 280 ? 12.984 -0.407 3.367 1 96.25 280 TYR B C 1
ATOM 4794 O O . TYR B 1 280 ? 13.07 -1.558 3.801 1 96.25 280 TYR B O 1
ATOM 4802 N N . GLU B 1 281 ? 13.93 0.51 3.533 1 95.25 281 GLU B N 1
ATOM 4803 C CA . GLU B 1 281 ? 15.172 0.191 4.223 1 95.25 281 GLU B CA 1
ATOM 4804 C C . GLU B 1 281 ? 14.922 -0.174 5.68 1 95.25 281 GLU B C 1
ATOM 4806 O O . GLU B 1 281 ? 15.648 -0.99 6.258 1 95.25 281 GLU B O 1
ATOM 4811 N N . GLU B 1 282 ? 13.906 0.419 6.246 1 96.88 282 GLU B N 1
ATOM 4812 C CA . GLU B 1 282 ? 13.578 0.165 7.648 1 96.88 282 GLU B CA 1
ATOM 4813 C C . GLU B 1 282 ? 12.344 -0.717 7.773 1 96.88 282 GLU B C 1
ATOM 4815 O O . GLU B 1 282 ? 11.531 -0.534 8.688 1 96.88 282 GLU B O 1
ATOM 4820 N N . GLN B 1 283 ? 12.18 -1.614 6.91 1 94.69 283 GLN B N 1
ATOM 4821 C CA . GLN B 1 283 ? 10.969 -2.408 6.742 1 94.69 283 GLN B CA 1
ATOM 4822 C C . GLN B 1 283 ? 10.656 -3.215 8 1 94.69 283 GLN B C 1
ATOM 4824 O O . GLN B 1 283 ? 9.508 -3.623 8.219 1 94.69 283 GLN B O 1
ATOM 4829 N N . LYS B 1 284 ? 11.57 -3.465 8.906 1 93.81 284 LYS B N 1
ATOM 4830 C CA . LYS B 1 284 ? 11.352 -4.25 10.117 1 93.81 284 LYS B CA 1
ATOM 4831 C C . LYS B 1 284 ? 10.391 -3.541 11.07 1 93.81 284 LYS B C 1
ATOM 4833 O O . LYS B 1 284 ? 9.734 -4.184 11.883 1 93.81 284 LYS B O 1
ATOM 4838 N N . ARG B 1 285 ? 10.258 -2.211 10.906 1 96.81 285 ARG B N 1
ATOM 4839 C CA . ARG B 1 285 ? 9.43 -1.414 11.812 1 96.81 285 ARG B CA 1
ATOM 4840 C C . ARG B 1 285 ? 7.992 -1.349 11.312 1 96.81 285 ARG B C 1
ATOM 4842 O O . ARG B 1 285 ? 7.098 -0.923 12.047 1 96.81 285 ARG B O 1
ATOM 4849 N N . TRP B 1 286 ? 7.82 -1.783 10.133 1 98.19 286 TRP B N 1
ATOM 4850 C CA . TRP B 1 286 ? 6.543 -1.511 9.484 1 98.19 286 TRP B CA 1
ATOM 4851 C C . TRP B 1 286 ? 5.895 -2.801 8.992 1 98.19 286 TRP B C 1
ATOM 4853 O O . TRP B 1 286 ? 6.582 -3.701 8.508 1 98.19 286 TRP B O 1
ATOM 4863 N N . GLN B 1 287 ? 4.629 -2.828 9.156 1 97.94 287 GLN B N 1
ATOM 4864 C CA . GLN B 1 287 ? 3.863 -3.943 8.609 1 97.94 287 GLN B CA 1
ATOM 4865 C C . GLN B 1 287 ? 3.662 -3.781 7.102 1 97.94 287 GLN B C 1
ATOM 4867 O O . GLN B 1 287 ? 3.838 -4.734 6.344 1 97.94 287 GLN B O 1
ATOM 4872 N N . SER B 1 288 ? 3.309 -2.564 6.703 1 98.25 288 SER B N 1
ATOM 4873 C CA . SER B 1 288 ? 3.012 -2.326 5.297 1 98.25 288 SER B CA 1
ATOM 4874 C C . SER B 1 288 ? 3.084 -0.841 4.961 1 98.25 288 SER B C 1
ATOM 4876 O O . SER B 1 288 ? 3.039 0.006 5.855 1 98.25 288 SER B O 1
ATOM 4878 N N . VAL B 1 289 ? 3.277 -0.55 3.701 1 98.38 289 VAL B N 1
ATOM 4879 C CA . VAL B 1 289 ? 3.156 0.803 3.168 1 98.38 289 VAL B CA 1
ATOM 4880 C C . VAL B 1 289 ? 2.352 0.777 1.871 1 98.38 289 VAL B C 1
ATOM 4882 O O . VAL B 1 289 ? 2.518 -0.125 1.047 1 98.38 289 VAL B O 1
ATOM 4885 N N . ASN B 1 290 ? 1.441 1.622 1.769 1 98.44 290 ASN B N 1
ATOM 4886 C CA . ASN B 1 290 ? 0.621 1.808 0.577 1 98.44 290 ASN B CA 1
ATOM 4887 C C . ASN B 1 290 ? 0.817 3.195 -0.028 1 98.44 290 ASN B C 1
ATOM 4889 O O . ASN B 1 290 ? 0.825 4.195 0.691 1 98.44 290 ASN B O 1
ATOM 4893 N N . ILE B 1 291 ? 1.02 3.232 -1.268 1 98 291 ILE B N 1
ATOM 4894 C CA . ILE B 1 291 ? 1.057 4.512 -1.969 1 98 291 ILE B CA 1
ATOM 4895 C C . ILE B 1 291 ? -0.121 4.602 -2.938 1 98 291 ILE B C 1
ATOM 4897 O O . ILE B 1 291 ? -0.279 3.75 -3.814 1 98 291 ILE B O 1
ATOM 4901 N N . ASN B 1 292 ? -0.958 5.559 -2.721 1 98.06 292 ASN B N 1
ATOM 4902 C CA . ASN B 1 292 ? -1.955 5.953 -3.709 1 98.06 292 ASN B CA 1
ATOM 4903 C C . ASN B 1 292 ? -1.43 7.059 -4.621 1 98.06 292 ASN B C 1
ATOM 4905 O O . ASN B 1 292 ? -1.253 8.195 -4.188 1 98.06 292 ASN B O 1
ATOM 4909 N N . PHE B 1 293 ? -1.222 6.738 -5.832 1 96.5 293 PHE B N 1
ATOM 4910 C CA . PHE B 1 293 ? -0.631 7.672 -6.781 1 96.5 293 PHE B CA 1
ATOM 4911 C C . PHE B 1 293 ? -1.639 8.742 -7.184 1 96.5 293 PHE B C 1
ATOM 4913 O O . PHE B 1 293 ? -1.257 9.836 -7.602 1 96.5 293 PHE B O 1
ATOM 4920 N N . HIS B 1 294 ? -2.895 8.367 -7.031 1 94.5 294 HIS B N 1
ATOM 4921 C CA . HIS B 1 294 ? -3.982 9.266 -7.395 1 94.5 294 HIS B CA 1
ATOM 4922 C C . HIS B 1 294 ? -4.969 9.43 -6.242 1 94.5 294 HIS B C 1
ATOM 4924 O O . HIS B 1 294 ? -5.555 8.453 -5.773 1 94.5 294 HIS B O 1
ATOM 4930 N N . ILE B 1 295 ? -5.109 10.633 -5.859 1 92.88 295 ILE B N 1
ATOM 4931 C CA . ILE B 1 295 ? -6 10.898 -4.734 1 92.88 295 ILE B CA 1
ATOM 4932 C C . ILE B 1 295 ? -7.445 10.984 -5.23 1 92.88 295 ILE B C 1
ATOM 4934 O O . ILE B 1 295 ? -7.688 11.109 -6.434 1 92.88 295 ILE B O 1
ATOM 4938 N N . GLU B 1 296 ? -8.406 10.875 -4.398 1 89.5 296 GLU B N 1
ATOM 4939 C CA . GLU B 1 296 ? -9.828 10.789 -4.719 1 89.5 296 GLU B CA 1
ATOM 4940 C C . GLU B 1 296 ? -10.328 12.078 -5.363 1 89.5 296 GLU B C 1
ATOM 4942 O O . GLU B 1 296 ? -11.203 12.047 -6.23 1 89.5 296 GLU B O 1
ATOM 4947 N N . ASN B 1 297 ? -9.875 13.234 -5.02 1 89.56 297 ASN B N 1
ATOM 4948 C CA . ASN B 1 297 ? -10.297 14.508 -5.59 1 89.56 297 ASN B CA 1
ATOM 4949 C C . ASN B 1 297 ? -9.25 15.078 -6.539 1 89.56 297 ASN B C 1
ATOM 4951 O O . ASN B 1 297 ? -9.07 16.297 -6.617 1 89.56 297 ASN B O 1
ATOM 4955 N N . GLU B 1 298 ? -8.656 14.242 -7.215 1 89.44 298 GLU B N 1
ATOM 4956 C CA . GLU B 1 298 ? -7.516 14.641 -8.039 1 89.44 298 GLU B CA 1
ATOM 4957 C C . GLU B 1 298 ? -7.949 15.57 -9.164 1 89.44 298 GLU B C 1
ATOM 4959 O O . GLU B 1 298 ? -7.301 16.578 -9.43 1 89.44 298 GLU B O 1
ATOM 4964 N N . GLU B 1 299 ? -9.008 15.227 -9.844 1 87.38 299 GLU B N 1
ATOM 4965 C CA . GLU B 1 299 ? -9.461 16.031 -10.984 1 87.38 299 GLU B CA 1
ATOM 4966 C C . GLU B 1 299 ? -9.797 17.453 -10.555 1 87.38 299 GLU B C 1
ATOM 4968 O O . GLU B 1 299 ? -9.398 18.406 -11.219 1 87.38 299 GLU B O 1
ATOM 4973 N N . GLU B 1 300 ? -10.516 17.516 -9.492 1 86.62 300 GLU B N 1
ATOM 4974 C CA . GLU B 1 300 ? -10.867 18.844 -8.977 1 86.62 300 GLU B CA 1
ATOM 4975 C C . GLU B 1 300 ? -9.625 19.609 -8.539 1 86.62 300 GLU B C 1
ATOM 4977 O O . GLU B 1 300 ? -9.5 20.812 -8.82 1 86.62 300 GLU B O 1
ATOM 4982 N N . THR B 1 301 ? -8.797 18.922 -7.852 1 86.69 301 THR B N 1
ATOM 4983 C CA . THR B 1 301 ? -7.559 19.547 -7.391 1 86.69 301 THR B CA 1
ATOM 4984 C C . THR B 1 301 ? -6.707 20 -8.57 1 86.69 301 THR B C 1
ATOM 4986 O O . THR B 1 301 ? -6.164 21.109 -8.57 1 86.69 301 THR B O 1
ATOM 4989 N N . TYR B 1 302 ? -6.668 19.172 -9.547 1 85.12 302 TYR B N 1
ATOM 4990 C CA . TYR B 1 302 ? -5.926 19.484 -10.766 1 85.12 302 TYR B CA 1
ATOM 4991 C C . TYR B 1 302 ? -6.48 20.719 -11.445 1 85.12 302 TYR B C 1
ATOM 4993 O O . TYR B 1 302 ? -5.723 21.625 -11.812 1 85.12 302 TYR B O 1
ATOM 5001 N N . SER B 1 303 ? -7.719 20.734 -11.609 1 85.38 303 SER B N 1
ATOM 5002 C CA . SER B 1 303 ? -8.375 21.859 -12.266 1 85.38 303 SER B CA 1
ATOM 5003 C C . SER B 1 303 ? -8.109 23.172 -11.523 1 85.38 303 SER B C 1
ATOM 5005 O O . SER B 1 303 ? -7.809 24.188 -12.141 1 85.38 303 SER B O 1
ATOM 5007 N N . LYS B 1 304 ? -8.203 23.109 -10.258 1 82.31 304 LYS B N 1
ATOM 5008 C CA . LYS B 1 304 ? -7.984 24.297 -9.445 1 82.31 304 LYS B CA 1
ATOM 5009 C C . LYS B 1 304 ? -6.527 24.75 -9.508 1 82.31 304 LYS B C 1
ATOM 5011 O O . LYS B 1 304 ? -6.246 25.953 -9.57 1 82.31 304 LYS B O 1
ATOM 5016 N N . LEU B 1 305 ? -5.68 23.812 -9.516 1 80.88 305 LEU B N 1
ATOM 5017 C CA . LEU B 1 305 ? -4.258 24.125 -9.609 1 80.88 305 LEU B CA 1
ATOM 5018 C C . LEU B 1 305 ? -3.928 24.734 -10.969 1 80.88 305 LEU B C 1
ATOM 5020 O O . LEU B 1 305 ? -3.135 25.672 -11.055 1 80.88 305 LEU B O 1
ATOM 5024 N N . LYS B 1 306 ? -4.512 24.219 -11.961 1 79.88 306 LYS B N 1
ATOM 5025 C CA . LYS B 1 306 ? -4.312 24.75 -13.305 1 79.88 306 LYS B CA 1
ATOM 5026 C C . LYS B 1 306 ? -4.832 26.172 -13.414 1 79.88 306 LYS B C 1
ATOM 5028 O O . LYS B 1 306 ? -4.188 27.031 -14.023 1 79.88 306 LYS B O 1
ATOM 5033 N N . MET B 1 307 ? -5.926 26.359 -12.867 1 76.69 307 MET B N 1
ATOM 5034 C CA . MET B 1 307 ? -6.527 27.688 -12.891 1 76.69 307 MET B CA 1
ATOM 5035 C C . MET B 1 307 ? -5.617 28.703 -12.203 1 76.69 307 MET B C 1
ATOM 5037 O O . MET B 1 307 ? -5.59 29.875 -12.578 1 76.69 307 MET B O 1
ATOM 5041 N N . ARG B 1 308 ? -4.832 28.219 -11.305 1 71.62 308 ARG B N 1
ATOM 5042 C CA . ARG B 1 308 ? -3.947 29.094 -10.531 1 71.62 308 ARG B CA 1
ATOM 5043 C C . ARG B 1 308 ? -2.559 29.141 -11.156 1 71.62 308 ARG B C 1
ATOM 5045 O O . ARG B 1 308 ? -1.644 29.75 -10.594 1 71.62 308 ARG B O 1
ATOM 5052 N N . ASN B 1 309 ? -2.361 28.469 -12.281 1 69.5 309 ASN B N 1
ATOM 5053 C CA . ASN B 1 309 ? -1.104 28.438 -13.016 1 69.5 309 ASN B CA 1
ATOM 5054 C C . ASN B 1 309 ? 0.021 27.828 -12.18 1 69.5 309 ASN B C 1
ATOM 5056 O O . ASN B 1 309 ? 1.152 28.328 -12.203 1 69.5 309 ASN B O 1
ATOM 5060 N N . CYS B 1 310 ? -0.413 27 -11.352 1 67.56 310 CYS B N 1
ATOM 5061 C CA . CYS B 1 310 ? 0.576 26.266 -10.57 1 67.56 310 CYS B CA 1
ATOM 5062 C C . CYS B 1 310 ? 1.123 25.078 -11.352 1 67.56 310 CYS B C 1
ATOM 5064 O O . CYS B 1 310 ? 0.495 24.625 -12.305 1 67.56 310 CYS B O 1
ATOM 5066 N N . ASN B 1 311 ? 2.434 24.797 -11.047 1 69.69 311 ASN B N 1
ATOM 5067 C CA . ASN B 1 311 ? 2.945 23.547 -11.578 1 69.69 311 ASN B CA 1
ATOM 5068 C C . ASN B 1 311 ? 2.229 22.344 -10.969 1 69.69 311 ASN B C 1
ATOM 5070 O O . ASN B 1 311 ? 2.541 21.938 -9.852 1 69.69 311 ASN B O 1
ATOM 5074 N N . VAL B 1 312 ? 1.35 21.828 -11.734 1 72.12 312 VAL B N 1
ATOM 5075 C CA . VAL B 1 312 ? 0.443 20.781 -11.266 1 72.12 312 VAL B CA 1
ATOM 5076 C C . VAL B 1 312 ? 1.248 19.594 -10.758 1 72.12 312 VAL B C 1
ATOM 5078 O O . VAL B 1 312 ? 0.939 19.016 -9.711 1 72.12 312 VAL B O 1
ATOM 5081 N N . HIS B 1 313 ? 2.307 19.172 -11.461 1 70.44 313 HIS B N 1
ATOM 5082 C CA . HIS B 1 313 ? 3.062 17.984 -11.125 1 70.44 313 HIS B CA 1
ATOM 5083 C C . HIS B 1 313 ? 3.773 18.125 -9.781 1 70.44 313 HIS B C 1
ATOM 5085 O O . HIS B 1 313 ? 3.947 17.156 -9.055 1 70.44 313 HIS B O 1
ATOM 5091 N N . SER B 1 314 ? 4.004 19.328 -9.438 1 74.31 314 SER B N 1
ATOM 5092 C CA . SER B 1 314 ? 4.738 19.594 -8.211 1 74.31 314 SER B CA 1
ATOM 5093 C C . SER B 1 314 ? 3.787 19.828 -7.039 1 74.31 314 SER B C 1
ATOM 5095 O O . SER B 1 314 ? 4.223 19.938 -5.891 1 74.31 314 SER B O 1
ATOM 5097 N N . GLU B 1 315 ? 2.506 19.75 -7.426 1 79.62 315 GLU B N 1
ATOM 5098 C CA . GLU B 1 315 ? 1.617 20.156 -6.344 1 79.62 315 GLU B CA 1
ATOM 5099 C C . GLU B 1 315 ? 0.581 19.078 -6.039 1 79.62 315 GLU B C 1
ATOM 5101 O O . GLU B 1 315 ? 0.053 19.016 -4.926 1 79.62 315 GLU B O 1
ATOM 5106 N N . ILE B 1 316 ? 0.313 18.281 -7 1 88.44 316 ILE B N 1
ATOM 5107 C CA . ILE B 1 316 ? -0.685 17.25 -6.734 1 88.44 316 ILE B CA 1
ATOM 5108 C C . ILE B 1 316 ? -0.099 16.188 -5.801 1 88.44 316 ILE B C 1
ATOM 5110 O O . ILE B 1 316 ? 0.921 15.578 -6.113 1 88.44 316 ILE B O 1
ATOM 5114 N N . PRO B 1 317 ? -0.762 16.031 -4.715 1 94.25 317 PRO B N 1
ATOM 5115 C CA . PRO B 1 317 ? -0.138 15.133 -3.732 1 94.25 317 PRO B CA 1
ATOM 5116 C C . PRO B 1 317 ? -0.458 13.664 -3.986 1 94.25 317 PRO B C 1
ATOM 5118 O O . PRO B 1 317 ? -1.353 13.352 -4.773 1 94.25 317 PRO B O 1
ATOM 5121 N N . MET B 1 318 ? 0.364 12.836 -3.418 1 96 318 MET B N 1
ATOM 5122 C CA . MET B 1 318 ? 0.135 11.406 -3.227 1 96 318 MET B CA 1
ATOM 5123 C C . MET B 1 318 ? -0.123 11.086 -1.759 1 96 318 MET B C 1
ATOM 5125 O O . MET B 1 318 ? 0.14 11.914 -0.883 1 96 318 MET B O 1
ATOM 5129 N N . LEU B 1 319 ? -0.754 9.977 -1.577 1 98.19 319 LEU B N 1
ATOM 5130 C CA . LEU B 1 319 ? -1.016 9.555 -0.203 1 98.19 319 LEU B CA 1
ATOM 5131 C C . LEU B 1 319 ? -0.238 8.289 0.138 1 98.19 319 LEU B C 1
ATOM 5133 O O . LEU B 1 319 ? -0.404 7.262 -0.518 1 98.19 319 LEU B O 1
ATOM 5137 N N . LEU B 1 320 ? 0.645 8.375 1.099 1 98.44 320 LEU B N 1
ATOM 5138 C CA . LEU B 1 320 ? 1.305 7.219 1.689 1 98.44 320 LEU B CA 1
ATOM 5139 C C . LEU B 1 320 ? 0.629 6.816 2.996 1 98.44 320 LEU B C 1
ATOM 5141 O O . LEU B 1 320 ? 0.402 7.66 3.867 1 98.44 320 LEU B O 1
ATOM 5145 N N . THR B 1 321 ? 0.245 5.594 3.107 1 98.75 321 THR B N 1
ATOM 5146 C CA . THR B 1 321 ? -0.27 5.027 4.348 1 98.75 321 THR B CA 1
ATOM 5147 C C . THR B 1 321 ? 0.708 4.008 4.926 1 98.75 321 THR B C 1
ATOM 5149 O O . THR B 1 321 ? 1.037 3.018 4.27 1 98.75 321 THR B O 1
ATOM 5152 N N . LEU B 1 322 ? 1.205 4.301 6.059 1 98.81 322 LEU B N 1
ATOM 5153 C CA . LEU B 1 322 ? 2.236 3.502 6.711 1 98.81 322 LEU B CA 1
ATOM 5154 C C . LEU B 1 322 ? 1.698 2.85 7.977 1 98.81 322 LEU B C 1
ATOM 5156 O O . LEU B 1 322 ? 1.26 3.541 8.898 1 98.81 322 LEU B O 1
ATOM 5160 N N . LYS B 1 323 ? 1.688 1.51 7.992 1 98.69 323 LYS B N 1
ATOM 5161 C CA . LYS B 1 323 ? 1.198 0.77 9.148 1 98.69 323 LYS B CA 1
ATOM 5162 C C . LYS B 1 323 ? 2.354 0.208 9.969 1 98.69 323 LYS B C 1
ATOM 5164 O O . LYS B 1 323 ? 3.234 -0.468 9.438 1 98.69 323 LYS B O 1
ATOM 5169 N N . LYS B 1 324 ? 2.332 0.507 11.227 1 98.44 324 LYS B N 1
ATOM 5170 C CA . LYS B 1 324 ? 3.395 0.036 12.117 1 98.44 324 LYS B CA 1
ATOM 5171 C C . LYS B 1 324 ? 3.211 -1.44 12.453 1 98.44 324 LYS B C 1
ATOM 5173 O O . LYS B 1 324 ? 2.082 -1.917 12.586 1 98.44 324 LYS B O 1
ATOM 5178 N N . LYS B 1 325 ? 4.297 -2.168 12.578 1 95.38 325 LYS B N 1
ATOM 5179 C CA . LYS B 1 325 ? 4.277 -3.586 12.922 1 95.38 325 LYS B CA 1
ATOM 5180 C C . LYS B 1 325 ? 3.762 -3.801 14.344 1 95.38 325 LYS B C 1
ATOM 5182 O O . LYS B 1 325 ? 4.121 -3.057 15.258 1 95.38 325 LYS B O 1
#

Foldseek 3Di:
DDDPDPDDDDPDDDPDDDDPPPPPPPPPPPDDPDPPPPPPPPPPPPPPPCPPVRVVQLVLLVVVLVQVCVLQPVPDPPCSPLQLLDQFWGWDWDPDDDPFFTWIWTAGPADGDIFIATAGDPPPPDPVVSSDDDCSLRHGPAPQQNLLLNVCRVVVVLAAQWEEEEEQCGQTNNNQVSSLVSHHQAYEYEHQDPNSQVRNVVRCVVRVSVVHYYYDYDDLQDDDPPAATQEYEAGAPQSDLVCLVSNVVSNLRRHDAQHKYKHKHACAVNSVVSSVVVCVVVVVFFDDKDKDPAGPCLVSSQVSSVVSVRPSNRRRIIIMMTTTD/DDDPDDDDDDPDDDPPPPDPPPPPPPPDDPPPPDPPDPPDPPPPPPPPDPPPVRVVVLVLLVVVLVQVCVLQPVPPLPCSPLQLLDQFWGWDWDPDDDPFFTWIWTAGPADGDIFIATAGDPPPPDVVVSSDPDCSLRHGPAPQQNLLLNVCRVVVVLAAQWEEEEEQCGQTNNNQVSSLVSHHQAYEYEHQDPNSQVRNVVRCVVRVSVVHYYYDYDDLQDDDPPAATQEYEAGAPQSDLVCLVSNVVSNLRRHDAQHKYKHKHACAVNSVVSSVVVCVVVVVFFDDKDKDPAGPCLVSSQVSSVVSVRPSNRRRIIIMMTTTD

Sequence (650 aa):
MDDVDRDKDDVNGKRSIINEEELIVVPSKRSKEEVENPPKMEVSKHEKSLSGTEVSKARQRWNLLSYHIRCNYKKQASDIDVESTFMVFEAFSIPKHSSSGRWYHLKSPVGDVELDVHIYSVVTVTPNTLAGFNNSGNIRIWPSEECLAYYLLKHEQLVRNKTVLELGCGMIGLSGLTSAVLGATEVVLTDGNEKSVENIQQIIETNKLNSHVTCFVLHWNAAISKKQFDAILCADCLFFTEEHSTLLNCISRHLKPGGIAYVMAPDRGGTVRAFLDLIYEEQKRWQSVNINFHIENEEETYSKLKMRNCNVHSEIPMLLTLKKKMDDVDRDKDDVNGKRSIINEEELIVVPSKRSKEEVENPPKMEVSKHEKSLSGTEVSKARQRWNLLSYHIRCNYKKQASDIDVESTFMVFEAFSIPKHSSSGRWYHLKSPVGDVELDVHIYSVVTVTPNTLAGFNNSGNIRIWPSEECLAYYLLKHEQLVRNKTVLELGCGMIGLSGLTSAVLGATEVVLTDGNEKSVENIQQIIETNKLNSHVTCFVLHWNAAISKKQFDAILCADCLFFTEEHSTLLNCISRHLKPGGIAYVMAPDRGGTVRAFLDLIYEEQKRWQSVNINFHIENEEETYSKLKMRNCNVHSEIPMLLTLKKK

Nearest PDB structures (foldseek):
  1nkv-assembly1_A  TM=6.519E-01  e=1.079E-08  Escherichia coli
  5epe-assembly1_A  TM=6.289E-01  e=1.644E-08  Thiobacillus denitrificans ATCC 25259
  6ect-assembly1_A  TM=6.850E-01  e=3.533E-07  Stigmatella aurantiaca
  6ecx-assembly1_A  TM=6.312E-01  e=1.433E-07  Stigmatella aurantiaca
  4f86-assembly1_B  TM=5.297E-01  e=3.816E-08  Streptomyces lasalocidi

Solvent-accessible surface area (backbone atoms only — not comparable to full-atom values): 36311 Å² total; per-residue (Å²): 130,87,72,85,76,83,75,80,89,76,88,73,82,80,81,74,77,87,76,76,72,74,74,76,77,70,78,70,81,77,72,82,74,76,77,70,70,74,75,79,74,74,73,75,74,74,68,66,71,69,50,72,68,51,50,54,48,49,44,52,50,41,50,55,42,46,45,56,46,51,32,63,48,75,56,79,84,83,73,74,59,66,51,69,56,46,75,63,43,45,54,37,82,45,102,52,94,53,95,63,34,44,32,29,42,33,36,45,84,58,85,80,46,72,48,53,42,56,43,50,53,77,60,84,74,42,69,63,64,63,67,41,90,78,53,75,46,51,69,46,75,51,63,24,31,46,50,46,26,51,51,41,59,78,41,39,78,78,34,38,74,24,36,36,34,23,51,51,33,46,34,64,29,54,36,49,54,47,34,44,75,57,40,24,60,30,26,38,41,22,15,70,42,63,68,27,35,56,45,32,50,52,27,35,55,75,61,68,37,62,88,41,41,50,70,44,70,44,52,53,87,55,78,71,82,95,50,63,20,48,27,35,40,28,37,55,71,50,79,50,67,87,45,42,65,43,45,52,50,35,50,58,66,32,38,31,75,66,12,38,34,44,39,21,29,33,48,50,94,45,28,48,58,52,46,49,52,51,49,62,74,49,35,88,59,31,31,31,42,31,39,29,60,58,48,93,60,42,69,61,45,47,53,50,31,50,76,48,62,33,65,50,74,56,50,51,38,27,40,37,40,40,28,32,75,141,73,87,76,78,72,89,76,87,81,83,81,72,87,74,78,77,77,77,80,73,76,76,78,77,74,77,75,85,78,73,83,75,78,78,73,76,75,77,80,78,76,77,76,73,75,70,71,70,69,52,73,69,53,51,51,50,50,44,54,48,42,50,54,42,45,42,56,45,50,34,62,47,76,55,76,84,82,75,72,59,66,50,71,57,45,75,64,43,46,53,37,82,43,100,53,92,55,95,61,34,45,34,29,40,35,36,46,84,57,85,80,44,72,47,53,42,58,43,51,52,78,61,85,74,43,70,62,62,62,67,40,80,86,48,75,45,50,70,47,73,50,63,23,32,46,51,47,26,51,49,39,58,76,40,39,77,75,34,38,72,26,36,36,36,23,50,50,34,44,35,65,29,56,36,50,53,48,32,46,76,56,40,24,61,29,28,38,41,22,16,68,43,63,69,26,35,55,46,30,51,52,26,35,54,75,60,68,38,61,88,42,41,49,69,44,70,43,52,53,85,55,76,70,82,94,51,62,19,47,26,36,41,28,36,55,72,51,78,50,67,87,46,40,64,43,45,52,50,35,49,57,68,32,38,30,75,65,12,39,34,43,38,20,27,32,49,51,92,45,28,47,57,52,48,50,52,52,49,60,74,48,36,87,58,31,31,31,41,30,40,28,62,58,48,94,61,42,67,60,47,47,52,50,32,51,76,48,63,34,65,51,76,58,49,53,37,27,40,37,40,40,27,33,75

pLDDT: mean 74.3, std 28.82, range [15.7, 98.94]

Secondary structure (DSSP, 8-state):
---------------------------------------------------HHHHHHHHHHHHHHHHHHHHHHTS-TT---GGGG-SSSEEEEE----SSEEEEEEE-SSS--EEEEEEE------HHHHHSTT-GGGSS--HHHHHHHHHHHHTGGGTTTSEEEEES-TTT-HHHHHHHHTT-SEEEEEES-HHHHHHHHHHHHHTT-TTTEEEEE--TTS--TT--EEEEEEES--S-GGGHHHHHHHHHHHEEEEEEEEEEEE-GGGHHHHHHHHHHHTGGGEEEEEEESS-TTHHHHHHHHHHTT--HHHH-EEEEEEEE-/---------------------------------------------------HHHHHHHHHHHHHHHHHHHHHHTS-GGG--GGGG-SSSEEEEE----SSEEEEEEE-SSTT-EEEEEEE------HHHHHSSS-GGGSS--HHHHHHHHHHHHTGGGTTTSEEEEES-TTT-HHHHHHHHTT-SEEEEEES-HHHHHHHHHHHHHTT-TTTEEEEE--T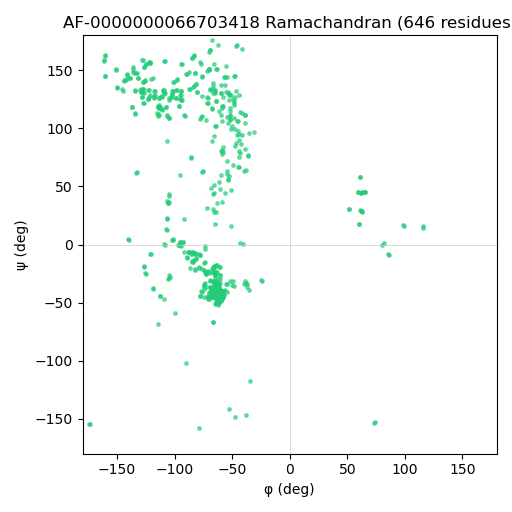TS--TT--EEEEEEES--S-GGGHHHHHHHHHHHEEEEEEEEEEEE-GGGHHHHHHHHHHHTGGGEEEEEEESS-TTHHHHHHHHHHTT--GGGT-EEEEEEEE-

InterPro domains:
  IPR019410 Lysine methyltransferase [PF10294] (136-279)
  IPR025800 Calmodulin-lysine N-methyltransferase [PTHR13539] (45-324)
  IPR029063 S-adenosyl-L-methionine-dependent methyltransferase superfamily [G3DSA:3.40.50.150] (82-325)
  IPR029063 S-adenosyl-L-methionine-dependent methyltransferase superfamily [SSF53335] (139-295)

Radius of gyration: 40.61 Å; Cα contacts (8 Å, |Δi|>4): 1073; chains: 2; bounding box: 80×187×82 Å